Protein AF-0000000083177402 (afdb_homodimer)

Foldseek 3Di:
DPPPPPPPPDPPPPPPPPPPPPQQWLQNVCCVQCNPCLLPPPDAPCQVQCPNNQLQQAGRGDNQCVDPVRVQQAPPPRRLANDGRVRLCVVFPVVSPDGPDDPPRQADADPVGHGDKDKDKDAAFFKWKDQAAQFFFKIFGPSHRPLQQQDTNSSQPDDPPAFHSNMWMKGFHHIDMWMKHWGPHHSNGHHRGIMTGDPRTVVVCCVVVRMHTDDGHHHPPDDPPPPPD/DPPDPPPPPDPPPPPPPPPPPPQQWLQNVCCVQCNPCLLPPPDAPCQVQCPNNQLQQAGRGDNQCVDPVRVQLAPPPRRLANDGRVRLCVVFPVVSPDGPDDPPRQADADPVGHGDKDKDKDAAFFKWKDQAAQFFFKIFGPSHRPLQQQDTNSSQPDDPPAFHSNMWMKGFHHIDMWMKHWGPHHSNGHHRGIMTGDPRTVVVCCVVVRMHTDDGHHHPPDDPPPPPD

Secondary structure (DSSP, 8-state):
------------------------BHHHHTHHHH-S-TTTTPPP-S-TTBGGG-GGG-BSB--GGG-TTTTTTTTT--TTTT--HHHHHHHH-TTSSS--PPGGGGBPB-TTS-B--EEEEEPTT-EEEEES-TT--EEEETT--GGGG---GGGGS--TTPPGGGEEEEEESS-EEEEEEEBPPBTTB----EEEE-TT-HHHHHHTTSEEEEEE---TT--------/------------------------BHHHHTHHHH-S-TTTTPPP-S-TTBGGG-GGG-BSB--GGG-TTTTTTTTT--TTTT--HHHHHHHH-TTSSS--PPGGGGBPB-TTS-B--EEEEEPTT-EEEEES-TT--EEEETT--GGGG---GGGGS--TTPPGGGEEEEEESS-EEEEEEEBPPBTTB----EEEE-TT-HHHHHHTTSEEEEEE---TT--------

Solvent-accessible surface area (backbone atoms only — not comparable to full-atom values): 25489 Å² total; per-residue (Å²): 136,84,80,77,79,75,80,79,78,73,78,78,72,79,77,74,69,75,76,69,80,68,74,66,38,47,67,66,72,38,30,87,81,44,39,95,57,49,49,66,91,44,71,65,64,82,27,81,66,16,32,61,20,15,57,79,58,7,40,26,64,64,61,44,74,79,29,87,91,34,23,63,40,43,46,87,49,47,83,55,32,89,44,40,60,56,58,41,35,57,72,36,22,64,82,73,79,51,72,62,75,64,71,76,83,36,34,27,50,34,61,86,67,47,63,44,63,45,49,29,60,48,51,57,68,43,48,30,24,38,64,33,68,79,60,47,33,63,33,23,55,56,76,61,34,54,28,21,58,28,58,60,53,36,37,44,42,86,52,93,90,48,34,40,58,20,35,41,31,33,30,28,63,40,60,45,75,35,39,31,31,40,23,24,62,33,73,57,25,71,18,55,30,44,37,34,43,40,91,81,22,43,50,54,38,39,75,72,52,33,29,42,82,75,48,60,50,70,34,85,76,63,67,79,74,74,76,85,120,136,85,78,75,78,76,78,77,78,71,77,78,71,78,77,73,69,75,78,70,81,67,76,66,37,47,67,67,72,39,30,88,81,44,39,95,58,50,47,67,90,42,71,64,63,82,26,81,68,15,32,62,21,15,56,80,58,7,40,24,64,64,63,44,75,80,31,86,90,34,23,62,39,42,46,89,48,49,83,55,32,90,43,42,62,56,58,41,34,57,71,35,23,66,82,73,79,52,72,64,74,62,69,75,81,36,35,25,52,34,62,85,66,46,63,44,64,46,48,30,58,50,50,56,68,42,48,31,24,38,66,33,69,79,61,48,34,63,32,23,56,56,76,62,33,53,28,21,59,29,58,61,51,36,37,43,42,84,52,93,89,45,34,40,56,20,35,40,29,32,29,28,63,42,60,45,76,36,38,31,31,40,25,25,62,33,73,56,24,72,18,54,30,45,37,34,43,40,92,81,22,42,50,54,38,38,75,72,53,33,29,41,82,74,47,60,50,71,35,85,76,63,69,78,73,73,75,84,121

Nearest PDB structures (foldseek):
  8pmr-assembly1_B  TM=9.227E-01  e=7.078E-23  Aspergillus fumigatus Af293
  6ygg-assembly1_B  TM=9.329E-01  e=1.456E-22  Aspergillus fumigatus Af293
  8pms-assembly2_C  TM=8.536E-01  e=9.060E-21  Aspergillus fumigatus Af293
  8r15-assembly1_A-2  TM=8.193E-01  e=5.638E-19  Fusarium oxysporum f. sp. cubense race 1
  8r17-assembly1_A-2  TM=7.739E-01  e=1.732E-19  Neurospora crassa

InterPro domains:
  IPR025331 Tuberculosis necrotizing toxin [PF14021] (121-212)
  IPR053024 Fungal Surface Nicotinamide Adenine Dinucleotide Glycohydrolase [PTHR42059] (22-222)

Structure (mmCIF, N/CA/C/O backbone):
data_AF-0000000083177402-model_v1
#
loop_
_entity.id
_entity.type
_entity.pdbx_description
1 polymer 'TNT domain-containing protein'
#
loop_
_atom_site.group_PDB
_atom_site.id
_atom_site.type_symbol
_atom_site.label_atom_id
_atom_site.label_alt_id
_atom_site.label_comp_id
_atom_site.label_asym_id
_atom_site.label_entity_id
_atom_site.label_seq_id
_atom_site.pdbx_PDB_ins_code
_atom_site.Cartn_x
_atom_site.Cartn_y
_atom_site.Cartn_z
_atom_site.occupancy
_atom_site.B_iso_or_equiv
_atom_site.auth_seq_id
_atom_site.auth_comp_id
_atom_site.auth_asym_id
_atom_site.auth_atom_id
_atom_site.pdbx_PDB_model_num
ATOM 1 N N . MET A 1 1 ? 15.883 53.562 -66.375 1 33.38 1 MET A N 1
ATOM 2 C CA . MET A 1 1 ? 16.234 53.469 -64.938 1 33.38 1 MET A CA 1
ATOM 3 C C . MET A 1 1 ? 15.211 52.625 -64.188 1 33.38 1 MET A C 1
ATOM 5 O O . MET A 1 1 ? 14.141 53.125 -63.844 1 33.38 1 MET A O 1
ATOM 9 N N . HIS A 1 2 ? 15.133 51.281 -64.562 1 40.66 2 HIS A N 1
ATOM 10 C CA . HIS A 1 2 ? 14.18 50.312 -64.062 1 40.66 2 HIS A CA 1
ATOM 11 C C . HIS A 1 2 ? 14.453 50 -62.562 1 40.66 2 HIS A C 1
ATOM 13 O O . HIS A 1 2 ? 15.562 49.625 -62.219 1 40.66 2 HIS A O 1
ATOM 19 N N . ALA A 1 3 ? 13.766 50.719 -61.656 1 40.25 3 ALA A N 1
ATOM 20 C CA . ALA A 1 3 ? 13.805 50.594 -60.188 1 40.25 3 ALA A CA 1
ATOM 21 C C . ALA A 1 3 ? 13.336 49.219 -59.75 1 40.25 3 ALA A C 1
ATOM 23 O O . ALA A 1 3 ? 12.234 48.781 -60.094 1 40.25 3 ALA A O 1
ATOM 24 N N . SER A 1 4 ? 14.258 48.281 -59.562 1 42.22 4 SER A N 1
ATOM 25 C CA . SER A 1 4 ? 14.023 46.969 -59 1 42.22 4 SER A CA 1
ATOM 26 C C . SER A 1 4 ? 13.398 47.031 -57.625 1 42.22 4 SER A C 1
ATOM 28 O O . SER A 1 4 ? 13.945 47.656 -56.719 1 42.22 4 SER A O 1
ATOM 30 N N . LEU A 1 5 ? 12.109 46.969 -57.531 1 40.06 5 LEU A N 1
ATOM 31 C CA . LEU A 1 5 ? 11.406 46.906 -56.25 1 40.06 5 LEU A CA 1
ATOM 32 C C . LEU A 1 5 ? 11.789 45.656 -55.5 1 40.06 5 LEU A C 1
ATOM 34 O O . LEU A 1 5 ? 11.562 44.531 -55.969 1 40.06 5 LEU A O 1
ATOM 38 N N . ALA A 1 6 ? 12.812 45.75 -54.625 1 43.53 6 ALA A N 1
ATOM 39 C CA . ALA A 1 6 ? 13.203 44.688 -53.688 1 43.53 6 ALA A CA 1
ATOM 40 C C . ALA A 1 6 ? 12.094 44.406 -52.688 1 43.53 6 ALA A C 1
ATOM 42 O O . ALA A 1 6 ? 11.641 45.312 -51.969 1 43.53 6 ALA A O 1
ATOM 43 N N . LEU A 1 7 ? 11.258 43.406 -53.062 1 41.78 7 LEU A N 1
ATOM 44 C CA . LEU A 1 7 ? 10.266 42.938 -52.094 1 41.78 7 LEU A CA 1
ATOM 45 C C . LEU A 1 7 ? 10.93 42.5 -50.781 1 41.78 7 LEU A C 1
ATOM 47 O O . LEU A 1 7 ? 11.789 41.625 -50.781 1 41.78 7 LEU A O 1
ATOM 51 N N . LEU A 1 8 ? 10.93 43.375 -49.812 1 42.25 8 LEU A N 1
ATOM 52 C CA . LEU A 1 8 ? 11.383 43.062 -48.469 1 42.25 8 LEU A CA 1
ATOM 53 C C . LEU A 1 8 ? 10.477 42 -47.812 1 42.25 8 LEU A C 1
ATOM 55 O O . LEU A 1 8 ? 9.289 42.25 -47.625 1 42.25 8 LEU A O 1
ATOM 59 N N . LEU A 1 9 ? 10.758 40.719 -48.062 1 46.38 9 LEU A N 1
ATOM 60 C CA . LEU A 1 9 ? 10.078 39.688 -47.312 1 46.38 9 LEU A CA 1
ATOM 61 C C . LEU A 1 9 ? 10.406 39.812 -45.812 1 46.38 9 LEU A C 1
ATOM 63 O O . LEU A 1 9 ? 11.578 39.719 -45.438 1 46.38 9 LEU A O 1
ATOM 67 N N . LEU A 1 10 ? 9.562 40.5 -45.062 1 45.62 10 LEU A N 1
ATOM 68 C CA . LEU A 1 10 ? 9.703 40.531 -43.625 1 45.62 10 LEU A CA 1
ATOM 69 C C . LEU A 1 10 ? 9.5 39.125 -43.062 1 45.62 10 LEU A C 1
ATOM 71 O O . LEU A 1 10 ? 8.555 38.438 -43.406 1 45.62 10 LEU A O 1
ATOM 75 N N . PRO A 1 11 ? 10.586 38.594 -42.531 1 48.34 11 PRO A N 1
ATOM 76 C CA . PRO A 1 11 ? 10.367 37.312 -41.875 1 48.34 11 PRO A CA 1
ATOM 77 C C . PRO A 1 11 ? 9.344 37.375 -40.75 1 48.34 11 PRO A C 1
ATOM 79 O O . PRO A 1 11 ? 9.359 38.312 -39.938 1 48.34 11 PRO A O 1
ATOM 82 N N . LEU A 1 12 ? 8.125 36.875 -40.906 1 47.72 12 LEU A N 1
ATOM 83 C CA . LEU A 1 12 ? 7.195 36.688 -39.812 1 47.72 12 LEU A CA 1
ATOM 84 C C . LEU A 1 12 ? 7.828 35.875 -38.688 1 47.72 12 LEU A C 1
ATOM 86 O O . LEU A 1 12 ? 8.195 34.719 -38.906 1 47.72 12 LEU A O 1
ATOM 90 N N . GLY A 1 13 ? 8.43 36.562 -37.781 1 39.94 13 GLY A N 1
ATOM 91 C CA . GLY A 1 13 ? 8.891 35.875 -36.594 1 39.94 13 GLY A CA 1
ATOM 92 C C . GLY A 1 13 ? 7.797 35.062 -35.938 1 39.94 13 GLY A C 1
ATOM 93 O O . GLY A 1 13 ? 6.688 35.562 -35.719 1 39.94 13 GLY A O 1
ATOM 94 N N . ALA A 1 14 ? 7.871 33.719 -35.969 1 46.19 14 ALA A N 1
ATOM 95 C CA . ALA A 1 14 ? 7.051 32.812 -35.156 1 46.19 14 ALA A CA 1
ATOM 96 C C . ALA A 1 14 ? 7.055 33.25 -33.688 1 46.19 14 ALA A C 1
ATOM 98 O O . ALA A 1 14 ? 8.102 33.281 -33.031 1 46.19 14 ALA A O 1
ATOM 99 N N . LEU A 1 15 ? 6.086 34.062 -33.281 1 42.59 15 LEU A N 1
ATOM 100 C CA . LEU A 1 15 ? 5.867 34.25 -31.844 1 42.59 15 LEU A CA 1
ATOM 101 C C . LEU A 1 15 ? 5.711 32.906 -31.141 1 42.59 15 LEU A C 1
ATOM 103 O O . LEU A 1 15 ? 4.715 32.188 -31.344 1 42.59 15 LEU A O 1
ATOM 107 N N . SER A 1 16 ? 6.766 32.281 -30.766 1 43.41 16 SER A N 1
ATOM 108 C CA . SER A 1 16 ? 6.625 31.203 -29.797 1 43.41 16 SER A CA 1
ATOM 109 C C . SER A 1 16 ? 5.91 31.672 -28.531 1 43.41 16 SER A C 1
ATOM 111 O O . SER A 1 16 ? 6.441 32.5 -27.781 1 43.41 16 SER A O 1
ATOM 113 N N . LEU A 1 17 ? 4.648 31.641 -28.5 1 41.81 17 LEU A N 1
ATOM 114 C CA . LEU A 1 17 ? 4.016 31.719 -27.188 1 41.81 17 LEU A CA 1
ATOM 115 C C . LEU A 1 17 ? 4.66 30.719 -26.219 1 41.81 17 LEU A C 1
ATOM 117 O O . LEU A 1 17 ? 4.828 29.547 -26.547 1 41.81 17 LEU A O 1
ATOM 121 N N . PRO A 1 18 ? 5.395 31.25 -25.297 1 43.75 18 PRO A N 1
ATOM 122 C CA . PRO A 1 18 ? 5.832 30.281 -24.281 1 43.75 18 PRO A CA 1
ATOM 123 C C . PRO A 1 18 ? 4.68 29.453 -23.719 1 43.75 18 PRO A C 1
ATOM 125 O O . PRO A 1 18 ? 3.666 30 -23.297 1 43.75 18 PRO A O 1
ATOM 128 N N . PHE A 1 19 ? 4.441 28.281 -24.234 1 40.81 19 PHE A N 1
ATOM 129 C CA . PHE A 1 19 ? 3.684 27.375 -23.391 1 40.81 19 PHE A CA 1
ATOM 130 C C . PHE A 1 19 ? 4.227 27.391 -21.953 1 40.81 19 PHE A C 1
ATOM 132 O O . PHE A 1 19 ? 5.262 26.781 -21.688 1 40.81 19 PHE A O 1
ATOM 139 N N . GLU A 1 20 ? 3.984 28.484 -21.25 1 39.28 20 GLU A N 1
ATOM 140 C CA . GLU A 1 20 ? 4.168 28.281 -19.828 1 39.28 20 GLU A CA 1
ATOM 141 C C . GLU A 1 20 ? 3.492 27 -19.359 1 39.28 20 GLU A C 1
ATOM 143 O O . GLU A 1 20 ? 2.287 26.812 -19.562 1 39.28 20 GLU A O 1
ATOM 148 N N . ASP A 1 21 ? 4.062 25.922 -19.359 1 43.75 21 ASP A N 1
ATOM 149 C CA . ASP A 1 21 ? 3.672 24.75 -18.594 1 43.75 21 ASP A CA 1
ATOM 150 C C . ASP A 1 21 ? 3.186 25.156 -17.203 1 43.75 21 ASP A C 1
ATOM 152 O O . ASP A 1 21 ? 3.98 25.25 -16.266 1 43.75 21 ASP A O 1
ATOM 156 N N . SER A 1 22 ? 2.262 26.109 -17.031 1 45.5 22 SER A N 1
ATOM 157 C CA . SER A 1 22 ? 1.731 26.531 -15.734 1 45.5 22 SER A CA 1
ATOM 158 C C . SER A 1 22 ? 1.345 25.328 -14.875 1 45.5 22 SER A C 1
ATOM 160 O O . SER A 1 22 ? 0.507 24.516 -15.273 1 45.5 22 SER A O 1
ATOM 162 N N . ALA A 1 23 ? 2.174 24.938 -14.047 1 55.78 23 ALA A N 1
ATOM 163 C CA . ALA A 1 23 ? 1.867 23.953 -13.016 1 55.78 23 ALA A CA 1
ATOM 164 C C . ALA A 1 23 ? 0.444 24.125 -12.492 1 55.78 23 ALA A C 1
ATOM 166 O O . ALA A 1 23 ? 0.079 25.203 -12.016 1 55.78 23 ALA A O 1
ATOM 167 N N . GLN A 1 24 ? -0.516 23.25 -12.82 1 73.06 24 GLN A N 1
ATOM 168 C CA . GLN A 1 24 ? -1.908 23.281 -12.383 1 73.06 24 GLN A CA 1
ATOM 169 C C . GLN A 1 24 ? -2.008 23.375 -10.867 1 73.06 24 GLN A C 1
ATOM 171 O O . GLN A 1 24 ? -1.396 22.578 -10.156 1 73.06 24 GLN A O 1
ATOM 176 N N . THR A 1 25 ? -2.471 24.531 -10.289 1 87.69 25 THR A N 1
ATOM 177 C CA . THR A 1 25 ? -2.717 24.734 -8.859 1 87.69 25 THR A CA 1
ATOM 178 C C . THR A 1 25 ? -3.734 23.719 -8.344 1 87.69 25 THR A C 1
ATOM 180 O O . THR A 1 25 ? -4.551 23.203 -9.109 1 87.69 25 THR A O 1
ATOM 183 N N . VAL A 1 26 ? -3.602 23.391 -7.066 1 92.19 26 VAL A N 1
ATOM 184 C CA . VAL A 1 26 ? -4.57 22.5 -6.426 1 92.19 26 VAL A CA 1
ATOM 185 C C . VAL A 1 26 ? -5.969 23.109 -6.543 1 92.19 26 VAL A C 1
ATOM 187 O O . VAL A 1 26 ? -6.938 22.391 -6.82 1 92.19 26 VAL A O 1
ATOM 190 N N . GLU A 1 27 ? -6.082 24.406 -6.406 1 92.31 27 GLU A N 1
ATOM 191 C CA . GLU A 1 27 ? -7.379 25.078 -6.492 1 92.31 27 GLU A CA 1
ATOM 192 C C . GLU A 1 27 ? -8.047 24.812 -7.84 1 92.31 27 GLU A C 1
ATOM 194 O O . GLU A 1 27 ? -9.25 24.562 -7.906 1 92.31 27 GLU A O 1
ATOM 199 N N . ALA A 1 28 ? -7.293 24.844 -8.875 1 88.44 28 ALA A N 1
ATOM 200 C CA . ALA A 1 28 ? -7.816 24.609 -10.219 1 88.44 28 ALA A CA 1
ATOM 201 C C . ALA A 1 28 ? -8.383 23.203 -10.344 1 88.44 28 ALA A C 1
ATOM 203 O O . ALA A 1 28 ? -9.367 22.984 -11.055 1 88.44 28 ALA A O 1
ATOM 204 N N . SER A 1 29 ? -7.762 22.297 -9.656 1 87.31 29 SER A N 1
ATOM 205 C CA . SER A 1 29 ? -8.195 20.906 -9.734 1 87.31 29 SER A CA 1
ATOM 206 C C . SER A 1 29 ? -9.516 20.688 -8.992 1 87.31 29 SER A C 1
ATOM 208 O O . SER A 1 29 ? -10.195 19.688 -9.195 1 87.31 29 SER A O 1
ATOM 210 N N . LEU A 1 30 ? -9.914 21.625 -8.156 1 92.31 30 LEU A N 1
ATOM 211 C CA . LEU A 1 30 ? -11.109 21.484 -7.324 1 92.31 30 LEU A CA 1
ATOM 212 C C . LEU A 1 30 ? -12.328 22.078 -8.023 1 92.31 30 LEU A C 1
ATOM 214 O O . LEU A 1 30 ? -13.453 21.938 -7.551 1 92.31 30 LEU A O 1
ATOM 218 N N . GLY A 1 31 ? -12.172 22.719 -9.141 1 88.56 31 GLY A N 1
ATOM 219 C CA . GLY A 1 31 ? -13.211 23.484 -9.812 1 88.56 31 GLY A CA 1
ATOM 220 C C . GLY A 1 31 ? -14.43 22.656 -10.164 1 88.56 31 GLY A C 1
ATOM 221 O O . GLY A 1 31 ? -15.562 23.109 -9.984 1 88.56 31 GLY A O 1
ATOM 222 N N . ARG A 1 32 ? -14.211 21.469 -10.648 1 88.56 32 ARG A N 1
ATOM 223 C CA . ARG A 1 32 ? -15.32 20.625 -11.078 1 88.56 32 ARG A CA 1
ATOM 224 C C . ARG A 1 32 ? -16.219 20.266 -9.898 1 88.56 32 ARG A C 1
ATOM 226 O O . ARG A 1 32 ? -17.438 20.312 -10 1 88.56 32 ARG A O 1
ATOM 233 N N . ARG A 1 33 ? -15.641 20.078 -8.781 1 90.94 33 ARG A N 1
ATOM 234 C CA . ARG A 1 33 ? -16.391 19.594 -7.633 1 90.94 33 ARG A CA 1
ATOM 235 C C . ARG A 1 33 ? -16.828 20.75 -6.73 1 90.94 33 ARG A C 1
ATOM 237 O O . ARG A 1 33 ? -17.875 20.688 -6.078 1 90.94 33 ARG A O 1
ATOM 244 N N . CYS A 1 34 ? -16.062 21.781 -6.609 1 95.12 34 CYS A N 1
ATOM 245 C CA . CYS A 1 34 ? -16.281 22.797 -5.594 1 95.12 34 CYS A CA 1
ATOM 246 C C . CYS A 1 34 ? -16.672 24.125 -6.227 1 95.12 34 CYS A C 1
ATOM 248 O O . CYS A 1 34 ? -16.766 25.141 -5.539 1 95.12 34 CYS A O 1
ATOM 250 N N . GLY A 1 35 ? -16.891 24.125 -7.617 1 91.94 35 GLY A N 1
ATOM 251 C CA . GLY A 1 35 ? -17.328 25.344 -8.289 1 91.94 35 GLY A CA 1
ATOM 252 C C . GLY A 1 35 ? -16.172 26.25 -8.695 1 91.94 35 GLY A C 1
ATOM 253 O O . GLY A 1 35 ? -15.008 25.875 -8.555 1 91.94 35 GLY A O 1
ATOM 254 N N . ARG A 1 36 ? -16.453 27.484 -9.164 1 90.38 36 ARG A N 1
ATOM 255 C CA . ARG A 1 36 ? -15.492 28.391 -9.773 1 90.38 36 ARG A CA 1
ATOM 256 C C . ARG A 1 36 ? -14.594 29.031 -8.727 1 90.38 36 ARG A C 1
ATOM 258 O O . ARG A 1 36 ? -13.453 29.406 -9.008 1 90.38 36 ARG A O 1
ATOM 265 N N . SER A 1 37 ? -15.102 29.156 -7.48 1 94.75 37 SER A N 1
ATOM 266 C CA . SER A 1 37 ? -14.352 29.797 -6.406 1 94.75 37 SER A CA 1
ATOM 267 C C . SER A 1 37 ? -14.266 28.906 -5.176 1 94.75 37 SER A C 1
ATOM 269 O O . SER A 1 37 ? -14.828 29.219 -4.129 1 94.75 37 SER A O 1
ATOM 271 N N . PRO A 1 38 ? -13.469 27.922 -5.262 1 96.62 38 PRO A N 1
ATOM 272 C CA . PRO A 1 38 ? -13.422 26.922 -4.184 1 96.62 38 PRO A CA 1
ATOM 273 C C . PRO A 1 38 ? -12.969 27.516 -2.854 1 96.62 38 PRO A C 1
ATOM 275 O O . PRO A 1 38 ? -13.352 27.031 -1.79 1 96.62 38 PRO A O 1
ATOM 278 N N . CYS A 1 39 ? -12.305 28.531 -2.887 1 97.69 39 CYS A N 1
ATOM 279 C CA . CYS A 1 39 ? -11.719 29.078 -1.666 1 97.69 39 CYS A CA 1
ATOM 280 C C . CYS A 1 39 ? -12.57 30.203 -1.097 1 97.69 39 CYS A C 1
ATOM 282 O O . CYS A 1 39 ? -12.242 30.766 -0.053 1 97.69 39 CYS A O 1
ATOM 284 N N . LYS A 1 40 ? -13.625 30.5 -1.79 1 96.06 40 LYS A N 1
ATOM 285 C CA . LYS A 1 40 ? -14.492 31.578 -1.309 1 96.06 40 LYS A CA 1
ATOM 286 C C . LYS A 1 40 ? -14.992 31.297 0.104 1 96.06 40 LYS A C 1
ATOM 288 O O . LYS A 1 40 ? -15.516 30.219 0.373 1 96.06 40 LYS A O 1
ATOM 293 N N . GLY A 1 41 ? -14.781 32.25 0.98 1 95.81 41 GLY A N 1
ATOM 294 C CA . GLY A 1 41 ? -15.297 32.156 2.334 1 95.81 41 GLY A CA 1
ATOM 295 C C . GLY A 1 41 ? -14.422 31.297 3.236 1 95.81 41 GLY A C 1
ATOM 296 O O . GLY A 1 41 ? -14.742 31.094 4.41 1 95.81 41 GLY A O 1
ATOM 297 N N . VAL A 1 42 ? -13.336 30.766 2.754 1 98.12 42 VAL A N 1
ATOM 298 C CA . VAL A 1 42 ? -12.422 29.969 3.564 1 98.12 42 VAL A CA 1
ATOM 299 C C . VAL A 1 42 ? -11.562 30.875 4.43 1 98.12 42 VAL A C 1
ATOM 301 O O . VAL A 1 42 ? -10.945 31.812 3.922 1 98.12 42 VAL A O 1
ATOM 304 N N . PRO A 1 43 ? -11.555 30.641 5.734 1 97.94 43 PRO A N 1
ATOM 305 C CA . PRO A 1 43 ? -10.719 31.484 6.594 1 97.94 43 PRO A CA 1
ATOM 306 C C . PRO A 1 43 ? -9.227 31.344 6.281 1 97.94 43 PRO A C 1
ATOM 308 O O . PRO A 1 43 ? -8.758 30.25 5.977 1 97.94 43 PRO A O 1
ATOM 311 N N . SER A 1 44 ? -8.539 32.438 6.359 1 97.75 44 SER A N 1
ATOM 312 C CA . SER A 1 44 ? -7.094 32.438 6.133 1 97.75 44 SER A CA 1
ATOM 313 C C . SER A 1 44 ? -6.332 32.219 7.434 1 97.75 44 SER A C 1
ATOM 315 O O . SER A 1 44 ? -6.754 32.656 8.5 1 97.75 44 SER A O 1
ATOM 317 N N . THR A 1 45 ? -5.285 31.469 7.363 1 97.94 45 THR A N 1
ATOM 318 C CA . THR A 1 45 ? -4.324 31.391 8.453 1 97.94 45 THR A CA 1
ATOM 319 C C . THR A 1 45 ? -3.031 32.125 8.094 1 97.94 45 THR A C 1
ATOM 321 O O . THR A 1 45 ? -1.974 31.828 8.656 1 97.94 45 THR A O 1
ATOM 324 N N . ASN A 1 46 ? -3.117 32.969 7.07 1 97 46 ASN A N 1
ATOM 325 C CA . ASN A 1 46 ? -1.988 33.75 6.59 1 97 46 ASN A CA 1
ATOM 326 C C . ASN A 1 46 ? -0.827 32.844 6.16 1 97 46 ASN A C 1
ATOM 328 O O . ASN A 1 46 ? 0.32 33.094 6.543 1 97 46 ASN A O 1
ATOM 332 N N . THR A 1 47 ? -1.088 31.797 5.449 1 96.94 47 THR A N 1
ATOM 333 C CA . THR A 1 47 ? -0.115 30.891 4.863 1 96.94 47 THR A CA 1
ATOM 334 C C . THR A 1 47 ? -0.205 30.906 3.342 1 96.94 47 THR A C 1
ATOM 336 O O . THR A 1 47 ? -0.891 30.078 2.746 1 96.94 47 THR A O 1
ATOM 339 N N . PRO A 1 48 ? 0.512 31.781 2.705 1 95.5 48 PRO A N 1
ATOM 340 C CA . PRO A 1 48 ? 0.291 32.062 1.283 1 95.5 48 PRO A CA 1
ATOM 341 C C . PRO A 1 48 ? 0.649 30.875 0.39 1 95.5 48 PRO A C 1
ATOM 343 O O . PRO A 1 48 ? 0.144 30.766 -0.729 1 95.5 48 PRO A O 1
ATOM 346 N N . ASP A 1 49 ? 1.5 30.016 0.871 1 95 49 ASP A N 1
ATOM 347 C CA . ASP A 1 49 ? 1.92 28.891 0.05 1 95 49 ASP A CA 1
ATOM 348 C C . ASP A 1 49 ? 0.947 27.719 0.188 1 95 49 ASP A C 1
ATOM 350 O O . ASP A 1 49 ? 1.083 26.703 -0.502 1 95 49 ASP A O 1
ATOM 354 N N . ALA A 1 50 ? -0.1 27.906 0.997 1 97.62 50 ALA A N 1
ATOM 355 C CA . ALA A 1 50 ? -1.104 26.859 1.209 1 97.62 50 ALA A CA 1
ATOM 356 C C . ALA A 1 50 ? -2.371 27.156 0.411 1 97.62 50 ALA A C 1
ATOM 358 O O . ALA A 1 50 ? -2.678 28.312 0.118 1 97.62 50 ALA A O 1
ATOM 359 N N . LEU A 1 51 ? -3.047 26.094 0.082 1 98 51 LEU A N 1
ATOM 360 C CA . LEU A 1 51 ? -4.348 26.219 -0.568 1 98 51 LEU A CA 1
ATOM 361 C C . LEU A 1 51 ? -5.266 27.141 0.227 1 98 51 LEU A C 1
ATOM 363 O O . LEU A 1 51 ? -5.383 27 1.447 1 98 51 LEU A O 1
ATOM 367 N N . CYS A 1 52 ? -5.871 28.203 -0.426 1 98.25 52 CYS A N 1
ATOM 368 C CA . CYS A 1 52 ? -6.793 29.172 0.162 1 98.25 52 CYS A CA 1
ATOM 369 C C . CYS A 1 52 ? -6.121 29.953 1.276 1 98.25 52 CYS A C 1
ATOM 371 O O . CYS A 1 52 ? -6.789 30.438 2.189 1 98.25 52 CYS A O 1
ATOM 373 N N . ASN A 1 53 ? -4.75 29.938 1.315 1 97.88 53 ASN A N 1
ATOM 374 C CA . ASN A 1 53 ? -3.973 30.625 2.342 1 97.88 53 ASN A CA 1
ATOM 375 C C . ASN A 1 53 ? -4.238 30.047 3.729 1 97.88 53 ASN A C 1
ATOM 377 O O . ASN A 1 53 ? -4.238 30.781 4.719 1 97.88 53 ASN A O 1
ATOM 381 N N . ASN A 1 54 ? -4.59 28.828 3.809 1 98.75 54 ASN A N 1
ATOM 382 C CA . ASN A 1 54 ? -4.895 28.125 5.055 1 98.75 54 ASN A CA 1
ATOM 383 C C . ASN A 1 54 ? -3.99 26.906 5.25 1 98.75 54 ASN A C 1
ATOM 385 O O . ASN A 1 54 ? -4.031 25.969 4.465 1 98.75 54 ASN A O 1
ATOM 389 N N . LYS A 1 55 ? -3.25 26.922 6.359 1 98.31 55 LYS A N 1
ATOM 390 C CA . LYS A 1 55 ? -2.195 25.938 6.566 1 98.31 55 LYS A CA 1
ATOM 391 C C . LYS A 1 55 ? -2.775 24.531 6.688 1 98.31 55 LYS A C 1
ATOM 393 O O . LYS A 1 55 ? -2.07 23.531 6.469 1 98.31 55 LYS A O 1
ATOM 398 N N . PHE A 1 56 ? -4.047 24.375 6.977 1 98.75 56 PHE A N 1
ATOM 399 C CA . PHE A 1 56 ? -4.648 23.078 7.215 1 98.75 56 PHE A CA 1
ATOM 400 C C . PHE A 1 56 ? -5.082 22.422 5.906 1 98.75 56 PHE A C 1
ATOM 402 O O . PHE A 1 56 ? -5.539 21.281 5.895 1 98.75 56 PHE A O 1
ATOM 409 N N . LEU A 1 57 ? -4.871 23.109 4.77 1 98.69 57 LEU A N 1
ATOM 410 C CA . LEU A 1 57 ? -5.406 22.609 3.508 1 98.69 57 LEU A CA 1
ATOM 411 C C . LEU A 1 57 ? -4.285 22.109 2.6 1 98.69 57 LEU A C 1
ATOM 413 O O . LEU A 1 57 ? -4.539 21.688 1.472 1 98.69 57 LEU A O 1
ATOM 417 N N . GLY A 1 58 ? -3.092 22.109 3.08 1 97.94 58 GLY A N 1
ATOM 418 C CA . GLY A 1 58 ? -1.972 21.625 2.285 1 97.94 58 GLY A CA 1
ATOM 419 C C . GLY A 1 58 ? -1.457 22.672 1.3 1 97.94 58 GLY A C 1
ATOM 420 O O . GLY A 1 58 ? -1.919 23.812 1.292 1 97.94 58 GLY A O 1
ATOM 421 N N . PRO A 1 59 ? -0.509 22.312 0.485 1 96.81 59 PRO A N 1
ATOM 422 C CA . PRO A 1 59 ? 0.145 23.25 -0.415 1 96.81 59 PRO A CA 1
ATOM 423 C C . PRO A 1 59 ? -0.769 23.719 -1.546 1 96.81 59 PRO A C 1
ATOM 425 O O . PRO A 1 59 ? -1.59 22.953 -2.041 1 96.81 59 PRO A O 1
ATOM 428 N N . LYS A 1 60 ? -0.561 24.906 -1.938 1 95.75 60 LYS A N 1
ATOM 4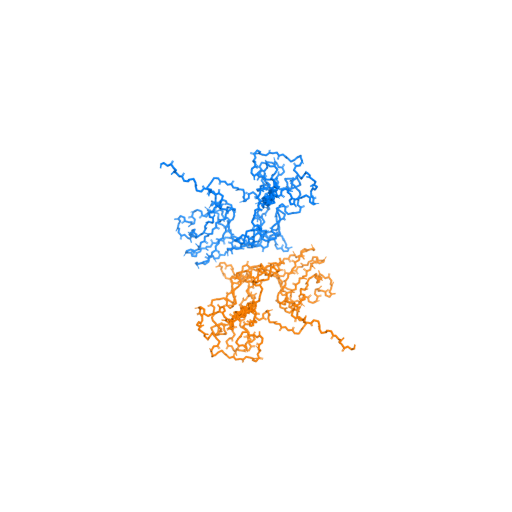29 C CA . LYS A 1 60 ? -1.315 25.516 -3.037 1 95.75 60 LYS A CA 1
ATOM 430 C C . LYS A 1 60 ? -0.938 24.875 -4.371 1 95.75 60 LYS A C 1
ATOM 432 O O . LYS A 1 60 ? -1.773 24.766 -5.273 1 95.75 60 LYS A O 1
ATOM 437 N N . VAL A 1 61 ? 0.268 24.531 -4.48 1 93.06 61 VAL A N 1
ATOM 438 C CA . VAL A 1 61 ? 0.792 23.922 -5.699 1 93.06 61 VAL A CA 1
ATOM 439 C C . VAL A 1 61 ? 1.364 22.547 -5.395 1 93.06 61 VAL A C 1
ATOM 441 O O . VAL A 1 61 ? 2.139 22.391 -4.445 1 93.06 61 VAL A O 1
ATOM 444 N N . LEU A 1 62 ? 0.896 21.547 -6.098 1 91.62 62 LEU A N 1
ATOM 445 C CA . LEU A 1 62 ? 1.406 20.188 -6.027 1 91.62 62 LEU A CA 1
ATOM 446 C C . LEU A 1 62 ? 1.691 19.641 -7.418 1 91.62 62 LEU A C 1
ATOM 448 O O . LEU A 1 62 ? 0.764 19.359 -8.18 1 91.62 62 LEU A O 1
ATOM 452 N N . THR A 1 63 ? 2.949 19.391 -7.738 1 88 63 THR A N 1
ATOM 453 C CA . THR A 1 63 ? 3.338 19 -9.086 1 88 63 THR A CA 1
ATOM 454 C C . THR A 1 63 ? 3.762 17.531 -9.125 1 88 63 THR A C 1
ATOM 456 O O . THR A 1 63 ? 4.297 17.062 -10.125 1 88 63 THR A O 1
ATOM 459 N N . ALA A 1 64 ? 3.537 16.875 -8.078 1 87.5 64 ALA A N 1
ATOM 460 C CA . ALA A 1 64 ? 4.043 15.508 -7.922 1 87.5 64 ALA A CA 1
ATOM 461 C C . ALA A 1 64 ? 3.516 14.602 -9.031 1 87.5 64 ALA A C 1
ATOM 463 O O . ALA A 1 64 ? 4.242 13.742 -9.539 1 87.5 64 ALA A O 1
ATOM 464 N N . ALA A 1 65 ? 2.301 14.766 -9.398 1 80 65 ALA A N 1
ATOM 465 C CA . ALA A 1 65 ? 1.673 13.891 -10.383 1 80 65 ALA A CA 1
ATOM 466 C C . ALA A 1 65 ? 2.377 14 -11.734 1 80 65 ALA A C 1
ATOM 468 O O . ALA A 1 65 ? 2.363 13.047 -12.523 1 80 65 ALA A O 1
ATOM 469 N N . ASP A 1 66 ? 2.973 15.07 -11.984 1 81.5 66 ASP A N 1
ATOM 470 C CA . ASP A 1 66 ? 3.615 15.32 -13.273 1 81.5 66 ASP A CA 1
ATOM 471 C C . ASP A 1 66 ? 5.113 15.031 -13.203 1 81.5 66 ASP A C 1
ATOM 473 O O . ASP A 1 66 ? 5.84 15.258 -14.172 1 81.5 66 ASP A O 1
ATOM 477 N N . ASP A 1 67 ? 5.574 14.648 -12.125 1 83.12 67 ASP A N 1
ATOM 478 C CA . ASP A 1 67 ? 6.977 14.32 -11.891 1 83.12 67 ASP A CA 1
ATOM 479 C C . ASP A 1 67 ? 7.184 12.812 -11.812 1 83.12 67 ASP A C 1
ATOM 481 O O . ASP A 1 67 ? 6.711 12.164 -10.883 1 83.12 67 ASP A O 1
ATOM 485 N N . PRO A 1 68 ? 7.93 12.188 -12.758 1 78.19 68 PRO A N 1
ATOM 486 C CA . PRO A 1 68 ? 8.109 10.734 -12.789 1 78.19 68 PRO A CA 1
ATOM 487 C C . PRO A 1 68 ? 8.734 10.188 -11.508 1 78.19 68 PRO A C 1
ATOM 489 O O . PRO A 1 68 ? 8.547 9.016 -11.172 1 78.19 68 PRO A O 1
ATOM 492 N N . GLU A 1 69 ? 9.461 11.039 -10.82 1 79.5 69 GLU A N 1
ATOM 493 C CA . GLU A 1 69 ? 10.078 10.609 -9.578 1 79.5 69 GLU A CA 1
ATOM 494 C C . GLU A 1 69 ? 9.039 10.43 -8.477 1 79.5 69 GLU A C 1
ATOM 496 O O . GLU A 1 69 ? 9.234 9.641 -7.547 1 79.5 69 GLU A O 1
ATOM 501 N N . TRP A 1 70 ? 7.895 11.156 -8.648 1 88.38 70 TRP A N 1
ATOM 502 C CA . TRP A 1 70 ? 6.973 11.234 -7.523 1 88.38 70 TRP A CA 1
ATOM 503 C C . TRP A 1 70 ? 5.598 10.695 -7.91 1 88.38 70 TRP A C 1
ATOM 505 O O . TRP A 1 70 ? 4.77 10.406 -7.039 1 88.38 70 TRP A O 1
ATOM 515 N N . SER A 1 71 ? 5.336 10.562 -9.125 1 83.94 71 SER A N 1
ATOM 516 C CA . SER A 1 71 ? 3.99 10.273 -9.609 1 83.94 71 SER A CA 1
ATOM 517 C C . SER A 1 71 ? 3.453 8.984 -8.992 1 83.94 71 SER A C 1
ATOM 519 O O . SER A 1 71 ? 2.277 8.906 -8.625 1 83.94 71 SER A O 1
ATOM 521 N N . GLU A 1 72 ? 4.359 8.094 -8.75 1 80.06 72 GLU A N 1
ATOM 522 C CA . GLU A 1 72 ? 3.924 6.82 -8.18 1 80.06 72 GLU A CA 1
ATOM 523 C C . GLU A 1 72 ? 3.537 6.977 -6.711 1 80.06 72 GLU A C 1
ATOM 525 O O . GLU A 1 72 ? 2.51 6.453 -6.273 1 80.06 72 GLU A O 1
ATOM 530 N N . MET A 1 73 ? 4.301 7.699 -6.027 1 88.06 73 MET A N 1
ATOM 531 C CA . MET A 1 73 ? 4.074 7.934 -4.602 1 88.06 73 MET A CA 1
ATOM 532 C C . MET A 1 73 ? 2.758 8.664 -4.371 1 88.06 73 MET A C 1
ATOM 534 O O . MET A 1 73 ? 2.084 8.438 -3.365 1 88.06 73 MET A O 1
ATOM 538 N N . PHE A 1 74 ? 2.346 9.383 -5.344 1 91.31 74 PHE A N 1
ATOM 539 C CA . PHE A 1 74 ? 1.164 10.219 -5.141 1 91.31 74 PHE A CA 1
ATOM 540 C C . PHE A 1 74 ? -0.006 9.711 -5.973 1 91.31 74 PHE A C 1
ATOM 542 O O . PHE A 1 74 ? -1.021 10.391 -6.113 1 91.31 74 PHE A O 1
ATOM 549 N N . LYS A 1 75 ? 0.155 8.609 -6.461 1 83.44 75 LYS A N 1
ATOM 550 C CA . LYS A 1 75 ? -0.957 8.047 -7.223 1 83.44 75 LYS A CA 1
ATOM 551 C C . LYS A 1 75 ? -2.191 7.867 -6.344 1 83.44 75 LYS A C 1
ATOM 553 O O . LYS A 1 75 ? -2.092 7.375 -5.219 1 83.44 75 LYS A O 1
ATOM 558 N N . GLY A 1 76 ? -3.314 8.219 -6.938 1 84.88 76 GLY A N 1
ATOM 559 C CA . GLY A 1 76 ? -4.574 8.062 -6.234 1 84.88 76 GLY A CA 1
ATOM 560 C C . GLY A 1 76 ? -4.828 9.148 -5.207 1 84.88 76 GLY A C 1
ATOM 561 O O . GLY A 1 76 ? -5.926 9.242 -4.648 1 84.88 76 GLY A O 1
ATOM 562 N N . TYR A 1 77 ? -3.75 9.953 -4.957 1 92.75 77 TYR A N 1
ATOM 563 C CA . TYR A 1 77 ? -3.938 11.023 -3.988 1 92.75 77 TYR A CA 1
ATOM 564 C C . TYR A 1 77 ? -4.742 12.172 -4.59 1 92.75 77 TYR A C 1
ATOM 566 O O . TYR A 1 77 ? -4.398 12.68 -5.66 1 92.75 77 TYR A O 1
ATOM 574 N N . SER A 1 78 ? -5.816 12.461 -4.004 1 90.25 78 SER A N 1
ATOM 575 C CA . SER A 1 78 ? -6.602 13.664 -4.258 1 90.25 78 SER A CA 1
ATOM 576 C C . SER A 1 78 ? -6.547 14.617 -3.068 1 90.25 78 SER A C 1
ATOM 578 O O . SER A 1 78 ? -6.984 14.273 -1.969 1 90.25 78 SER A O 1
ATOM 580 N N . PRO A 1 79 ? -6 15.812 -3.414 1 93.62 79 PRO A N 1
ATOM 581 C CA . PRO A 1 79 ? -5.988 16.75 -2.285 1 93.62 79 PRO A CA 1
ATOM 582 C C . PRO A 1 79 ? -7.371 16.922 -1.656 1 93.62 79 PRO A C 1
ATOM 584 O O . PRO A 1 79 ? -8.352 17.141 -2.367 1 93.62 79 PRO A O 1
ATOM 587 N N . LEU A 1 80 ? -7.512 16.703 -0.404 1 97.12 80 LEU A N 1
ATOM 588 C CA . LEU A 1 80 ? -8.703 16.859 0.418 1 97.12 80 LEU A CA 1
ATOM 589 C C . LEU A 1 80 ? -9.719 15.758 0.123 1 97.12 80 LEU A C 1
ATOM 591 O O . LEU A 1 80 ? -10.875 15.844 0.531 1 97.12 80 LEU A O 1
ATOM 595 N N . GLY A 1 81 ? -9.359 14.75 -0.667 1 94.62 81 GLY A N 1
ATOM 596 C CA . GLY A 1 81 ? -10.32 13.727 -1.037 1 94.62 81 GLY A CA 1
ATOM 597 C C . GLY A 1 81 ? -11.508 14.281 -1.804 1 94.62 81 GLY A C 1
ATOM 598 O O . GLY A 1 81 ? -11.336 14.984 -2.799 1 94.62 81 GLY A O 1
ATOM 599 N N . SER A 1 82 ? -12.719 14 -1.33 1 94.62 82 SER A N 1
ATOM 600 C CA . SER A 1 82 ? -13.93 14.453 -2.004 1 94.62 82 SER A CA 1
ATOM 601 C C . SER A 1 82 ? -14.43 15.773 -1.418 1 94.62 82 SER A C 1
ATOM 603 O O . SER A 1 82 ? -15.461 16.297 -1.838 1 94.62 82 SER A O 1
ATOM 605 N N . TYR A 1 83 ? -13.656 16.344 -0.486 1 97.44 83 TYR A N 1
ATOM 606 C CA . TYR A 1 83 ? -14.117 17.547 0.206 1 97.44 83 TYR A CA 1
ATOM 607 C C . TYR A 1 83 ? -13.742 18.797 -0.568 1 97.44 83 TYR A C 1
ATOM 609 O O . TYR A 1 83 ? -12.727 18.828 -1.267 1 97.44 83 TYR A O 1
ATOM 617 N N . CYS A 1 84 ? -14.547 19.781 -0.444 1 98 84 CYS A N 1
ATOM 618 C CA . CYS A 1 84 ? -14.133 21.141 -0.747 1 98 84 CYS A CA 1
ATOM 619 C C . CYS A 1 84 ? -13.445 21.781 0.452 1 98 84 CYS A C 1
ATOM 621 O O . CYS A 1 84 ? -13.594 21.312 1.582 1 98 84 CYS A O 1
ATOM 623 N N . PRO A 1 85 ? -12.727 22.844 0.247 1 98.38 85 PRO A N 1
ATOM 624 C CA . PRO A 1 85 ? -11.891 23.406 1.315 1 98.38 85 PRO A CA 1
ATOM 625 C C . PRO A 1 85 ? -12.688 23.703 2.58 1 98.38 85 PRO A C 1
ATOM 627 O O . PRO A 1 85 ? -12.297 23.297 3.678 1 98.38 85 PRO A O 1
ATOM 630 N N . LYS A 1 86 ? -13.766 24.344 2.451 1 97.81 86 LYS A N 1
ATOM 631 C CA . LYS A 1 86 ? -14.555 24.719 3.623 1 97.81 86 LYS A CA 1
ATOM 632 C C . LYS A 1 86 ? -15.055 23.469 4.363 1 97.81 86 LYS A C 1
ATOM 634 O O . LYS A 1 86 ? -14.961 23.406 5.59 1 97.81 86 LYS A O 1
ATOM 639 N N . ASP A 1 87 ? -15.547 22.484 3.619 1 98 87 ASP A N 1
ATOM 640 C CA . ASP A 1 87 ? -16.078 21.266 4.215 1 98 87 ASP A CA 1
ATOM 641 C C . ASP A 1 87 ? -14.961 20.453 4.879 1 98 87 ASP A C 1
ATOM 643 O O . ASP A 1 87 ? -15.172 19.844 5.926 1 98 87 ASP A O 1
ATOM 647 N N . PHE A 1 88 ? -13.828 20.453 4.277 1 98.69 88 PHE A N 1
ATOM 648 C CA . PHE A 1 88 ? -12.68 19.766 4.855 1 98.69 88 PHE A CA 1
ATOM 649 C C . PHE A 1 88 ? -12.328 20.344 6.219 1 98.69 88 PHE A C 1
ATOM 651 O O . PHE A 1 88 ? -12.133 19.609 7.184 1 98.69 88 PHE A O 1
ATOM 658 N N . LEU A 1 89 ? -12.25 21.641 6.273 1 98.81 89 LEU A N 1
ATOM 659 C CA . LEU A 1 89 ? -11.906 22.297 7.527 1 98.81 89 LEU A CA 1
ATOM 660 C C . LEU A 1 89 ? -12.961 22.031 8.594 1 98.81 89 LEU A C 1
ATOM 662 O O . LEU A 1 89 ? -12.625 21.797 9.758 1 98.81 89 LEU A O 1
ATOM 666 N N . LEU A 1 90 ? -14.195 22.047 8.195 1 98.31 90 LEU A N 1
ATOM 667 C CA . LEU A 1 90 ? -15.281 21.797 9.148 1 98.31 90 LEU A CA 1
ATOM 668 C C . LEU A 1 90 ? -15.188 20.391 9.711 1 98.31 90 LEU A C 1
ATOM 670 O O . LEU A 1 90 ? -15.484 20.172 10.891 1 98.31 90 LEU A O 1
ATOM 674 N N . GLU A 1 91 ? -14.758 19.531 8.852 1 98.44 91 GLU A N 1
ATOM 675 C CA . GLU A 1 91 ? -14.703 18.141 9.258 1 98.44 91 GLU A CA 1
ATOM 676 C C . GLU A 1 91 ? -13.461 17.859 10.102 1 98.44 91 GLU A C 1
ATOM 678 O O . GLU A 1 91 ? -13.539 17.188 11.141 1 98.44 91 GLU A O 1
ATOM 683 N N . PHE A 1 92 ? -12.32 18.391 9.703 1 98.69 92 PHE A N 1
ATOM 684 C CA . PHE A 1 92 ? -11.078 17.859 10.25 1 98.69 92 PHE A CA 1
ATOM 685 C C . PHE A 1 92 ? -10.352 18.922 11.07 1 98.69 92 PHE A C 1
ATOM 687 O O . PHE A 1 92 ? -9.438 18.594 11.828 1 98.69 92 PHE A O 1
ATOM 694 N N . ALA A 1 93 ? -10.703 20.156 10.953 1 98.56 93 ALA A N 1
ATOM 695 C CA . ALA A 1 93 ? -10.117 21.234 11.734 1 98.56 93 ALA A CA 1
ATOM 696 C C . ALA A 1 93 ? -11.164 22.297 12.078 1 98.56 93 ALA A C 1
ATOM 698 O O . ALA A 1 93 ? -10.945 23.484 11.852 1 98.56 93 ALA A O 1
ATOM 699 N N . PRO A 1 94 ? -12.203 21.922 12.734 1 98 94 PRO A N 1
ATOM 700 C CA . PRO A 1 94 ? -13.32 22.828 12.953 1 98 94 PRO A CA 1
ATOM 701 C C . PRO A 1 94 ? -12.953 24.016 13.836 1 98 94 PRO A C 1
ATOM 703 O O . PRO A 1 94 ? -13.523 25.109 13.695 1 98 94 PRO A O 1
ATOM 706 N N . SER A 1 95 ? -11.969 23.906 14.727 1 97.5 95 SER A N 1
ATOM 707 C CA . SER A 1 95 ? -11.578 25 15.609 1 97.5 95 SER A CA 1
ATOM 708 C C . SER A 1 95 ? -10.703 26.016 14.891 1 97.5 95 SER A C 1
ATOM 710 O O . SER A 1 95 ? -10.516 27.141 15.375 1 97.5 95 SER A O 1
ATOM 712 N N . GLY A 1 96 ? -10.102 25.531 13.789 1 97.06 96 GLY A N 1
ATOM 713 C CA . GLY A 1 96 ? -9.156 26.375 13.07 1 97.06 96 GLY A CA 1
ATOM 714 C C . GLY A 1 96 ? -7.797 26.453 13.742 1 97.06 96 GLY A C 1
ATOM 715 O O . GLY A 1 96 ? -6.906 27.172 13.273 1 97.06 96 GLY A O 1
ATOM 716 N N . LYS A 1 97 ? -7.613 25.703 14.773 1 97 97 LYS A N 1
ATOM 717 C CA . LYS A 1 97 ? -6.367 25.781 15.531 1 97 97 LYS A CA 1
ATOM 718 C C . LYS A 1 97 ? -5.539 24.516 15.359 1 97 97 LYS A C 1
ATOM 720 O O . LYS A 1 97 ? -4.312 24.547 15.438 1 97 97 LYS A O 1
ATOM 725 N N . GLN A 1 98 ? -6.223 23.422 15.242 1 97.62 98 GLN A N 1
ATOM 726 C CA . GLN A 1 98 ? -5.59 22.125 15.086 1 97.62 98 GLN A CA 1
ATOM 727 C C . GLN A 1 98 ? -6.5 21.156 14.336 1 97.62 98 GLN A C 1
ATOM 729 O O . GLN A 1 98 ? -7.695 21.406 14.18 1 97.62 98 GLN A O 1
ATOM 734 N N . TYR A 1 99 ? -5.867 20.094 13.867 1 98.12 99 TYR A N 1
ATOM 735 C CA . TYR A 1 99 ? -6.676 19.016 13.305 1 98.12 99 TYR A CA 1
ATOM 736 C C . TYR A 1 99 ? -7.387 18.234 14.406 1 98.12 99 TYR A C 1
ATOM 738 O O . TYR A 1 99 ? -6.879 18.125 15.523 1 98.12 99 TYR A O 1
ATOM 746 N N . ASP A 1 100 ? -8.547 17.75 14.125 1 97.56 100 ASP A N 1
ATOM 747 C CA . ASP A 1 100 ? -9.125 16.641 14.875 1 97.56 100 ASP A CA 1
ATOM 748 C C . ASP A 1 100 ? -8.641 15.305 14.32 1 97.56 100 ASP A C 1
ATOM 750 O O . ASP A 1 100 ? -9.164 14.812 13.32 1 97.56 100 ASP A O 1
ATOM 754 N N . TYR A 1 101 ? -7.629 14.75 14.922 1 96.44 101 TYR A N 1
ATOM 755 C CA . TYR A 1 101 ? -7.047 13.492 14.477 1 96.44 101 TYR A CA 1
ATOM 756 C C . TYR A 1 101 ? -7.969 12.32 14.797 1 96.44 101 TYR A C 1
ATOM 758 O O . TYR A 1 101 ? -8.828 12.422 15.672 1 96.44 101 TYR A O 1
ATOM 766 N N . PRO A 1 102 ? -7.789 11.195 14.039 1 94.69 102 PRO A N 1
ATOM 767 C CA . PRO A 1 102 ? -8.664 10.047 14.281 1 94.69 102 PRO A CA 1
ATOM 768 C C . PRO A 1 102 ? -8.414 9.391 15.641 1 94.69 102 PRO A C 1
ATOM 770 O O . PRO A 1 102 ? -7.316 9.508 16.188 1 94.69 102 PRO A O 1
ATOM 773 N N . GLU A 1 103 ? -9.438 8.719 16.078 1 91.62 103 GLU A N 1
ATOM 774 C CA . GLU A 1 103 ? -9.297 7.926 17.297 1 91.62 103 GLU A CA 1
ATOM 775 C C . GLU A 1 103 ? -8.375 6.73 17.062 1 91.62 103 GLU A C 1
ATOM 777 O O . GLU A 1 103 ? -8.102 6.359 15.93 1 91.62 103 GLU A O 1
ATOM 782 N N . GLN A 1 104 ? -7.801 6.18 18.141 1 94.31 104 GLN A N 1
ATOM 783 C CA . GLN A 1 104 ? -6.977 4.977 18.109 1 94.31 104 GLN A CA 1
ATOM 784 C C . GLN A 1 104 ? -5.754 5.172 17.219 1 94.31 104 GLN A C 1
ATOM 786 O O . GLN A 1 104 ? -5.371 4.266 16.469 1 94.31 104 GLN A O 1
ATOM 791 N N . ASP A 1 105 ? -5.348 6.371 17.141 1 92.62 105 ASP A N 1
ATOM 792 C CA . ASP A 1 105 ? -4.109 6.746 16.469 1 92.62 105 ASP A CA 1
ATOM 793 C C . ASP A 1 105 ? -4.148 6.363 14.984 1 92.62 105 ASP A C 1
ATOM 795 O O . ASP A 1 105 ? -3.123 6.012 14.398 1 92.62 105 ASP A O 1
ATOM 799 N N . GLY A 1 106 ? -5.336 6.293 14.422 1 96.75 106 GLY A N 1
ATOM 800 C CA . GLY A 1 106 ? -5.5 6.094 12.992 1 96.75 106 GLY A CA 1
ATOM 801 C C . GLY A 1 106 ? -5.402 4.641 12.57 1 96.75 106 GLY A C 1
ATOM 802 O O . GLY A 1 106 ? -5.301 4.336 11.383 1 96.75 106 GLY A O 1
ATOM 803 N N . ALA A 1 107 ? -5.441 3.715 13.562 1 97.56 107 ALA A N 1
ATOM 804 C CA . ALA A 1 107 ? -5.383 2.289 13.25 1 97.56 107 ALA A CA 1
ATOM 805 C C . ALA A 1 107 ? -6.703 1.809 12.648 1 97.56 107 ALA A C 1
ATOM 807 O O . ALA A 1 107 ? -7.777 2.221 13.086 1 97.56 107 ALA A O 1
ATOM 808 N N . LEU A 1 108 ? -6.598 0.969 11.656 1 97.38 108 LEU A N 1
ATOM 809 C CA . LEU A 1 108 ? -7.789 0.286 11.164 1 97.38 108 LEU A CA 1
ATOM 810 C C . LEU A 1 108 ? -8.398 -0.591 12.25 1 97.38 108 LEU A C 1
ATOM 812 O O . LEU A 1 108 ? -7.676 -1.252 13 1 97.38 108 LEU A O 1
ATOM 816 N N . LEU A 1 109 ? -9.695 -0.596 12.305 1 97.38 109 LEU A N 1
ATOM 817 C CA . LEU A 1 109 ? -10.398 -1.373 13.32 1 97.38 109 LEU A CA 1
ATOM 818 C C . LEU A 1 109 ? -10.867 -2.707 12.75 1 97.38 109 LEU A C 1
ATOM 820 O O . LEU A 1 109 ? -11.172 -2.809 11.562 1 97.38 109 LEU A O 1
ATOM 824 N N . ASP A 1 110 ? -10.898 -3.715 13.602 1 97.38 110 ASP A N 1
ATOM 825 C CA . ASP A 1 110 ? -11.477 -4.988 13.188 1 97.38 110 ASP A CA 1
ATOM 826 C C . ASP A 1 110 ? -13 -4.941 13.234 1 97.38 110 ASP A C 1
ATOM 828 O O . ASP A 1 110 ? -13.586 -3.881 13.469 1 97.38 110 ASP A O 1
ATOM 832 N N . SER A 1 111 ? -13.664 -6.066 13 1 97 111 SER A N 1
ATOM 833 C CA . SER A 1 111 ? -15.117 -6.109 12.82 1 97 111 SER A CA 1
ATOM 834 C C . SER A 1 111 ? -15.844 -5.754 14.109 1 97 111 SER A C 1
ATOM 836 O O . SER A 1 111 ? -17.031 -5.41 14.078 1 97 111 SER A O 1
ATOM 838 N N . VAL A 1 112 ? -15.141 -5.836 15.258 1 97 112 VAL A N 1
ATOM 839 C CA . VAL A 1 112 ? -15.812 -5.543 16.531 1 97 112 VAL A CA 1
ATOM 840 C C . VAL A 1 112 ? -15.312 -4.207 17.078 1 97 112 VAL A C 1
ATOM 842 O O . VAL A 1 112 ? -15.523 -3.893 18.25 1 97 112 VAL A O 1
ATOM 845 N N . GLY A 1 113 ? -14.586 -3.48 16.312 1 95.75 113 GLY A N 1
ATOM 846 C CA . GLY A 1 113 ? -14.266 -2.102 16.656 1 95.75 113 GLY A CA 1
ATOM 847 C C . GLY A 1 113 ? -12.977 -1.968 17.438 1 95.75 113 GLY A C 1
ATOM 848 O O . GLY A 1 113 ? -12.727 -0.933 18.062 1 95.75 113 GLY A O 1
ATOM 849 N N . VAL A 1 114 ? -12.148 -2.932 17.484 1 96.81 114 VAL A N 1
ATOM 850 C CA . VAL A 1 114 ? -10.867 -2.902 18.188 1 96.81 114 VAL A CA 1
ATOM 851 C C . VAL A 1 114 ? -9.75 -2.545 17.203 1 96.81 114 VAL A C 1
ATOM 853 O O . VAL A 1 114 ? -9.68 -3.098 16.094 1 96.81 114 VAL A O 1
ATOM 856 N N . PRO A 1 115 ? -8.93 -1.569 17.594 1 97.19 115 PRO A N 1
ATOM 857 C CA . PRO A 1 115 ? -7.812 -1.247 16.703 1 97.19 115 PRO A CA 1
ATOM 858 C C . PRO A 1 115 ? -6.891 -2.439 16.469 1 97.19 115 PRO A C 1
ATOM 860 O O . PRO A 1 115 ? -6.543 -3.158 17.406 1 97.19 115 PRO A O 1
ATOM 863 N N . VAL A 1 116 ? -6.516 -2.631 15.258 1 96.69 116 VAL A N 1
ATOM 864 C CA . VAL A 1 116 ? -5.617 -3.725 14.906 1 96.69 116 VAL A CA 1
ATOM 865 C C . VAL A 1 116 ? -4.168 -3.242 14.953 1 96.69 116 VAL A C 1
ATOM 867 O O . VAL A 1 116 ? -3.602 -2.852 13.93 1 96.69 116 VAL A O 1
ATOM 870 N N . THR A 1 117 ? -3.582 -3.262 16.047 1 97.38 117 THR A N 1
ATOM 871 C CA . THR A 1 117 ? -2.191 -2.891 16.281 1 97.38 117 THR A CA 1
ATOM 872 C C . THR A 1 117 ? -1.475 -3.967 17.094 1 97.38 117 THR A C 1
ATOM 874 O O . THR A 1 117 ? -2.094 -4.652 17.906 1 97.38 117 THR A O 1
ATOM 877 N N . THR A 1 118 ? -0.291 -4.113 16.766 1 97.56 118 THR A N 1
ATOM 878 C CA . THR A 1 118 ? 0.573 -5.047 17.484 1 97.56 118 THR A CA 1
ATOM 879 C C . THR A 1 118 ? 2.029 -4.594 17.422 1 97.56 118 THR A C 1
ATOM 881 O O . THR A 1 118 ? 2.332 -3.541 16.859 1 97.56 118 THR A O 1
ATOM 884 N N . GLU A 1 119 ? 2.865 -5.383 18.125 1 98.06 119 GLU A N 1
ATOM 885 C CA . GLU A 1 119 ? 4.293 -5.098 18.047 1 98.06 119 GLU A CA 1
ATOM 886 C C . GLU A 1 119 ? 4.957 -5.918 16.938 1 98.06 119 GLU A C 1
ATOM 888 O O . GLU A 1 119 ? 4.77 -7.133 16.859 1 98.06 119 GLU A O 1
ATOM 893 N N . TYR A 1 120 ? 5.684 -5.238 16.094 1 97.75 120 TYR A N 1
ATOM 894 C CA . TYR A 1 120 ? 6.469 -5.875 15.039 1 97.75 120 TYR A CA 1
ATOM 895 C C . TYR A 1 120 ? 7.961 -5.742 15.32 1 97.75 120 TYR A C 1
ATOM 897 O O . TYR A 1 120 ? 8.391 -4.82 16.016 1 97.75 120 TYR A O 1
ATOM 905 N N . THR A 1 121 ? 8.672 -6.656 14.766 1 97.62 121 THR A N 1
ATOM 906 C CA . THR A 1 121 ? 10.117 -6.484 14.656 1 97.62 121 THR A CA 1
ATOM 907 C C . THR A 1 121 ? 10.508 -6.008 13.266 1 97.62 121 THR A C 1
ATOM 909 O O . THR A 1 121 ? 10.219 -6.676 12.266 1 97.62 121 THR A O 1
ATOM 912 N N . LEU A 1 122 ? 11.023 -4.816 13.18 1 97.75 122 LEU A N 1
ATOM 913 C CA . LEU A 1 122 ? 11.594 -4.348 11.922 1 97.75 122 LEU A CA 1
ATOM 914 C C . LEU A 1 122 ? 13.031 -4.82 11.766 1 97.75 122 LEU A C 1
ATOM 916 O O . LEU A 1 122 ? 13.883 -4.527 12.609 1 97.75 122 LEU A O 1
ATOM 920 N N . GLU A 1 123 ? 13.242 -5.531 10.695 1 96.44 123 GLU A N 1
ATOM 921 C CA . GLU A 1 123 ? 14.516 -6.223 10.508 1 96.44 123 GLU A CA 1
ATOM 922 C C . GLU A 1 123 ? 15.562 -5.297 9.898 1 96.44 123 GLU A C 1
ATOM 924 O O . GLU A 1 123 ? 15.227 -4.363 9.164 1 96.44 123 GLU A O 1
ATOM 929 N N . GLU A 1 124 ? 16.797 -5.672 10.188 1 97.94 124 GLU A N 1
ATOM 930 C CA . GLU A 1 124 ? 17.938 -4.973 9.578 1 97.94 124 GLU A CA 1
ATOM 931 C C . GLU A 1 124 ? 17.812 -4.941 8.055 1 97.94 124 GLU A C 1
ATOM 933 O O . GLU A 1 124 ? 17.453 -5.945 7.438 1 97.94 124 GLU A O 1
ATOM 938 N N . GLY A 1 125 ? 18.062 -3.777 7.504 1 96.5 125 GLY A N 1
ATOM 939 C CA . GLY A 1 125 ? 18.078 -3.627 6.059 1 96.5 125 GLY A CA 1
ATOM 940 C C . GLY A 1 125 ? 16.766 -3.092 5.512 1 96.5 125 GLY A C 1
ATOM 941 O O . GLY A 1 125 ? 16.719 -2.592 4.383 1 96.5 125 GLY A O 1
ATOM 942 N N . MET A 1 126 ? 15.695 -3.189 6.273 1 96.06 126 MET A N 1
ATOM 943 C CA . MET A 1 126 ? 14.406 -2.674 5.824 1 96.06 126 MET A CA 1
ATOM 944 C C . MET A 1 126 ? 14.453 -1.159 5.656 1 96.06 126 MET A C 1
ATOM 946 O O . MET A 1 126 ? 15.039 -0.456 6.484 1 96.06 1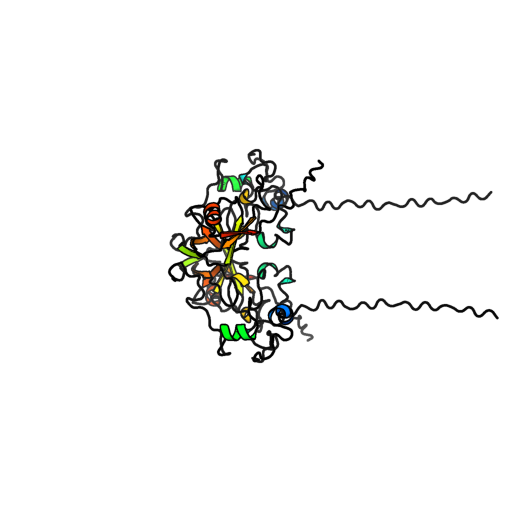26 MET A O 1
ATOM 950 N N . GLU A 1 127 ? 13.828 -0.729 4.609 1 96.5 127 GLU A N 1
ATOM 951 C CA . GLU A 1 127 ? 13.719 0.713 4.414 1 96.5 127 GLU A CA 1
ATOM 952 C C . GLU A 1 127 ? 12.312 1.205 4.738 1 96.5 127 GLU A C 1
ATOM 954 O O . GLU A 1 127 ? 11.32 0.542 4.414 1 96.5 127 GLU A O 1
ATOM 959 N N . LEU A 1 128 ? 12.266 2.318 5.406 1 97.31 128 LEU A N 1
ATOM 960 C CA . LEU A 1 128 ? 11.055 2.984 5.875 1 97.31 128 LEU A CA 1
ATOM 961 C C . LEU A 1 128 ? 11.039 4.449 5.445 1 97.31 128 LEU A C 1
ATOM 963 O O . LEU A 1 128 ? 12.094 5.043 5.207 1 97.31 128 LEU A O 1
ATOM 967 N N . ASP A 1 129 ? 9.812 4.957 5.328 1 96.38 129 ASP A N 1
ATOM 968 C CA . ASP A 1 129 ? 9.766 6.359 4.922 1 96.38 129 ASP A CA 1
ATOM 969 C C . ASP A 1 129 ? 8.68 7.117 5.684 1 96.38 129 ASP A C 1
ATOM 971 O O . ASP A 1 129 ? 7.945 6.527 6.48 1 96.38 129 ASP A O 1
ATOM 975 N N . ARG A 1 130 ? 8.734 8.461 5.531 1 96.19 130 ARG A N 1
ATOM 976 C CA . ARG A 1 130 ? 7.801 9.352 6.215 1 96.19 130 ARG A CA 1
ATOM 977 C C . ARG A 1 130 ? 7.621 10.656 5.445 1 96.19 130 ARG A C 1
ATOM 979 O O . ARG A 1 130 ? 8.578 11.18 4.867 1 96.19 130 ARG A O 1
ATOM 986 N N . PHE A 1 131 ? 6.41 11.164 5.426 1 96.25 131 PHE A N 1
ATOM 987 C CA . PHE A 1 131 ? 6.098 12.531 5.031 1 96.25 131 PHE A CA 1
ATOM 988 C C . PHE A 1 131 ? 5.836 13.406 6.254 1 96.25 131 PHE A C 1
ATOM 990 O O . PHE A 1 131 ? 4.984 13.078 7.082 1 96.25 131 PHE A O 1
ATOM 997 N N . GLY A 1 132 ? 6.445 14.43 6.438 1 94.44 132 GLY A N 1
ATOM 998 C CA . GLY A 1 132 ? 6.316 15.297 7.602 1 94.44 132 GLY A CA 1
ATOM 999 C C . GLY A 1 132 ? 7.648 15.789 8.133 1 94.44 132 GLY A C 1
ATOM 1000 O O . GLY A 1 132 ? 8.625 15.875 7.387 1 94.44 132 GLY A O 1
ATOM 1001 N N . THR A 1 133 ? 7.637 16.156 9.352 1 91.19 133 THR A N 1
ATOM 1002 C CA . THR A 1 133 ? 8.891 16.609 9.945 1 91.19 133 THR A CA 1
ATOM 1003 C C . THR A 1 133 ? 9.789 15.422 10.273 1 91.19 133 THR A C 1
ATOM 1005 O O . THR A 1 133 ? 9.312 14.297 10.414 1 91.19 133 THR A O 1
ATOM 1008 N N . GLN A 1 134 ? 11.047 15.617 10.406 1 87.38 134 GLN A N 1
ATOM 1009 C CA . GLN A 1 134 ? 12.016 14.555 10.68 1 87.38 134 GLN A CA 1
ATOM 1010 C C . GLN A 1 134 ? 11.883 14.055 12.117 1 87.38 134 GLN A C 1
ATOM 1012 O O . GLN A 1 134 ? 12.461 13.031 12.477 1 87.38 134 GLN A O 1
ATOM 1017 N N . TYR A 1 135 ? 11.078 14.711 12.922 1 88.19 135 TYR A N 1
ATOM 1018 C CA . TYR A 1 135 ? 11.047 14.438 14.352 1 88.19 135 TYR A CA 1
ATOM 1019 C C . TYR A 1 135 ? 9.859 13.555 14.711 1 88.19 135 TYR A C 1
ATOM 1021 O O . TYR A 1 135 ? 9.727 13.125 15.859 1 88.19 135 TYR A O 1
ATOM 1029 N N . GLY A 1 136 ? 8.992 13.32 13.789 1 92.38 136 GLY A N 1
ATOM 1030 C CA . GLY A 1 136 ? 7.828 12.508 14.102 1 92.38 136 GLY A CA 1
ATOM 1031 C C . GLY A 1 136 ? 8.172 11.062 14.406 1 92.38 136 GLY A C 1
ATOM 1032 O O . GLY A 1 136 ? 9.344 10.68 14.391 1 92.38 136 GLY A O 1
ATOM 1033 N N . GLY A 1 137 ? 7.152 10.312 14.734 1 95.25 137 GLY A N 1
ATOM 1034 C CA . GLY A 1 137 ? 7.371 8.938 15.164 1 95.25 137 GLY A CA 1
ATOM 1035 C C . GLY A 1 137 ? 6.746 7.918 14.227 1 95.25 137 GLY A C 1
ATOM 1036 O O . GLY A 1 137 ? 6.91 6.711 14.422 1 95.25 137 GLY A O 1
ATOM 1037 N N . TYR A 1 138 ? 5.992 8.391 13.273 1 97.25 138 TYR A N 1
ATOM 1038 C CA . TYR A 1 138 ? 5.293 7.477 12.383 1 97.25 138 TYR A CA 1
ATOM 1039 C C . TYR A 1 138 ? 6.133 7.164 11.148 1 97.25 138 TYR A C 1
ATOM 1041 O O . TYR A 1 138 ? 6.793 8.055 10.602 1 97.25 138 TYR A O 1
ATOM 1049 N N . LEU A 1 139 ? 6.141 5.895 10.742 1 97.25 139 LEU A N 1
ATOM 1050 C CA . LEU A 1 139 ? 6.809 5.375 9.555 1 97.25 139 LEU A CA 1
ATOM 1051 C C . LEU A 1 139 ? 5.891 4.434 8.781 1 97.25 139 LEU A C 1
ATOM 1053 O O . LEU A 1 139 ? 4.91 3.928 9.328 1 97.25 139 LEU A O 1
ATOM 1057 N N . ALA A 1 140 ? 6.258 4.266 7.57 1 97.75 140 ALA A N 1
ATOM 1058 C CA . ALA A 1 140 ? 5.648 3.252 6.715 1 97.75 140 ALA A CA 1
ATOM 1059 C C . ALA A 1 140 ? 6.703 2.527 5.883 1 97.75 140 ALA A C 1
ATOM 1061 O O . ALA A 1 140 ? 7.832 3.01 5.742 1 97.75 140 ALA A O 1
ATOM 1062 N N . PRO A 1 141 ? 6.375 1.306 5.426 1 96.62 141 PRO A N 1
ATOM 1063 C CA . PRO A 1 141 ? 7.289 0.726 4.438 1 96.62 141 PRO A CA 1
ATOM 1064 C C . PRO A 1 141 ? 7.594 1.681 3.287 1 96.62 141 PRO A C 1
ATOM 1066 O O . PRO A 1 141 ? 6.703 2.395 2.818 1 96.62 141 PRO A O 1
ATOM 1069 N N . ARG A 1 142 ? 8.828 1.722 2.891 1 94.5 142 ARG A N 1
ATOM 1070 C CA . ARG A 1 142 ? 9.227 2.637 1.824 1 94.5 142 ARG A CA 1
ATOM 1071 C C . ARG A 1 142 ? 8.336 2.457 0.594 1 94.5 142 ARG A C 1
ATOM 1073 O O . ARG A 1 142 ? 8.094 1.331 0.158 1 94.5 142 ARG A O 1
ATOM 1080 N N . GLY A 1 143 ? 7.848 3.582 0.104 1 90.88 143 GLY A N 1
ATOM 1081 C CA . GLY A 1 143 ? 7.086 3.545 -1.135 1 90.88 143 GLY A CA 1
ATOM 1082 C C . GLY A 1 143 ? 5.586 3.506 -0.913 1 90.88 143 GLY A C 1
ATOM 1083 O O . GLY A 1 143 ? 4.812 3.58 -1.867 1 90.88 143 GLY A O 1
ATOM 1084 N N . THR A 1 144 ? 5.152 3.359 0.326 1 94.38 144 THR A N 1
ATOM 1085 C CA . THR A 1 144 ? 3.723 3.414 0.601 1 94.38 144 THR A CA 1
ATOM 1086 C C . THR A 1 144 ? 3.102 4.668 -0.005 1 94.38 144 THR A C 1
ATOM 1088 O O . THR A 1 144 ? 3.562 5.781 0.254 1 94.38 144 THR A O 1
ATOM 1091 N N . PRO A 1 145 ? 2.096 4.488 -0.813 1 93 145 PRO A N 1
ATOM 1092 C CA . PRO A 1 145 ? 1.485 5.664 -1.436 1 93 145 PRO A CA 1
ATOM 1093 C C . PRO A 1 145 ? 0.968 6.672 -0.412 1 93 145 PRO A C 1
ATOM 1095 O O . PRO A 1 145 ? 0.472 6.281 0.648 1 93 145 PRO A O 1
ATOM 1098 N N . PHE A 1 146 ? 1.064 7.961 -0.734 1 96.19 146 PHE A N 1
ATOM 1099 C CA . PHE A 1 146 ? 0.66 9.016 0.192 1 96.19 146 PHE A CA 1
ATOM 1100 C C . PHE A 1 146 ? -0.809 8.867 0.571 1 96.19 146 PHE A C 1
ATOM 1102 O O . PHE A 1 146 ? -1.168 8.984 1.743 1 96.19 146 PHE A O 1
ATOM 1109 N N . ALA A 1 147 ? -1.706 8.539 -0.397 1 96.12 147 ALA A N 1
ATOM 1110 C CA . ALA A 1 147 ? -3.143 8.422 -0.161 1 96.12 147 ALA A CA 1
ATOM 1111 C C . ALA A 1 147 ? -3.445 7.324 0.852 1 96.12 147 ALA A C 1
ATOM 1113 O O . ALA A 1 147 ? -4.445 7.391 1.571 1 96.12 147 ALA A O 1
ATOM 1114 N N . TRP A 1 148 ? -2.537 6.375 0.939 1 96.69 148 TRP A N 1
ATOM 1115 C CA . TRP A 1 148 ? -2.797 5.215 1.783 1 96.69 148 TRP A CA 1
ATOM 1116 C C . TRP A 1 148 ? -2.375 5.48 3.225 1 96.69 148 TRP A C 1
ATOM 1118 O O . TRP A 1 148 ? -2.676 4.691 4.121 1 96.69 148 TRP A O 1
ATOM 1128 N N . ARG A 1 149 ? -1.847 6.578 3.436 1 97.69 149 ARG A N 1
ATOM 1129 C CA . ARG A 1 149 ? -1.317 6.914 4.754 1 97.69 149 ARG A CA 1
ATOM 1130 C C . ARG A 1 149 ? -2.359 7.652 5.59 1 97.69 149 ARG A C 1
ATOM 1132 O O . ARG A 1 149 ? -2.219 7.762 6.809 1 97.69 149 ARG A O 1
ATOM 1139 N N . SER A 1 150 ? -3.334 8.219 4.969 1 97.81 150 SER A N 1
ATOM 1140 C CA . SER A 1 150 ? -4.414 8.945 5.637 1 97.81 150 SER A CA 1
ATOM 1141 C C . SER A 1 150 ? -3.865 9.992 6.598 1 97.81 150 SER A C 1
ATOM 1143 O O . SER A 1 150 ? -4.32 10.102 7.738 1 97.81 150 SER A O 1
ATOM 1145 N N . ILE A 1 151 ? -2.852 10.742 6.137 1 98 151 ILE A N 1
ATOM 1146 C CA . ILE A 1 151 ? -2.316 11.836 6.938 1 98 151 ILE A CA 1
ATOM 1147 C C . ILE A 1 151 ? -2.787 13.172 6.363 1 98 151 ILE A C 1
ATOM 1149 O O . ILE A 1 151 ? -3.236 13.242 5.219 1 98 151 ILE A O 1
ATOM 1153 N N . PRO A 1 152 ? -2.727 14.234 7.148 1 97.75 152 PRO A N 1
ATOM 1154 C CA . PRO A 1 152 ? -3.238 15.523 6.688 1 97.75 152 PRO A CA 1
ATOM 1155 C C . PRO A 1 152 ? -2.461 16.078 5.496 1 97.75 152 PRO A C 1
ATOM 1157 O O . PRO A 1 152 ? -1.256 15.836 5.375 1 97.75 152 PRO A O 1
ATOM 1160 N N . PRO A 1 153 ? -3.215 16.891 4.66 1 98 153 PRO A N 1
ATOM 1161 C CA . PRO A 1 153 ? -2.518 17.484 3.521 1 98 153 PRO A CA 1
ATOM 1162 C C . PRO A 1 153 ? -1.39 18.422 3.949 1 98 153 PRO A C 1
ATOM 1164 O O . PRO A 1 153 ? -0.434 18.625 3.197 1 98 153 PRO A O 1
ATOM 1167 N N . SER A 1 154 ? -1.436 18.922 5.207 1 97.56 154 SER A N 1
ATOM 1168 C CA . SER A 1 154 ? -0.429 19.859 5.676 1 97.56 154 SER A CA 1
ATOM 1169 C C . SER A 1 154 ? 0.92 19.172 5.879 1 97.56 154 SER A C 1
ATOM 1171 O O . SER A 1 154 ? 1.943 19.844 6.031 1 97.56 154 SER A O 1
ATOM 1173 N N . ASN A 1 155 ? 0.903 17.844 5.891 1 96.81 155 ASN A N 1
ATOM 1174 C CA . ASN A 1 155 ? 2.17 17.125 5.961 1 96.81 155 ASN A CA 1
ATOM 1175 C C . ASN A 1 155 ? 3.061 17.438 4.766 1 96.81 155 ASN A C 1
ATOM 1177 O O . ASN A 1 155 ? 4.266 17.172 4.797 1 96.81 155 ASN A O 1
ATOM 1181 N N . LEU A 1 156 ? 2.492 18.031 3.75 1 96.25 156 LEU A N 1
ATOM 1182 C CA . LEU A 1 156 ? 3.225 18.344 2.531 1 96.25 156 LEU A CA 1
ATOM 1183 C C . LEU A 1 156 ? 3.625 19.812 2.506 1 96.25 156 LEU A C 1
ATOM 1185 O O . LEU A 1 156 ? 4.312 20.266 1.583 1 96.25 156 LEU A O 1
ATOM 1189 N N . ASN A 1 157 ? 3.146 20.594 3.518 1 95.94 157 ASN A N 1
ATOM 1190 C CA . ASN A 1 157 ? 3.529 22 3.572 1 95.94 157 ASN A CA 1
ATOM 1191 C C . ASN A 1 157 ? 5.027 22.156 3.803 1 95.94 157 ASN A C 1
ATOM 1193 O O . ASN A 1 157 ? 5.598 21.531 4.695 1 95.94 157 ASN A O 1
ATOM 1197 N N . LYS A 1 158 ? 5.527 22.984 3.025 1 90.94 158 LYS A N 1
ATOM 1198 C CA . LYS A 1 158 ? 6.953 23.234 3.197 1 90.94 158 LYS A CA 1
ATOM 1199 C C . LYS A 1 158 ? 7.227 23.953 4.52 1 90.94 158 LYS A C 1
ATOM 1201 O O . LYS A 1 158 ? 6.406 24.75 4.988 1 90.94 158 LYS A O 1
ATOM 1206 N N . TYR A 1 159 ? 8.352 23.641 5.09 1 88.88 159 TYR A N 1
ATOM 1207 C CA . TYR A 1 159 ? 8.898 24.328 6.25 1 88.88 159 TYR A CA 1
ATOM 1208 C C . TYR A 1 159 ? 10.398 24.547 6.102 1 88.88 159 TYR A C 1
ATOM 1210 O O . TYR A 1 159 ? 11.023 24 5.184 1 88.88 159 TYR A O 1
ATOM 1218 N N . PRO A 1 160 ? 10.953 25.453 6.863 1 85.44 160 PRO A N 1
ATOM 1219 C CA . PRO A 1 160 ? 12.375 25.75 6.684 1 85.44 160 PRO A CA 1
ATOM 1220 C C . PRO A 1 160 ? 13.242 24.484 6.668 1 85.44 160 PRO A C 1
ATOM 1222 O O . PRO A 1 160 ? 13.164 23.672 7.582 1 85.44 160 PRO A O 1
ATOM 1225 N N . ASN A 1 161 ? 14 24.297 5.668 1 82.81 161 ASN A N 1
ATOM 1226 C CA . ASN A 1 161 ? 14.977 23.219 5.477 1 82.81 161 ASN A CA 1
ATOM 1227 C C . ASN A 1 161 ? 14.297 21.875 5.273 1 82.81 161 ASN A C 1
ATOM 1229 O O . ASN A 1 161 ? 14.891 20.828 5.527 1 82.81 161 ASN A O 1
ATOM 1233 N N . SER A 1 162 ? 13.094 21.922 4.887 1 87.94 162 SER A N 1
ATOM 1234 C CA . SER A 1 162 ? 12.406 20.656 4.625 1 87.94 162 SER A CA 1
ATOM 1235 C C . SER A 1 162 ? 12.805 20.078 3.273 1 87.94 162 SER A C 1
ATOM 1237 O O . SER A 1 162 ? 13.078 20.828 2.33 1 87.94 162 SER A O 1
ATOM 1239 N N . PRO A 1 163 ? 12.922 18.766 3.127 1 91.94 163 PRO A N 1
ATOM 1240 C CA . PRO A 1 163 ? 13.078 18.156 1.804 1 91.94 163 PRO A CA 1
ATOM 1241 C C . PRO A 1 163 ? 11.812 18.25 0.957 1 91.94 163 PRO A C 1
ATOM 1243 O O . PRO A 1 163 ? 10.773 18.719 1.442 1 91.94 163 PRO A O 1
ATOM 1246 N N . GLU A 1 164 ? 11.938 17.875 -0.345 1 91.25 164 GLU A N 1
ATOM 1247 C CA . GLU A 1 164 ? 10.781 17.875 -1.23 1 91.25 164 GLU A CA 1
ATOM 1248 C C . GLU A 1 164 ? 9.664 17 -0.665 1 91.25 164 GLU A C 1
ATOM 1250 O O . GLU A 1 164 ? 9.898 15.859 -0.261 1 91.25 164 GLU A O 1
ATOM 1255 N N . TYR A 1 165 ? 8.484 17.656 -0.482 1 93.25 165 TYR A N 1
ATOM 1256 C CA . TYR A 1 165 ? 7.266 17.031 0.012 1 93.25 165 TYR A CA 1
ATOM 1257 C C . TYR A 1 165 ? 7.457 16.516 1.431 1 93.25 165 TYR A C 1
ATOM 1259 O O . TYR A 1 165 ? 6.695 15.656 1.891 1 93.25 165 TYR A O 1
ATOM 1267 N N . ASN A 1 166 ? 8.562 16.969 2.025 1 94.62 166 ASN A N 1
ATOM 1268 C CA . ASN A 1 166 ? 8.844 16.531 3.387 1 94.62 166 ASN A CA 1
ATOM 1269 C C . ASN A 1 166 ? 9.008 15.016 3.467 1 94.62 166 ASN A C 1
ATOM 1271 O O . ASN A 1 166 ? 8.5 14.375 4.391 1 94.62 166 ASN A O 1
ATOM 1275 N N . TYR A 1 167 ? 9.656 14.438 2.463 1 95.25 167 TYR A N 1
ATOM 1276 C CA . TYR A 1 167 ? 9.82 13 2.318 1 95.25 167 TYR A CA 1
ATOM 1277 C C . TYR A 1 167 ? 11.188 12.555 2.805 1 95.25 167 TYR A C 1
ATOM 1279 O O . TYR A 1 167 ? 12.211 13.086 2.365 1 95.25 167 TYR A O 1
ATOM 1287 N N . TRP A 1 168 ? 11.164 11.633 3.77 1 94.94 168 TRP A N 1
ATOM 1288 C CA . TRP A 1 168 ? 12.367 11.07 4.375 1 94.94 168 TRP A CA 1
ATOM 1289 C C . TRP A 1 168 ? 12.391 9.555 4.223 1 94.94 168 TRP A C 1
ATOM 1291 O O . TRP A 1 168 ? 11.359 8.891 4.332 1 94.94 168 TRP A O 1
ATOM 1301 N N . VAL A 1 169 ? 13.609 9.016 4.008 1 96.19 169 VAL A N 1
ATOM 1302 C CA . VAL A 1 169 ? 13.781 7.562 3.971 1 96.19 169 VAL A CA 1
ATOM 1303 C C . VAL A 1 169 ? 14.875 7.145 4.941 1 96.19 169 VAL A C 1
ATOM 1305 O O . VAL A 1 169 ? 15.977 7.707 4.926 1 96.19 169 VAL A O 1
ATOM 1308 N N . TRP A 1 170 ? 14.555 6.215 5.77 1 96.94 170 TRP A N 1
ATOM 1309 C CA . TRP A 1 170 ? 15.523 5.605 6.676 1 96.94 170 TRP A CA 1
ATOM 1310 C C . TRP A 1 170 ? 15.727 4.129 6.352 1 96.94 170 TRP A C 1
ATOM 1312 O O . TRP A 1 170 ? 14.844 3.494 5.766 1 96.94 170 TRP A O 1
ATOM 1322 N N . ARG A 1 171 ? 16.859 3.609 6.738 1 98.25 171 ARG A N 1
ATOM 1323 C CA . ARG A 1 171 ? 17.141 2.176 6.73 1 98.25 171 ARG A CA 1
ATOM 1324 C C . ARG A 1 171 ? 17.359 1.656 8.148 1 98.25 171 ARG A C 1
ATOM 1326 O O . ARG A 1 171 ? 18.016 2.309 8.961 1 98.25 171 ARG A O 1
ATOM 1333 N N . VAL A 1 172 ? 16.797 0.547 8.453 1 98.5 172 VAL A N 1
ATOM 1334 C CA . VAL A 1 172 ? 17.031 -0.102 9.734 1 98.5 172 VAL A CA 1
ATOM 1335 C C . VAL A 1 172 ? 18.453 -0.659 9.789 1 98.5 172 VAL A C 1
ATOM 1337 O O . VAL A 1 172 ? 18.844 -1.438 8.914 1 98.5 172 VAL A O 1
ATOM 1340 N N . VAL A 1 173 ? 19.219 -0.325 10.734 1 98.69 173 VAL A N 1
ATOM 1341 C CA . VAL A 1 173 ? 20.594 -0.765 10.914 1 98.69 173 VAL A CA 1
ATOM 1342 C C . VAL A 1 173 ? 20.641 -1.92 11.906 1 98.69 173 VAL A C 1
ATOM 1344 O O . VAL A 1 173 ? 21.391 -2.885 11.719 1 98.69 173 VAL A O 1
ATOM 1347 N N . GLU A 1 174 ? 19.891 -1.776 12.938 1 98.44 174 GLU A N 1
ATOM 1348 C CA . GLU A 1 174 ? 19.688 -2.811 13.953 1 98.44 174 GLU A CA 1
ATOM 1349 C C . GLU A 1 174 ? 18.203 -3.102 14.164 1 98.44 174 GLU A C 1
ATOM 1351 O O . GLU A 1 174 ? 17.406 -2.18 14.352 1 98.44 174 GLU A O 1
ATOM 1356 N N . SER A 1 175 ? 17.922 -4.391 14.156 1 98.06 175 SER A N 1
ATOM 1357 C CA . SER A 1 175 ? 16.516 -4.758 14.336 1 98.06 175 SER A CA 1
ATOM 1358 C C . SER A 1 175 ? 15.961 -4.188 15.633 1 98.06 175 SER A C 1
ATOM 1360 O O . SER A 1 175 ? 16.656 -4.148 16.656 1 98.06 175 SER A O 1
ATOM 1362 N N . PHE A 1 176 ? 14.719 -3.783 15.633 1 97.75 176 PHE A N 1
ATOM 1363 C CA . PHE A 1 176 ? 14.062 -3.254 16.828 1 97.75 176 PHE A CA 1
ATOM 1364 C C . PHE A 1 176 ? 12.555 -3.453 16.75 1 97.75 176 PHE A C 1
ATOM 1366 O O . PHE A 1 176 ? 12.008 -3.732 15.68 1 97.75 176 PHE A O 1
ATOM 1373 N N . ASN A 1 177 ? 11.977 -3.389 17.875 1 97.31 177 ASN A N 1
ATOM 1374 C CA . ASN A 1 177 ? 10.523 -3.562 17.953 1 97.31 177 ASN A CA 1
ATOM 1375 C C . ASN A 1 177 ? 9.797 -2.225 17.875 1 97.31 177 ASN A C 1
ATOM 1377 O O . ASN A 1 177 ? 10.281 -1.22 18.391 1 97.31 177 ASN A O 1
ATOM 1381 N N . VAL A 1 178 ? 8.656 -2.273 17.266 1 97.81 178 VAL A N 1
ATOM 1382 C CA . VAL A 1 178 ? 7.82 -1.088 17.109 1 97.81 178 VAL A CA 1
ATOM 1383 C C . VAL A 1 178 ? 6.348 -1.494 17.062 1 97.81 178 VAL A C 1
ATOM 1385 O O . VAL A 1 178 ? 6.016 -2.607 16.641 1 97.81 178 VAL A O 1
ATOM 1388 N N . THR A 1 179 ? 5.527 -0.562 17.469 1 97.88 179 THR A N 1
ATOM 1389 C CA . THR A 1 179 ? 4.098 -0.79 17.297 1 97.88 179 THR A CA 1
ATOM 1390 C C . THR A 1 179 ? 3.658 -0.455 15.875 1 97.88 179 THR A C 1
ATOM 1392 O O . THR A 1 179 ? 4.145 0.507 15.281 1 97.88 179 THR A O 1
ATOM 1395 N N . GLY A 1 180 ? 2.746 -1.283 15.352 1 97.81 180 GLY A N 1
ATOM 1396 C CA . GLY A 1 180 ? 2.273 -1 14 1 97.81 180 GLY A CA 1
ATOM 1397 C C . GLY A 1 180 ? 0.955 -1.674 13.68 1 97.81 180 GLY A C 1
ATOM 1398 O O . GLY A 1 180 ? 0.483 -2.523 14.438 1 97.81 180 GLY A O 1
ATOM 1399 N N . GLY A 1 181 ? 0.391 -1.284 12.523 1 97.75 181 GLY A N 1
ATOM 1400 C CA . GLY A 1 181 ? -0.858 -1.832 12.016 1 97.75 181 GLY A CA 1
ATOM 1401 C C . GLY A 1 181 ? -1.362 -1.122 10.773 1 97.75 181 GLY A C 1
ATOM 1402 O O . GLY A 1 181 ? -0.801 -0.104 10.367 1 97.75 181 GLY A O 1
ATOM 1403 N N . PRO A 1 182 ? -2.416 -1.729 10.195 1 97.94 182 PRO A N 1
ATOM 1404 C CA . PRO A 1 182 ? -3.002 -1.075 9.023 1 97.94 182 PRO A CA 1
ATOM 1405 C C . PRO A 1 182 ? -3.65 0.266 9.359 1 97.94 182 PRO A C 1
ATOM 1407 O O . PRO A 1 182 ? -4.07 0.484 10.5 1 97.94 182 PRO A O 1
ATOM 1410 N N . ILE A 1 183 ? -3.721 1.091 8.398 1 98.25 183 ILE A N 1
ATOM 1411 C CA . ILE A 1 183 ? -4.141 2.477 8.578 1 98.25 183 ILE A CA 1
ATOM 1412 C C . ILE A 1 183 ? -5.621 2.615 8.234 1 98.25 183 ILE A C 1
ATOM 1414 O O . ILE A 1 183 ? -6.082 2.096 7.219 1 98.25 183 ILE A O 1
ATOM 1418 N N . ALA A 1 184 ? -6.336 3.363 9.062 1 97.56 184 ALA A N 1
ATOM 1419 C CA . ALA A 1 184 ? -7.75 3.643 8.828 1 97.56 184 ALA A CA 1
ATOM 1420 C C . ALA A 1 184 ? -7.926 4.758 7.801 1 97.56 184 ALA A C 1
ATOM 1422 O O . ALA A 1 184 ? -7.055 5.617 7.648 1 97.56 184 ALA A O 1
ATOM 1423 N N . PRO A 1 185 ? -9.086 4.738 7.086 1 96.12 185 PRO A N 1
ATOM 1424 C CA . PRO A 1 185 ? -9.422 5.91 6.273 1 96.12 185 PRO A CA 1
ATOM 1425 C C . PRO A 1 185 ? -9.609 7.176 7.109 1 96.12 185 PRO A C 1
ATOM 1427 O O . PRO A 1 185 ? -10.266 7.137 8.156 1 96.12 185 PRO A O 1
ATOM 1430 N N . PHE A 1 186 ? -9 8.195 6.781 1 97.88 186 PHE A N 1
ATOM 1431 C CA . PHE A 1 186 ? -9.141 9.492 7.441 1 97.88 186 PHE A CA 1
ATOM 1432 C C . PHE A 1 186 ? -8.633 10.609 6.547 1 97.88 186 PHE A C 1
ATOM 1434 O O . PHE A 1 186 ? -7.949 10.359 5.551 1 97.88 186 PHE A O 1
ATOM 1441 N N . PHE A 1 187 ? -9.102 11.852 6.738 1 98.31 187 PHE A N 1
ATOM 1442 C CA . PHE A 1 187 ? -8.711 13.047 6.008 1 98.31 187 PHE A CA 1
ATOM 1443 C C . PHE A 1 187 ? -9.078 12.93 4.531 1 98.31 187 PHE A C 1
ATOM 1445 O O . PHE A 1 187 ? -8.344 13.414 3.664 1 98.31 187 PHE A O 1
ATOM 1452 N N . GLY A 1 188 ? -10.062 12.18 4.258 1 96.56 188 GLY A N 1
ATOM 1453 C CA . GLY A 1 188 ? -10.586 12.016 2.91 1 96.56 188 GLY A CA 1
ATOM 1454 C C . GLY A 1 188 ? -9.805 11.016 2.084 1 96.56 188 GLY A C 1
ATOM 1455 O O . GLY A 1 188 ? -9.969 10.945 0.865 1 96.56 188 GLY A O 1
ATOM 1456 N N . GLN A 1 189 ? -8.891 10.344 2.678 1 96.81 189 GLN A N 1
ATOM 1457 C CA . GLN A 1 189 ? -8.07 9.359 1.982 1 96.81 189 GLN A CA 1
ATOM 1458 C C . GLN A 1 189 ? -8.445 7.938 2.385 1 96.81 189 GLN A C 1
ATOM 1460 O O . GLN A 1 189 ? -8.953 7.715 3.484 1 96.81 189 GLN A O 1
ATOM 1465 N N . PRO A 1 190 ? -8.188 6.957 1.574 1 94.38 190 PRO A N 1
ATOM 1466 C CA . PRO A 1 190 ? -8.703 5.602 1.775 1 94.38 190 PRO A CA 1
ATOM 1467 C C . PRO A 1 190 ? -7.988 4.855 2.896 1 94.38 190 PRO A C 1
ATOM 1469 O O . PRO A 1 190 ? -8.586 4.012 3.566 1 94.38 190 PRO A O 1
ATOM 1472 N N . GLY A 1 191 ? -6.684 5.16 3.059 1 96.5 191 GLY A N 1
ATOM 1473 C CA . GLY A 1 191 ? -5.918 4.367 4.012 1 96.5 191 GLY A CA 1
ATOM 1474 C C . GLY A 1 191 ? -5.492 3.021 3.461 1 96.5 191 GLY A C 1
ATOM 1475 O O . GLY A 1 191 ? -5.047 2.924 2.314 1 96.5 191 GLY A O 1
ATOM 1476 N N . TYR A 1 192 ? -5.398 2.023 4.434 1 95.88 192 TYR A N 1
ATOM 1477 C CA . TYR A 1 192 ? -5.152 0.617 4.141 1 95.88 192 TYR A CA 1
ATOM 1478 C C . TYR A 1 192 ? -3.672 0.365 3.885 1 95.88 192 TYR A C 1
ATOM 1480 O O . TYR A 1 192 ? -3.277 -0.747 3.525 1 95.88 192 TYR A O 1
ATOM 1488 N N . GLY A 1 193 ? -2.822 1.349 4.051 1 96.62 193 GLY A N 1
ATOM 1489 C CA . GLY A 1 193 ? -1.396 1.098 4.18 1 96.62 193 GLY A CA 1
ATOM 1490 C C . GLY A 1 193 ? -1.013 0.519 5.531 1 96.62 193 GLY A C 1
ATOM 1491 O O . GLY A 1 193 ? -1.872 0.318 6.391 1 96.62 193 GLY A O 1
ATOM 1492 N N . LEU A 1 194 ? 0.225 0.255 5.656 1 97.75 194 LEU A N 1
ATOM 1493 C CA . LEU A 1 194 ? 0.797 -0.166 6.93 1 97.75 194 LEU A CA 1
ATOM 1494 C C . LEU A 1 194 ? 1.608 0.96 7.559 1 97.75 194 LEU A C 1
ATOM 1496 O O . LEU A 1 194 ? 2.357 1.654 6.867 1 97.75 194 LEU A O 1
ATOM 1500 N N . GLN A 1 195 ? 1.408 1.156 8.859 1 98.12 195 GLN A N 1
ATOM 1501 C CA . GLN A 1 195 ? 2.18 2.168 9.57 1 98.12 195 GLN A CA 1
ATOM 1502 C C . GLN A 1 195 ? 2.865 1.574 10.797 1 98.12 195 GLN A C 1
ATOM 1504 O O . GLN A 1 195 ? 2.383 0.596 11.375 1 98.12 195 GLN A O 1
ATOM 1509 N N . PHE A 1 196 ? 3.949 2.199 11.148 1 98.25 196 PHE A N 1
ATOM 1510 C CA . PHE A 1 196 ? 4.691 1.918 12.375 1 98.25 196 PHE A CA 1
ATOM 1511 C C . PHE A 1 196 ? 4.859 3.184 13.211 1 98.25 196 PHE A C 1
ATOM 1513 O O . PHE A 1 196 ? 4.93 4.285 12.664 1 98.25 196 PHE A O 1
ATOM 1520 N N . TYR A 1 197 ? 4.887 3.012 14.523 1 97.81 197 TYR A N 1
ATOM 1521 C CA . TYR A 1 197 ? 5.004 4.152 15.43 1 97.81 197 TYR A CA 1
ATOM 1522 C C . TYR A 1 197 ? 6.016 3.873 16.531 1 97.81 197 TYR A C 1
ATOM 1524 O O . TYR A 1 197 ? 5.91 2.869 17.25 1 97.81 197 TYR A O 1
ATOM 1532 N N . TYR A 1 198 ? 6.938 4.711 16.594 1 96.62 198 TYR A N 1
ATOM 1533 C CA . TYR A 1 198 ? 7.891 4.695 17.703 1 96.62 198 TYR A CA 1
ATOM 1534 C C . TYR A 1 198 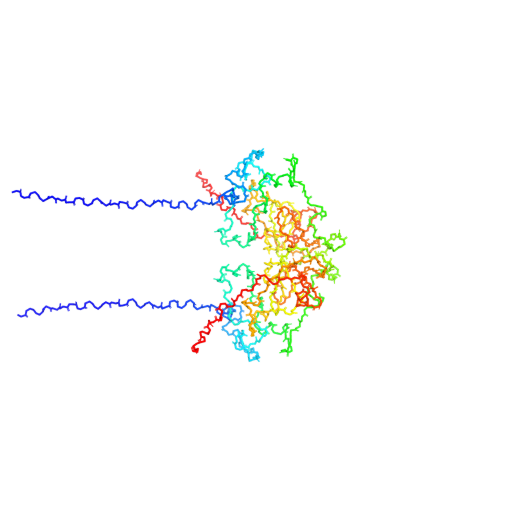? 7.699 5.906 18.609 1 96.62 198 TYR A C 1
ATOM 1536 O O . TYR A 1 198 ? 7.961 7.039 18.188 1 96.62 198 TYR A O 1
ATOM 1544 N N . GLU A 1 199 ? 7.344 5.715 19.812 1 92.31 199 GLU A N 1
ATOM 1545 C CA . GLU A 1 199 ? 6.934 6.762 20.75 1 92.31 199 GLU A CA 1
ATOM 1546 C C . GLU A 1 199 ? 8.078 7.727 21.031 1 92.31 199 GLU A C 1
ATOM 1548 O O . GLU A 1 199 ? 7.859 8.93 21.188 1 92.31 199 GLU A O 1
ATOM 1553 N N . GLY A 1 200 ? 9.312 7.355 21.078 1 91.31 200 GLY A N 1
ATOM 1554 C CA . GLY A 1 200 ? 10.445 8.203 21.406 1 91.31 200 GLY A CA 1
ATOM 1555 C C . GLY A 1 200 ? 10.867 9.109 20.266 1 91.31 200 GLY A C 1
ATOM 1556 O O . GLY A 1 200 ? 11.703 9.992 20.453 1 91.31 200 GLY A O 1
ATOM 1557 N N . GLY A 1 201 ? 10.242 8.906 19.078 1 93.94 201 GLY A N 1
ATOM 1558 C CA . GLY A 1 201 ? 10.617 9.711 17.922 1 93.94 201 GLY A CA 1
ATOM 1559 C C . GLY A 1 201 ? 11.742 9.102 17.109 1 93.94 201 GLY A C 1
ATOM 1560 O O . GLY A 1 201 ? 12.594 8.398 17.656 1 93.94 201 GLY A O 1
ATOM 1561 N N . LEU A 1 202 ? 11.789 9.516 15.844 1 94.56 202 LEU A N 1
ATOM 1562 C CA . LEU A 1 202 ? 12.742 8.914 14.922 1 94.56 202 LEU A CA 1
ATOM 1563 C C . LEU A 1 202 ? 14.141 9.453 15.156 1 94.56 202 LEU A C 1
ATOM 1565 O O . LEU A 1 202 ? 15.133 8.758 14.914 1 94.56 202 LEU A O 1
ATOM 1569 N N . LYS A 1 203 ? 14.227 10.703 15.586 1 93.44 203 LYS A N 1
ATOM 1570 C CA . LYS A 1 203 ? 15.531 11.289 15.867 1 93.44 203 LYS A CA 1
ATOM 1571 C C . LYS A 1 203 ? 16.281 10.492 16.938 1 93.44 203 LYS A C 1
ATOM 1573 O O . LYS A 1 203 ? 17.5 10.305 16.844 1 93.44 203 LYS A O 1
ATOM 1578 N N . LEU A 1 204 ? 15.586 10.078 17.953 1 94.94 204 LEU A N 1
ATOM 1579 C CA . LEU A 1 204 ? 16.188 9.258 19 1 94.94 204 LEU A CA 1
ATOM 1580 C C . LEU A 1 204 ? 16.766 7.973 18.406 1 94.94 204 LEU A C 1
ATOM 1582 O O . LEU A 1 204 ? 17.891 7.598 18.719 1 94.94 204 LEU A O 1
ATOM 1586 N N . LEU A 1 205 ? 15.992 7.277 17.547 1 96.56 205 LEU A N 1
ATOM 1587 C CA . LEU A 1 205 ? 16.438 6.051 16.906 1 96.56 205 LEU A CA 1
ATOM 1588 C C . LEU A 1 205 ? 17.672 6.312 16.047 1 96.56 205 LEU A C 1
ATOM 1590 O O . LEU A 1 205 ? 18.609 5.512 16.031 1 96.56 205 LEU A O 1
ATOM 1594 N N . GLU A 1 206 ? 17.641 7.395 15.367 1 96.06 206 GLU A N 1
ATOM 1595 C CA . GLU A 1 206 ? 18.75 7.773 14.516 1 96.06 206 GLU A CA 1
ATOM 1596 C C . GLU A 1 206 ? 20.016 8.031 15.336 1 96.06 206 GLU A C 1
ATOM 1598 O O . GLU A 1 206 ? 21.094 7.555 15 1 96.06 206 GLU A O 1
ATOM 1603 N N . ASP A 1 207 ? 19.828 8.82 16.391 1 96.44 207 ASP A N 1
ATOM 1604 C CA . ASP A 1 207 ? 20.953 9.164 17.25 1 96.44 207 ASP A CA 1
ATOM 1605 C C . ASP A 1 207 ? 21.578 7.914 17.859 1 96.44 207 ASP A C 1
ATOM 1607 O O . ASP A 1 207 ? 22.797 7.855 18.078 1 96.44 207 ASP A O 1
ATOM 1611 N N . GLN A 1 208 ? 20.828 6.922 18.125 1 97.31 208 GLN A N 1
ATOM 1612 C CA . GLN A 1 208 ? 21.281 5.672 18.734 1 97.31 208 GLN A CA 1
ATOM 1613 C C . GLN A 1 208 ? 21.844 4.727 17.688 1 97.31 208 GLN A C 1
ATOM 1615 O O . GLN A 1 208 ? 22.359 3.654 18.016 1 97.31 208 GLN A O 1
ATOM 1620 N N . GLY A 1 209 ? 21.641 5.02 16.438 1 97.75 209 GLY A N 1
ATOM 1621 C CA . GLY A 1 209 ? 22.203 4.211 15.359 1 97.75 209 GLY A CA 1
ATOM 1622 C C . GLY A 1 209 ? 21.312 3.043 14.977 1 97.75 209 GLY A C 1
ATOM 1623 O O . GLY A 1 209 ? 21.766 2.115 14.297 1 97.75 209 GLY A O 1
ATOM 1624 N N . VAL A 1 210 ? 20.109 3.061 15.43 1 98.12 210 VAL A N 1
ATOM 1625 C CA . VAL A 1 210 ? 19.172 1.982 15.148 1 98.12 210 VAL A CA 1
ATOM 1626 C C . VAL A 1 210 ? 18.641 2.111 13.719 1 98.12 210 VAL A C 1
ATOM 1628 O O . VAL A 1 210 ? 18.422 1.106 13.039 1 98.12 210 VAL A O 1
ATOM 1631 N N . ILE A 1 211 ? 18.375 3.336 13.289 1 98 211 ILE A N 1
ATOM 1632 C CA . ILE A 1 211 ? 18.047 3.635 11.898 1 98 211 ILE A CA 1
ATOM 1633 C C . ILE A 1 211 ? 19.031 4.664 11.352 1 98 211 ILE A C 1
ATOM 1635 O O . ILE A 1 211 ? 19.703 5.359 12.117 1 98 211 ILE A O 1
ATOM 1639 N N . GLU A 1 212 ? 19.141 4.719 10.07 1 97.94 212 GLU A N 1
ATOM 1640 C CA . GLU A 1 212 ? 20.016 5.695 9.414 1 97.94 212 GLU A CA 1
ATOM 1641 C C . GLU A 1 212 ? 19.312 6.336 8.219 1 97.94 212 GLU A C 1
ATOM 1643 O O . GLU A 1 212 ? 18.625 5.648 7.457 1 97.94 212 GLU A O 1
ATOM 1648 N N . LEU A 1 213 ? 19.375 7.648 8.141 1 95.06 213 LEU A N 1
ATOM 1649 C CA . LEU A 1 213 ? 18.828 8.375 7 1 95.06 213 LEU A CA 1
ATOM 1650 C C . LEU A 1 213 ? 19.562 8.008 5.711 1 95.06 213 LEU A C 1
ATOM 1652 O O . LEU A 1 213 ? 20.781 8.109 5.641 1 95.06 213 LEU A O 1
ATOM 1656 N N . VAL A 1 214 ? 18.844 7.574 4.676 1 92.94 214 VAL A N 1
ATOM 1657 C CA . VAL A 1 214 ? 19.531 7.117 3.473 1 92.94 214 VAL A CA 1
ATOM 1658 C C . VAL A 1 214 ? 19.078 7.938 2.27 1 92.94 214 VAL A C 1
ATOM 1660 O O . VAL A 1 214 ? 19.719 7.922 1.218 1 92.94 214 VAL A O 1
ATOM 1663 N N . ASP A 1 215 ? 18.016 8.562 2.297 1 81.31 215 ASP A N 1
ATOM 1664 C CA . ASP A 1 215 ? 17.547 9.375 1.184 1 81.31 215 ASP A CA 1
ATOM 1665 C C . ASP A 1 215 ? 16.656 10.508 1.674 1 81.31 215 ASP A C 1
ATOM 1667 O O . ASP A 1 215 ? 15.953 10.367 2.678 1 81.31 215 ASP A O 1
ATOM 1671 N N . LYS A 1 216 ? 16.953 11.68 1.215 1 78.19 216 LYS A N 1
ATOM 1672 C CA . LYS A 1 216 ? 16.062 12.836 1.367 1 78.19 216 LYS A CA 1
ATOM 1673 C C . LYS A 1 216 ? 16.062 13.695 0.103 1 78.19 216 LYS A C 1
ATOM 1675 O O . LYS A 1 216 ? 17.094 13.859 -0.544 1 78.19 216 LYS A O 1
ATOM 1680 N N . LYS A 1 217 ? 14.992 13.508 -0.602 1 67.25 217 LYS A N 1
ATOM 1681 C CA . LYS A 1 217 ? 15.07 14.227 -1.87 1 67.25 217 LYS A CA 1
ATOM 1682 C C . LYS A 1 217 ? 15.07 15.734 -1.645 1 67.25 217 LYS A C 1
ATOM 1684 O O . LYS A 1 217 ? 14.258 16.25 -0.88 1 67.25 217 LYS A O 1
ATOM 1689 N N . GLN A 1 218 ? 16.266 16.266 -2.082 1 66.12 218 GLN A N 1
ATOM 1690 C CA . GLN A 1 218 ? 16.391 17.719 -1.962 1 66.12 218 GLN A CA 1
ATOM 1691 C C . GLN A 1 218 ? 15.344 18.438 -2.805 1 66.12 218 GLN A C 1
ATOM 1693 O O . GLN A 1 218 ? 15.008 17.984 -3.898 1 66.12 218 GLN A O 1
ATOM 1698 N N . CYS A 1 219 ? 14.641 19.312 -2.168 1 61.09 219 CYS A N 1
ATOM 1699 C CA . CYS A 1 219 ? 13.617 20.109 -2.824 1 61.09 219 CYS A CA 1
ATOM 1700 C C . CYS A 1 219 ? 14.172 20.812 -4.062 1 61.09 219 CYS A C 1
ATOM 1702 O O . CYS A 1 219 ? 15.25 21.406 -4.012 1 61.09 219 CYS A O 1
ATOM 1704 N N . SER A 1 220 ? 13.711 20.312 -5.285 1 51.47 220 SER A N 1
ATOM 1705 C CA . SER A 1 220 ? 14.117 21.078 -6.469 1 51.47 220 SER A CA 1
ATOM 1706 C C . SER A 1 220 ? 13.844 22.562 -6.293 1 51.47 220 SER A C 1
ATOM 1708 O O . SER A 1 220 ? 14.25 23.375 -7.129 1 51.47 220 SER A O 1
ATOM 1710 N N . CYS A 1 221 ? 13.188 22.891 -5.211 1 49.41 221 CYS A N 1
ATOM 1711 C CA . CYS A 1 221 ? 12.781 24.281 -5.066 1 49.41 221 CYS A CA 1
ATOM 1712 C C . CYS A 1 221 ? 13.961 25.156 -4.664 1 49.41 221 CYS A C 1
ATOM 1714 O O . CYS A 1 221 ? 13.852 26.391 -4.652 1 49.41 221 CYS A O 1
ATOM 1716 N N . GLU A 1 222 ? 14.945 24.594 -4.086 1 47.97 222 GLU A N 1
ATOM 1717 C CA . GLU A 1 222 ? 16.016 25.453 -3.627 1 47.97 222 GLU A CA 1
ATOM 1718 C C . GLU A 1 222 ? 16.953 25.844 -4.777 1 47.97 222 GLU A C 1
ATOM 1720 O O . GLU A 1 222 ? 17.469 24.969 -5.477 1 47.97 222 GLU A O 1
ATOM 1725 N N . VAL A 1 223 ? 16.688 26.969 -5.461 1 40.53 223 VAL A N 1
ATOM 1726 C CA . VAL A 1 223 ? 17.688 27.594 -6.309 1 40.53 223 VAL A CA 1
ATOM 1727 C C . VAL A 1 223 ? 19.016 27.688 -5.562 1 40.53 223 VAL A C 1
ATOM 1729 O O . VAL A 1 223 ? 19.062 28.109 -4.406 1 40.53 223 VAL A O 1
ATOM 1732 N N . PRO A 1 224 ? 20.031 26.953 -6.059 1 40.34 224 PRO A N 1
ATOM 1733 C CA . PRO A 1 224 ? 21.328 27.203 -5.438 1 40.34 224 PRO A CA 1
ATOM 1734 C C . PRO A 1 224 ? 21.641 28.703 -5.293 1 40.34 224 PRO A C 1
ATOM 1736 O O . PRO A 1 224 ? 21.484 29.453 -6.25 1 40.34 224 PRO A O 1
ATOM 1739 N N . HIS A 1 225 ? 21.344 29.312 -4.223 1 35.03 225 HIS A N 1
ATOM 1740 C CA . HIS A 1 225 ? 21.953 30.641 -4.082 1 35.03 225 HIS A CA 1
ATOM 1741 C C . HIS A 1 225 ? 23.469 30.578 -4.258 1 35.03 225 HIS A C 1
ATOM 1743 O O . HIS A 1 225 ? 24.141 29.859 -3.527 1 35.03 225 HIS A O 1
ATOM 1749 N N . ASN A 1 226 ? 23.969 30.594 -5.488 1 36.25 226 ASN A N 1
ATOM 1750 C CA . ASN A 1 226 ? 25.375 30.953 -5.676 1 36.25 226 ASN A CA 1
ATOM 1751 C C . ASN A 1 226 ? 25.781 32.094 -4.73 1 36.25 226 ASN A C 1
ATOM 1753 O O . ASN A 1 226 ? 25.156 33.125 -4.703 1 36.25 226 ASN A O 1
ATOM 1757 N N . ASP A 1 227 ? 26.344 31.766 -3.592 1 32.25 227 ASP A N 1
ATOM 1758 C CA . ASP A 1 227 ? 27.125 32.688 -2.797 1 32.25 227 ASP A CA 1
ATOM 1759 C C . ASP A 1 227 ? 28.078 33.5 -3.68 1 32.25 227 ASP A C 1
ATOM 1761 O O . ASP A 1 227 ? 29.062 32.969 -4.199 1 32.25 227 ASP A O 1
ATOM 1765 N N . LEU A 1 228 ? 27.625 34.281 -4.633 1 28.25 228 LEU A N 1
ATOM 1766 C CA . LEU A 1 228 ? 28.516 35.344 -5.117 1 28.25 228 LEU A CA 1
ATOM 1767 C C . LEU A 1 228 ? 29.016 36.219 -3.959 1 28.25 228 LEU A C 1
ATOM 1769 O O . LEU A 1 228 ? 28.25 36.938 -3.33 1 28.25 228 LEU A O 1
ATOM 1773 N N . LYS A 1 229 ? 29.922 35.438 -3.061 1 23.47 229 LYS A N 1
ATOM 1774 C CA . LYS A 1 229 ? 31 36.312 -2.602 1 23.47 229 LYS A CA 1
ATOM 1775 C C . LYS A 1 229 ? 32.094 36.438 -3.68 1 23.47 229 LYS A C 1
ATOM 1777 O O . LYS A 1 229 ? 32.438 35.469 -4.344 1 23.47 229 LYS A O 1
ATOM 1782 N N . MET B 1 1 ? 31.906 17.641 -79 1 33.72 1 MET B N 1
ATOM 1783 C CA . MET B 1 1 ? 30.844 16.781 -78.5 1 33.72 1 MET B CA 1
ATOM 1784 C C . MET B 1 1 ? 30.969 16.625 -76.938 1 33.72 1 MET B C 1
ATOM 1786 O O . MET B 1 1 ? 31.812 15.875 -76.5 1 33.72 1 MET B O 1
ATOM 1790 N N . HIS B 1 2 ? 30.688 17.75 -76.188 1 41.56 2 HIS B N 1
ATOM 1791 C CA . HIS B 1 2 ? 30.781 17.891 -74.75 1 41.56 2 HIS B CA 1
ATOM 1792 C C . HIS B 1 2 ? 29.719 17.047 -74.062 1 41.56 2 HIS B C 1
ATOM 1794 O O . HIS B 1 2 ? 28.516 17.219 -74.312 1 41.56 2 HIS B O 1
ATOM 1800 N N . ALA B 1 3 ? 29.984 15.766 -73.75 1 38.78 3 ALA B N 1
ATOM 1801 C CA . ALA B 1 3 ? 29.141 14.805 -73.062 1 38.78 3 ALA B CA 1
ATOM 1802 C C . ALA B 1 3 ? 28.812 15.305 -71.625 1 38.78 3 ALA B C 1
ATOM 1804 O O . ALA B 1 3 ? 29.719 15.695 -70.875 1 38.78 3 ALA B O 1
ATOM 1805 N N . SER B 1 4 ? 27.656 15.906 -71.5 1 42 4 SER B N 1
ATOM 1806 C CA . SER B 1 4 ? 27.078 16.328 -70.25 1 42 4 SER B CA 1
ATOM 1807 C C . SER B 1 4 ? 26.906 15.148 -69.25 1 42 4 SER B C 1
ATOM 1809 O O . SER B 1 4 ? 26.25 14.164 -69.625 1 42 4 SER B O 1
ATOM 1811 N N . LEU B 1 5 ? 27.859 14.875 -68.438 1 42.06 5 LEU B N 1
ATOM 1812 C CA . LEU B 1 5 ? 27.766 13.859 -67.375 1 42.06 5 LEU B CA 1
ATOM 1813 C C . LEU B 1 5 ? 26.656 14.203 -66.375 1 42.06 5 LEU B C 1
ATOM 1815 O O . LEU B 1 5 ? 26.719 15.227 -65.75 1 42.06 5 LEU B O 1
ATOM 1819 N N . ALA B 1 6 ? 25.422 13.82 -66.75 1 43.06 6 ALA B N 1
ATOM 1820 C CA . ALA B 1 6 ? 24.328 13.961 -65.75 1 43.06 6 ALA B CA 1
ATOM 1821 C C . ALA B 1 6 ? 24.578 13.141 -64.5 1 43.06 6 ALA B C 1
ATOM 1823 O O . ALA B 1 6 ? 24.812 11.93 -64.562 1 43.06 6 ALA B O 1
ATOM 1824 N N . LEU B 1 7 ? 25.078 13.82 -63.469 1 42.56 7 LEU B N 1
ATOM 1825 C CA . LEU B 1 7 ? 25.234 13.203 -62.156 1 42.56 7 LEU B CA 1
ATOM 1826 C C . LEU B 1 7 ? 23.891 12.711 -61.625 1 42.56 7 LEU B C 1
ATOM 1828 O O . LEU B 1 7 ? 22.953 13.5 -61.469 1 42.56 7 LEU B O 1
ATOM 1832 N N . LEU B 1 8 ? 23.594 11.445 -61.844 1 43.44 8 LEU B N 1
ATOM 1833 C CA . LEU B 1 8 ? 22.438 10.805 -61.25 1 43.44 8 LEU B CA 1
ATOM 1834 C C . LEU B 1 8 ? 22.531 10.805 -59.719 1 43.44 8 LEU B C 1
ATOM 1836 O O . LEU B 1 8 ? 23.469 10.234 -59.156 1 43.44 8 LEU B O 1
ATOM 1840 N N . LEU B 1 9 ? 21.984 11.867 -59.125 1 46.09 9 LEU B N 1
ATOM 1841 C CA . LEU B 1 9 ? 21.828 11.859 -57.656 1 46.09 9 LEU B CA 1
ATOM 1842 C C . LEU B 1 9 ? 20.875 10.758 -57.219 1 46.09 9 LEU B C 1
ATOM 1844 O O . LEU B 1 9 ? 19.719 10.742 -57.625 1 46.09 9 LEU B O 1
ATOM 1848 N N . LEU B 1 10 ? 21.391 9.555 -56.938 1 45.69 10 LEU B N 1
ATOM 1849 C CA . LEU B 1 10 ? 20.562 8.508 -56.344 1 45.69 10 LEU B CA 1
ATOM 1850 C C . LEU B 1 10 ? 20.047 8.945 -55 1 45.69 10 LEU B C 1
ATOM 1852 O O . LEU B 1 10 ? 20.797 9.477 -54.156 1 45.69 10 LEU B O 1
ATOM 1856 N N . PRO B 1 11 ? 18.734 9.125 -54.938 1 48.38 11 PRO B N 1
ATOM 1857 C CA . PRO B 1 11 ? 18.219 9.43 -53.625 1 48.38 11 PRO B CA 1
ATOM 1858 C C . PRO B 1 11 ? 18.562 8.359 -52.594 1 48.38 11 PRO B C 1
ATOM 1860 O O . PRO B 1 11 ? 18.469 7.164 -52.875 1 48.38 11 PRO B O 1
ATOM 1863 N N . LEU B 1 12 ? 19.5 8.594 -51.688 1 47.09 12 LEU B N 1
ATOM 1864 C CA . LEU B 1 12 ? 19.719 7.727 -50.531 1 47.09 12 LEU B CA 1
ATOM 1865 C C . LEU B 1 12 ? 18.422 7.52 -49.75 1 47.09 12 LEU B C 1
ATOM 1867 O O . LEU B 1 12 ? 17.844 8.477 -49.219 1 47.09 12 LEU B O 1
ATOM 1871 N N . GLY B 1 13 ? 17.703 6.523 -50.156 1 41 13 GLY B N 1
ATOM 1872 C CA . GLY B 1 13 ? 16.562 6.156 -49.312 1 41 13 GLY B CA 1
ATOM 1873 C C . GLY B 1 13 ? 16.938 5.965 -47.875 1 41 13 GLY B C 1
ATOM 1874 O O . GLY B 1 13 ? 17.938 5.312 -47.562 1 41 13 GLY B O 1
ATOM 1875 N N . ALA B 1 14 ? 16.453 6.848 -46.969 1 44.72 14 ALA B N 1
ATOM 1876 C CA . ALA B 1 14 ? 16.516 6.652 -45.5 1 44.72 14 ALA B CA 1
ATOM 1877 C C . ALA B 1 14 ? 15.992 5.273 -45.125 1 44.72 14 ALA B C 1
ATOM 1879 O O . ALA B 1 14 ? 14.812 4.965 -45.344 1 44.72 14 ALA B O 1
ATOM 1880 N N . LEU B 1 15 ? 16.859 4.293 -45.031 1 43.25 15 LEU B N 1
ATOM 1881 C CA . LEU B 1 15 ? 16.469 3.055 -44.375 1 43.25 15 LEU B CA 1
ATOM 1882 C C . LEU B 1 15 ? 15.891 3.338 -42.969 1 43.25 15 LEU B C 1
ATOM 1884 O O . LEU B 1 15 ? 16.609 3.77 -42.062 1 43.25 15 LEU B O 1
ATOM 1888 N N . SER B 1 16 ? 14.656 3.607 -42.875 1 43.16 16 SER B N 1
ATOM 1889 C CA . SER B 1 16 ? 14.031 3.529 -41.562 1 43.16 16 SER B CA 1
ATOM 1890 C C . SER B 1 16 ? 14.219 2.146 -40.938 1 43.16 16 SER B C 1
ATOM 1892 O O . SER B 1 16 ? 13.656 1.163 -41.438 1 43.16 16 SER B O 1
ATOM 1894 N N . LEU B 1 17 ? 15.266 1.931 -40.281 1 41.09 17 LEU B N 1
ATOM 1895 C CA . LEU B 1 17 ? 15.25 0.764 -39.406 1 41.09 17 LEU B CA 1
ATOM 1896 C C . LEU B 1 17 ? 14.023 0.775 -38.5 1 41.09 17 LEU B C 1
ATOM 1898 O O . LEU B 1 17 ? 13.727 1.789 -37.875 1 41.09 17 LEU B O 1
ATOM 1902 N N . PRO B 1 18 ? 13.125 -0.065 -38.781 1 43.03 18 PRO B N 1
ATOM 1903 C CA . PRO B 1 18 ? 12.055 -0.12 -37.75 1 43.03 18 PRO B CA 1
ATOM 1904 C C . PRO B 1 18 ? 12.594 -0.232 -36.344 1 43.03 18 PRO B C 1
ATOM 1906 O O . PRO B 1 18 ? 13.453 -1.079 -36.062 1 43.03 18 PRO B O 1
ATOM 1909 N N . PHE B 1 19 ? 12.688 0.865 -35.594 1 39.59 19 PHE B N 1
ATOM 1910 C CA . PHE B 1 19 ? 12.742 0.646 -34.156 1 39.59 19 PHE B CA 1
ATOM 1911 C C . PHE B 1 19 ? 11.672 -0.349 -33.719 1 39.59 19 PHE B C 1
ATOM 1913 O O . PHE B 1 19 ? 10.5 0.005 -33.594 1 39.59 19 PHE B O 1
ATOM 1920 N N . GLU B 1 20 ? 11.844 -1.608 -34.125 1 38.97 20 GLU B N 1
ATOM 1921 C CA . GLU B 1 20 ? 11.023 -2.537 -33.344 1 38.97 20 GLU B CA 1
ATOM 1922 C C . GLU B 1 20 ? 11.109 -2.236 -31.844 1 38.97 20 GLU B C 1
ATOM 1924 O O . GLU B 1 20 ? 12.203 -2.217 -31.266 1 38.97 20 GLU B O 1
ATOM 1929 N N . ASP B 1 21 ? 10.336 -1.452 -31.281 1 43.66 21 ASP B N 1
ATOM 1930 C CA . ASP B 1 21 ? 10.062 -1.4 -29.859 1 43.66 21 ASP B CA 1
ATOM 1931 C C . ASP B 1 21 ? 10.016 -2.803 -29.25 1 43.66 21 ASP B C 1
ATOM 1933 O O . ASP B 1 21 ? 8.953 -3.428 -29.219 1 43.66 21 ASP B O 1
ATOM 1937 N N . SER B 1 22 ? 10.953 -3.705 -29.484 1 44.94 22 SER B N 1
ATOM 1938 C CA . SER B 1 22 ? 10.992 -5.047 -28.906 1 44.94 22 SER B CA 1
ATOM 1939 C C . SER B 1 22 ? 10.703 -5.023 -27.406 1 44.94 22 SER B C 1
ATOM 1941 O O . SER B 1 22 ? 11.438 -4.398 -26.641 1 44.94 22 SER B O 1
ATOM 1943 N N . ALA B 1 23 ? 9.531 -5.211 -27.078 1 55.22 23 ALA B N 1
ATOM 1944 C CA . ALA B 1 23 ? 9.156 -5.441 -25.688 1 55.22 23 ALA B CA 1
ATOM 1945 C C . ALA B 1 23 ? 10.227 -6.242 -24.953 1 55.22 23 ALA B C 1
ATOM 1947 O O . ALA B 1 23 ? 10.586 -7.348 -25.375 1 55.22 23 ALA B O 1
ATOM 1948 N N . GLN B 1 24 ? 11.039 -5.625 -24.078 1 72.19 24 GLN B N 1
ATOM 1949 C CA . GLN B 1 24 ? 12.102 -6.254 -23.297 1 72.19 24 GLN B CA 1
ATOM 1950 C C . GLN B 1 24 ? 11.586 -7.48 -22.547 1 72.19 24 GLN B C 1
ATOM 1952 O O . GLN B 1 24 ? 10.586 -7.402 -21.844 1 72.19 24 GLN B O 1
ATOM 1957 N N . THR B 1 25 ? 11.984 -8.727 -22.984 1 87.12 25 THR B N 1
ATOM 1958 C CA . THR B 1 25 ? 11.664 -9.984 -22.297 1 87.12 25 THR B CA 1
ATOM 1959 C C . THR B 1 25 ? 12.156 -9.961 -20.859 1 87.12 25 THR B C 1
ATOM 1961 O O . THR B 1 25 ? 13.102 -9.234 -20.531 1 87.12 25 THR B O 1
ATOM 1964 N N . VAL B 1 26 ? 11.43 -10.688 -20 1 91.69 26 VAL B N 1
ATOM 1965 C CA . VAL B 1 26 ? 11.844 -10.812 -18.609 1 91.69 26 VAL B CA 1
ATOM 1966 C C . VAL B 1 26 ? 13.258 -11.391 -18.547 1 91.69 26 VAL B C 1
ATOM 1968 O O . VAL B 1 26 ? 14.078 -10.938 -17.75 1 91.69 26 VAL B O 1
ATOM 1971 N N . GLU B 1 27 ? 13.57 -12.328 -19.422 1 91.81 27 GLU B N 1
ATOM 1972 C CA . GLU B 1 27 ? 14.891 -12.945 -19.438 1 91.81 27 GLU B CA 1
ATOM 1973 C C . GLU B 1 27 ? 15.984 -11.906 -19.641 1 91.81 27 GLU B C 1
ATOM 1975 O O . GLU B 1 27 ? 17.031 -11.961 -19 1 91.81 27 GLU B O 1
ATOM 1980 N N . ALA B 1 28 ? 15.75 -11 -20.516 1 88 28 ALA B N 1
ATOM 1981 C CA . ALA B 1 28 ? 16.719 -9.953 -20.797 1 88 28 ALA B CA 1
ATOM 1982 C C . ALA B 1 28 ? 16.984 -9.086 -19.578 1 88 28 ALA B C 1
ATOM 1984 O O . ALA B 1 28 ? 18.109 -8.625 -19.359 1 88 28 ALA B O 1
ATOM 1985 N N . SER B 1 29 ? 15.969 -8.914 -18.781 1 86.81 29 SER B N 1
ATOM 1986 C CA . SER B 1 29 ? 16.109 -8.078 -17.594 1 86.81 29 SER B CA 1
ATOM 1987 C C . SER B 1 29 ? 16.922 -8.781 -16.516 1 86.81 29 SER B C 1
ATOM 1989 O O . SER B 1 29 ? 17.406 -8.141 -15.578 1 86.81 29 SER B O 1
ATOM 1991 N N . LEU B 1 30 ? 17.109 -10.07 -16.625 1 92 30 LEU B N 1
ATOM 1992 C CA . LEU B 1 30 ? 17.797 -10.867 -15.609 1 92 30 LEU B CA 1
ATOM 1993 C C . LEU B 1 30 ? 19.297 -10.969 -15.914 1 92 30 LEU B C 1
ATOM 1995 O O . LEU B 1 30 ? 20.062 -11.469 -15.102 1 92 30 LEU B O 1
ATOM 1999 N N . GLY B 1 31 ? 19.75 -10.492 -17.031 1 88.06 31 GLY B N 1
ATOM 2000 C CA . GLY B 1 31 ? 21.094 -10.688 -17.531 1 88.06 31 GLY B CA 1
ATOM 2001 C C . GLY B 1 31 ? 22.156 -10.156 -16.594 1 88.06 31 GLY B C 1
ATOM 2002 O O . GLY B 1 31 ? 23.188 -10.812 -16.375 1 88.06 31 GLY B O 1
ATOM 2003 N N . ARG B 1 32 ? 21.922 -9.008 -16.031 1 88 32 ARG B N 1
ATOM 2004 C CA . ARG B 1 32 ? 22.922 -8.398 -15.164 1 88 32 ARG B CA 1
ATOM 2005 C C . ARG B 1 32 ? 23.156 -9.234 -13.914 1 88 32 ARG B C 1
ATOM 2007 O O . ARG B 1 32 ? 24.297 -9.453 -13.508 1 88 32 ARG B O 1
ATOM 2014 N N . ARG B 1 33 ? 22.141 -9.836 -13.445 1 90.75 33 ARG B N 1
ATOM 2015 C CA . ARG B 1 33 ? 22.25 -10.555 -12.172 1 90.75 33 ARG B CA 1
ATOM 2016 C C . ARG B 1 33 ? 22.484 -12.039 -12.406 1 90.75 33 ARG B C 1
ATOM 2018 O O . ARG B 1 33 ? 23.125 -12.703 -11.586 1 90.75 33 ARG B O 1
ATOM 2025 N N . CYS B 1 34 ? 21.969 -12.617 -13.414 1 94.81 34 CYS B N 1
ATOM 2026 C CA . CYS B 1 34 ? 21.938 -14.062 -13.57 1 94.81 34 CYS B CA 1
ATOM 2027 C C . CYS B 1 34 ? 22.828 -14.5 -14.734 1 94.81 34 CYS B C 1
ATOM 2029 O O . CYS B 1 34 ? 22.828 -15.672 -15.117 1 94.81 34 CYS B O 1
ATOM 2031 N N . GLY B 1 35 ? 23.594 -13.508 -15.367 1 91.62 35 GLY B N 1
ATOM 2032 C CA . GLY B 1 35 ? 24.5 -13.859 -16.453 1 91.62 35 GLY B CA 1
ATOM 2033 C C . GLY B 1 35 ? 23.828 -13.867 -17.812 1 91.62 35 GLY B C 1
ATOM 2034 O O . GLY B 1 35 ? 22.656 -13.5 -17.938 1 91.62 35 GLY B O 1
ATOM 2035 N N . ARG B 1 36 ? 24.531 -14.344 -18.859 1 90.19 36 ARG B N 1
ATOM 2036 C CA . ARG B 1 36 ? 24.109 -14.242 -20.266 1 90.19 36 ARG B CA 1
ATOM 2037 C C . ARG B 1 36 ? 23.016 -15.25 -20.578 1 90.19 36 ARG B C 1
ATOM 2039 O O . ARG B 1 36 ? 22.203 -15.023 -21.469 1 90.19 36 ARG B O 1
ATOM 2046 N N . SER B 1 37 ? 22.984 -16.359 -19.828 1 94.5 37 SER B N 1
ATOM 2047 C CA . SER B 1 37 ? 22 -17.422 -20.078 1 94.5 37 SER B CA 1
ATOM 2048 C C . SER B 1 37 ? 21.234 -17.766 -18.797 1 94.5 37 SER B C 1
ATOM 2050 O O . SER B 1 37 ? 21.375 -18.875 -18.281 1 94.5 37 SER B O 1
ATOM 2052 N N . PRO B 1 38 ? 20.359 -16.922 -18.438 1 96.5 38 PRO B N 1
ATOM 2053 C CA . PRO B 1 38 ? 19.672 -17.109 -17.156 1 96.5 38 PRO B CA 1
ATOM 2054 C C . PRO B 1 38 ? 18.844 -18.391 -17.109 1 96.5 38 PRO B C 1
ATOM 2056 O O . PRO B 1 38 ? 18.641 -18.969 -16.031 1 96.5 38 PRO B O 1
ATOM 2059 N N . CYS B 1 39 ? 18.469 -18.859 -18.172 1 97.56 39 CYS B N 1
ATOM 2060 C CA . CYS B 1 39 ? 17.547 -19.984 -18.203 1 97.56 39 CYS B CA 1
ATOM 2061 C C . CYS B 1 39 ? 18.297 -21.297 -18.406 1 97.56 39 CYS B C 1
ATOM 2063 O O . CYS B 1 39 ? 17.703 -22.359 -18.438 1 97.56 39 CYS B O 1
ATOM 2065 N N . LYS B 1 40 ? 19.578 -21.172 -18.562 1 95.94 40 LYS B N 1
ATOM 2066 C CA . LYS B 1 40 ? 20.375 -22.391 -18.766 1 95.94 40 LYS B CA 1
ATOM 2067 C C . LYS B 1 40 ? 20.172 -23.375 -17.625 1 95.94 40 LYS B C 1
ATOM 2069 O O . LYS B 1 40 ? 20.312 -23.016 -16.453 1 95.94 40 LYS B O 1
ATOM 2074 N N . GLY B 1 41 ? 19.828 -24.594 -18 1 95.69 41 GLY B N 1
ATOM 2075 C CA . GLY B 1 41 ? 19.703 -25.656 -17 1 95.69 41 GLY B CA 1
ATOM 2076 C C . GLY B 1 41 ? 18.375 -25.625 -16.266 1 95.69 41 GLY B C 1
ATOM 2077 O O . GLY B 1 41 ? 18.141 -26.453 -15.383 1 95.69 41 GLY B O 1
ATOM 2078 N N . VAL B 1 42 ? 17.5 -24.703 -16.547 1 98.12 42 VAL B N 1
ATOM 2079 C CA . VAL B 1 42 ? 16.203 -24.625 -15.906 1 98.12 42 VAL B CA 1
ATOM 2080 C C . VAL B 1 42 ? 15.266 -25.672 -16.516 1 98.12 42 VAL B C 1
ATOM 2082 O O . VAL B 1 42 ? 15.117 -25.734 -17.734 1 98.12 42 VAL B O 1
ATOM 2085 N N . PRO B 1 43 ? 14.68 -26.516 -15.672 1 97.88 43 PRO B N 1
ATOM 2086 C CA . PRO B 1 43 ? 13.75 -27.5 -16.219 1 97.88 43 PRO B CA 1
ATOM 2087 C C . PRO B 1 43 ? 12.531 -26.875 -16.891 1 97.88 43 PRO B C 1
ATOM 2089 O O . PRO B 1 43 ? 12.016 -25.859 -16.406 1 97.88 43 PRO B O 1
ATOM 2092 N N . SER B 1 44 ? 12.102 -27.453 -17.953 1 97.75 44 SER B N 1
ATOM 2093 C CA . SER B 1 44 ? 10.914 -26.984 -18.672 1 97.75 44 SER B CA 1
ATOM 2094 C C . SER B 1 44 ? 9.656 -27.672 -18.141 1 97.75 44 SER B C 1
ATOM 2096 O O . SER B 1 44 ? 9.688 -28.844 -17.781 1 97.75 44 SER B O 1
ATOM 2098 N N . THR B 1 45 ? 8.602 -26.938 -18.031 1 97.94 45 THR B N 1
ATOM 2099 C CA . THR B 1 45 ? 7.281 -27.516 -17.812 1 97.94 45 THR B CA 1
ATOM 2100 C C . THR B 1 45 ? 6.434 -27.422 -19.078 1 97.94 45 THR B C 1
ATOM 2102 O O . THR B 1 45 ? 5.203 -27.453 -19.016 1 97.94 45 THR B O 1
ATOM 2105 N N . ASN B 1 46 ? 7.105 -27.203 -20.188 1 97 46 ASN B N 1
ATOM 2106 C CA . ASN B 1 46 ? 6.461 -27.094 -21.5 1 97 46 ASN B CA 1
ATOM 2107 C C . ASN B 1 46 ? 5.43 -25.984 -21.531 1 97 46 ASN B C 1
ATOM 2109 O O . ASN B 1 46 ? 4.301 -26.172 -21.984 1 97 46 ASN B O 1
ATOM 2113 N N . THR B 1 47 ? 5.734 -24.844 -20.984 1 96.88 47 THR B N 1
ATOM 2114 C CA . THR B 1 47 ? 4.93 -23.625 -21 1 96.88 47 THR B CA 1
ATOM 2115 C C . THR B 1 47 ? 5.645 -22.516 -21.75 1 96.88 47 THR B C 1
ATOM 2117 O O . THR B 1 47 ? 6.332 -21.688 -21.141 1 96.88 47 THR B O 1
ATOM 2120 N N . PRO B 1 48 ? 5.453 -22.438 -23.031 1 95.44 48 PRO B N 1
ATOM 2121 C CA . PRO B 1 48 ? 6.293 -21.578 -23.875 1 95.44 48 PRO B CA 1
ATOM 2122 C C . PRO B 1 48 ? 6.098 -20.094 -23.578 1 95.44 48 PRO B C 1
ATOM 2124 O O . PRO B 1 48 ? 6.988 -19.297 -23.859 1 95.44 48 PRO B O 1
ATOM 2127 N N . ASP B 1 49 ? 4.973 -19.75 -23.047 1 94.94 49 ASP B N 1
ATOM 2128 C CA . ASP B 1 49 ? 4.707 -18.328 -22.797 1 94.94 49 ASP B CA 1
ATOM 2129 C C . ASP B 1 49 ? 5.27 -17.906 -21.438 1 94.94 49 ASP B C 1
ATOM 2131 O O . ASP B 1 49 ? 5.223 -16.734 -21.078 1 94.94 49 ASP B O 1
ATOM 2135 N N . ALA B 1 50 ? 5.898 -18.859 -20.734 1 97.62 50 ALA B N 1
ATOM 2136 C CA . ALA B 1 50 ? 6.484 -18.578 -19.422 1 97.62 50 ALA B CA 1
ATOM 2137 C C . ALA B 1 50 ? 8 -18.406 -19.531 1 97.62 50 ALA B C 1
ATOM 2139 O O . ALA B 1 50 ? 8.633 -18.984 -20.422 1 97.62 50 ALA B O 1
ATOM 2140 N N . LEU B 1 51 ? 8.516 -17.641 -18.609 1 97.94 51 LEU B N 1
ATOM 2141 C CA . LEU B 1 51 ? 9.969 -17.5 -18.516 1 97.94 51 LEU B CA 1
ATOM 2142 C C . LEU B 1 51 ? 10.641 -18.859 -18.422 1 97.94 51 LEU B C 1
ATOM 2144 O O . LEU B 1 51 ? 10.219 -19.719 -17.641 1 97.94 51 LEU B O 1
ATOM 2148 N N . CYS B 1 52 ? 11.664 -19.156 -19.297 1 98.25 52 CYS B N 1
ATOM 2149 C CA . CYS B 1 52 ? 12.445 -20.391 -19.344 1 98.25 52 CYS B CA 1
ATOM 2150 C C . CYS B 1 52 ? 11.547 -21.578 -19.656 1 98.25 52 CYS B C 1
ATOM 2152 O O . CYS B 1 52 ? 11.867 -22.719 -19.297 1 98.25 52 CYS B O 1
ATOM 2154 N N . ASN B 1 53 ? 10.32 -21.328 -20.188 1 97.88 53 ASN B N 1
ATOM 2155 C CA . ASN B 1 53 ? 9.352 -22.359 -20.5 1 97.88 53 ASN B CA 1
ATOM 2156 C C . ASN B 1 53 ? 8.891 -23.109 -19.25 1 97.88 53 ASN B C 1
ATOM 2158 O O . ASN B 1 53 ? 8.633 -24.312 -19.297 1 97.88 53 ASN B O 1
ATOM 2162 N N . ASN B 1 54 ? 8.914 -22.469 -18.141 1 98.75 54 ASN B N 1
ATOM 2163 C CA . ASN B 1 54 ? 8.531 -23.031 -16.844 1 98.75 54 ASN B CA 1
ATOM 2164 C C . ASN B 1 54 ? 7.398 -22.25 -16.203 1 98.75 54 ASN B C 1
ATOM 2166 O O . ASN B 1 54 ? 7.566 -21.078 -15.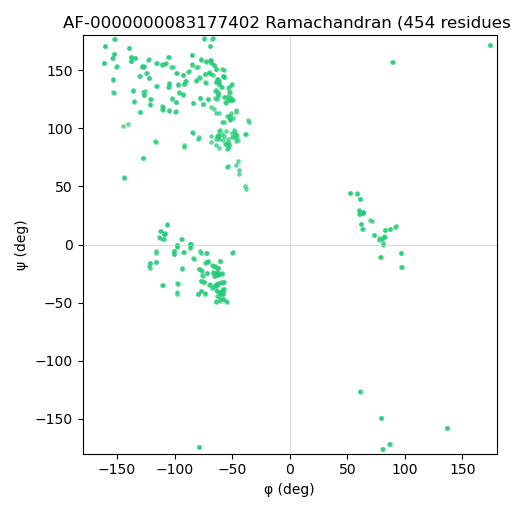875 1 98.75 54 ASN B O 1
ATOM 2170 N N . LYS B 1 55 ? 6.285 -22.938 -15.953 1 98.31 55 LYS B N 1
ATOM 2171 C CA . LYS B 1 55 ? 5.062 -22.25 -15.531 1 98.31 55 LYS B CA 1
ATOM 2172 C C . LYS B 1 55 ? 5.238 -21.594 -14.172 1 98.31 55 LYS B C 1
ATOM 2174 O O . LYS B 1 55 ? 4.496 -20.672 -13.828 1 98.31 55 LYS B O 1
ATOM 2179 N N . PHE B 1 56 ? 6.215 -21.984 -13.391 1 98.69 56 PHE B N 1
ATOM 2180 C CA . PHE B 1 56 ? 6.383 -21.469 -12.031 1 98.69 56 PHE B CA 1
ATOM 2181 C C . PHE B 1 56 ? 7.176 -20.172 -12.039 1 98.69 56 PHE B C 1
ATOM 2183 O O . PHE B 1 56 ? 7.355 -19.547 -10.992 1 98.69 56 PHE B O 1
ATOM 2190 N N . LEU B 1 57 ? 7.594 -19.688 -13.219 1 98.69 57 LEU B N 1
ATOM 2191 C CA . LEU B 1 57 ? 8.492 -18.531 -13.266 1 98.69 57 LEU B CA 1
ATOM 2192 C C . LEU B 1 57 ? 7.77 -17.312 -13.82 1 98.69 57 LEU B C 1
ATOM 2194 O O . LEU B 1 57 ? 8.375 -16.25 -13.969 1 98.69 57 LEU B O 1
ATOM 2198 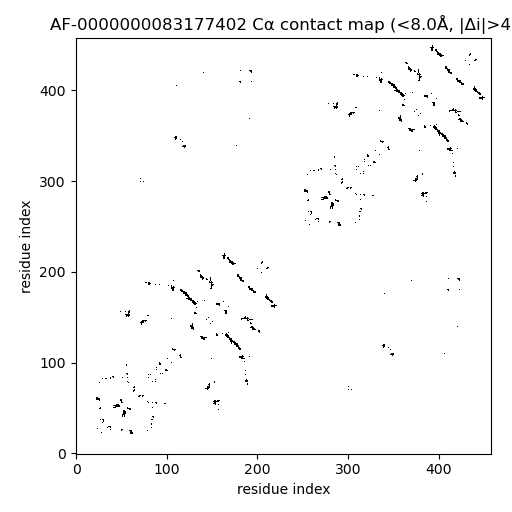N N . GLY B 1 58 ? 6.508 -17.422 -14.062 1 97.88 58 GLY B N 1
ATOM 2199 C CA . GLY B 1 58 ? 5.75 -16.297 -14.57 1 97.88 58 GLY B CA 1
ATOM 2200 C C . GLY B 1 58 ? 5.91 -16.094 -16.062 1 97.88 58 GLY B C 1
ATOM 2201 O O . GLY B 1 58 ? 6.559 -16.891 -16.734 1 97.88 58 GLY B O 1
ATOM 2202 N N . PRO B 1 59 ? 5.328 -15.062 -16.594 1 96.75 59 PRO B N 1
ATOM 2203 C CA . PRO B 1 59 ? 5.316 -14.844 -18.047 1 96.75 59 PRO B CA 1
ATOM 2204 C C . PRO B 1 59 ? 6.691 -14.469 -18.594 1 96.75 59 PRO B C 1
ATOM 2206 O O . PRO B 1 59 ? 7.465 -13.781 -17.922 1 96.75 59 PRO B O 1
ATOM 2209 N N . LYS B 1 60 ? 6.922 -14.867 -19.766 1 95.69 60 LYS B N 1
ATOM 2210 C CA . LYS B 1 60 ? 8.164 -14.562 -20.469 1 95.69 60 LYS B CA 1
ATOM 2211 C C . LYS B 1 60 ? 8.25 -13.086 -20.828 1 95.69 60 LYS B C 1
ATOM 2213 O O . LYS B 1 60 ? 9.344 -12.508 -20.859 1 95.69 60 LYS B O 1
ATOM 2218 N N . VAL B 1 61 ? 7.148 -12.531 -21.109 1 92.81 61 VAL B N 1
ATOM 2219 C CA . VAL B 1 61 ? 7.062 -11.133 -21.5 1 92.81 61 VAL B CA 1
ATOM 2220 C C . VAL B 1 61 ? 6.141 -10.383 -20.531 1 92.81 61 VAL B C 1
ATOM 2222 O O . VAL B 1 61 ? 5.031 -10.844 -20.25 1 92.81 61 VAL B O 1
ATOM 2225 N N . LEU B 1 62 ? 6.645 -9.336 -19.953 1 91.5 62 LEU B N 1
ATOM 2226 C CA . LEU B 1 62 ? 5.879 -8.43 -19.109 1 91.5 62 LEU B CA 1
ATOM 2227 C C . LEU B 1 62 ? 6.09 -6.98 -19.516 1 91.5 62 LEU B C 1
ATOM 2229 O O . LEU B 1 62 ? 7.172 -6.422 -19.312 1 91.5 62 LEU B O 1
ATOM 2233 N N . THR B 1 63 ? 5.059 -6.324 -20.016 1 87.94 63 THR B N 1
ATOM 2234 C CA . THR B 1 63 ? 5.188 -4.977 -20.562 1 87.94 63 THR B CA 1
ATOM 2235 C C . THR B 1 63 ? 4.523 -3.953 -19.656 1 87.94 63 THR B C 1
ATOM 2237 O O . THR B 1 63 ? 4.363 -2.789 -20.031 1 87.94 63 THR B O 1
ATOM 2240 N N . ALA B 1 64 ? 4.148 -4.379 -18.531 1 87.44 64 ALA B N 1
ATOM 2241 C CA . ALA B 1 64 ? 3.357 -3.541 -17.625 1 87.44 64 ALA B CA 1
ATOM 2242 C C . ALA B 1 64 ? 4.094 -2.248 -17.297 1 87.44 64 ALA B C 1
ATOM 2244 O O . ALA B 1 64 ? 3.48 -1.183 -17.203 1 87.44 64 ALA B O 1
ATOM 2245 N N . ALA B 1 65 ? 5.367 -2.32 -17.094 1 79.81 65 ALA B N 1
ATOM 2246 C CA . ALA B 1 65 ? 6.152 -1.159 -16.688 1 79.81 65 ALA B CA 1
ATOM 2247 C C . ALA B 1 65 ? 6.105 -0.061 -17.75 1 79.81 65 ALA B C 1
ATOM 2249 O O . ALA B 1 65 ? 6.25 1.121 -17.422 1 79.81 65 ALA B O 1
ATOM 2250 N N . ASP B 1 66 ? 5.895 -0.415 -18.938 1 81.44 66 ASP B N 1
ATOM 2251 C CA . ASP B 1 66 ? 5.906 0.532 -20.047 1 81.44 66 ASP B CA 1
ATOM 2252 C C . ASP B 1 66 ? 4.488 0.969 -20.406 1 81.44 66 ASP B C 1
ATOM 2254 O O . ASP B 1 66 ? 4.289 1.709 -21.375 1 81.44 66 ASP B O 1
ATOM 2258 N N . ASP B 1 67 ? 3.564 0.482 -19.75 1 83 67 ASP B N 1
ATOM 2259 C CA . ASP B 1 67 ? 2.156 0.802 -19.969 1 83 67 ASP B CA 1
ATOM 2260 C C . ASP B 1 67 ? 1.632 1.729 -18.875 1 83 67 ASP B C 1
ATOM 2262 O O . ASP B 1 67 ? 1.534 1.334 -17.703 1 83 67 ASP B O 1
ATOM 2266 N N . PRO B 1 68 ? 1.224 2.977 -19.188 1 78.19 68 PRO B N 1
ATOM 2267 C CA . PRO B 1 68 ? 0.782 3.947 -18.188 1 78.19 68 PRO B CA 1
ATOM 2268 C C . PRO B 1 68 ? -0.411 3.451 -17.375 1 78.19 68 PRO B C 1
ATOM 2270 O O . PRO B 1 68 ? -0.616 3.895 -16.234 1 78.19 68 PRO B O 1
ATOM 2273 N N . GLU B 1 69 ? -1.157 2.559 -17.969 1 79.5 69 GLU B N 1
ATOM 2274 C CA . GLU B 1 69 ? -2.311 2.018 -17.25 1 79.5 69 GLU B CA 1
ATOM 2275 C C . GLU B 1 69 ? -1.874 1.088 -16.125 1 79.5 69 GLU B C 1
ATOM 2277 O O . GLU B 1 69 ? -2.592 0.922 -15.133 1 79.5 69 GLU B O 1
ATOM 2282 N N . TRP B 1 70 ? -0.639 0.528 -16.297 1 88.38 70 TRP B N 1
ATOM 2283 C CA . TRP B 1 70 ? -0.262 -0.56 -15.391 1 88.38 70 TRP B CA 1
ATOM 2284 C C . TRP B 1 70 ? 1.008 -0.216 -14.625 1 88.38 70 TRP B C 1
ATOM 2286 O O . TRP B 1 70 ? 1.329 -0.861 -13.625 1 88.38 70 TRP B O 1
ATOM 2296 N N . SER B 1 71 ? 1.72 0.727 -15.047 1 83.81 71 SER B N 1
ATOM 2297 C CA . SER B 1 71 ? 3.053 0.995 -14.523 1 83.81 71 SER B CA 1
ATOM 2298 C C . SER B 1 71 ? 3.014 1.226 -13.016 1 83.81 71 SER B C 1
ATOM 2300 O O . SER B 1 71 ? 3.893 0.756 -12.289 1 83.81 71 SER B O 1
ATOM 2302 N N . GLU B 1 72 ? 1.93 1.781 -12.602 1 80 72 GLU B N 1
ATOM 2303 C CA . GLU B 1 72 ? 1.824 2.061 -11.172 1 80 72 GLU B CA 1
ATOM 2304 C C . GLU B 1 72 ? 1.591 0.779 -10.375 1 80 72 GLU B C 1
ATOM 2306 O O . GLU B 1 72 ? 2.219 0.565 -9.336 1 80 72 GLU B O 1
ATOM 2311 N N . MET B 1 73 ? 0.77 -0.027 -10.883 1 88.19 73 MET B N 1
ATOM 2312 C CA . MET B 1 73 ? 0.427 -1.29 -10.234 1 88.19 73 MET B CA 1
ATOM 2313 C C . MET B 1 73 ? 1.649 -2.195 -10.125 1 88.19 73 MET B C 1
ATOM 2315 O O . MET B 1 73 ? 1.784 -2.951 -9.164 1 88.19 73 MET B O 1
ATOM 2319 N N . PHE B 1 74 ? 2.566 -2.004 -10.992 1 91.38 74 PHE B N 1
ATOM 2320 C CA . PHE B 1 74 ? 3.699 -2.922 -11.031 1 91.38 74 PHE B CA 1
ATOM 2321 C C . PHE B 1 74 ? 4.98 -2.219 -10.602 1 91.38 74 PHE B C 1
ATOM 2323 O O . PHE B 1 74 ? 6.074 -2.758 -10.766 1 91.38 74 PHE B O 1
ATOM 2330 N N . LYS B 1 75 ? 4.816 -1.121 -10.094 1 83.5 75 LYS B N 1
ATOM 2331 C CA . LYS B 1 75 ? 6.008 -0.428 -9.609 1 83.5 75 LYS B CA 1
ATOM 2332 C C . LYS B 1 75 ? 6.695 -1.226 -8.508 1 83.5 75 LYS B C 1
ATOM 2334 O O . LYS B 1 75 ? 6.039 -1.736 -7.598 1 83.5 75 LYS B O 1
ATOM 2339 N N . GLY B 1 76 ? 8.016 -1.252 -8.602 1 84.81 76 GLY B N 1
ATOM 2340 C CA . GLY B 1 76 ? 8.805 -1.944 -7.598 1 84.81 76 GLY B CA 1
ATOM 2341 C C . GLY B 1 76 ? 8.828 -3.449 -7.789 1 84.81 76 GLY B C 1
ATOM 2342 O O . GLY B 1 76 ? 9.578 -4.156 -7.113 1 84.81 76 GLY B O 1
ATOM 2343 N N . TYR B 1 77 ? 7.934 -3.908 -8.711 1 92.69 77 TYR B N 1
ATOM 2344 C CA . TYR B 1 77 ? 7.918 -5.348 -8.945 1 92.69 77 TYR B CA 1
ATOM 2345 C C . TYR B 1 77 ? 9.117 -5.777 -9.789 1 92.69 77 TYR B C 1
ATOM 2347 O O . TYR B 1 7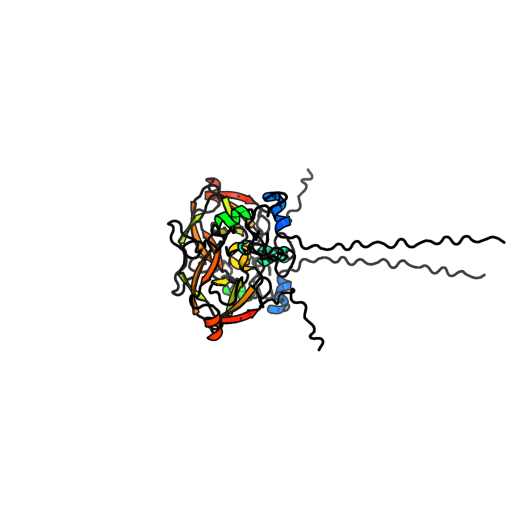7 ? 9.359 -5.223 -10.859 1 92.69 77 TYR B O 1
ATOM 2355 N N . SER B 1 78 ? 9.891 -6.633 -9.258 1 90.25 78 SER B N 1
ATOM 2356 C CA . SER B 1 78 ? 10.938 -7.359 -9.969 1 90.25 78 SER B CA 1
ATOM 2357 C C . SER B 1 78 ? 10.586 -8.836 -10.109 1 90.25 78 SER B C 1
ATOM 2359 O O . SER B 1 78 ? 10.453 -9.547 -9.109 1 90.25 78 SER B O 1
ATOM 2361 N N . PRO B 1 79 ? 10.484 -9.203 -11.422 1 93.44 79 PRO B N 1
ATOM 2362 C CA . PRO B 1 79 ? 10.195 -10.633 -11.555 1 93.44 79 PRO B CA 1
ATOM 2363 C C . PRO B 1 79 ? 11.195 -11.508 -10.797 1 93.44 79 PRO B C 1
ATOM 2365 O O . PRO B 1 79 ? 12.406 -11.312 -10.914 1 93.44 79 PRO B O 1
ATOM 2368 N N . LEU B 1 80 ? 10.766 -12.344 -9.938 1 97 80 LEU B N 1
ATOM 2369 C CA . LEU B 1 80 ? 11.516 -13.312 -9.148 1 97 80 LEU B CA 1
ATOM 2370 C C . LEU B 1 80 ? 12.312 -12.617 -8.047 1 97 80 LEU B C 1
ATOM 2372 O O . LEU B 1 80 ? 13.188 -13.227 -7.426 1 97 80 LEU B O 1
ATOM 2376 N N . GLY B 1 81 ? 12.117 -11.328 -7.84 1 94.5 81 GLY B N 1
ATOM 2377 C CA . GLY B 1 81 ? 12.914 -10.617 -6.859 1 94.5 81 GLY B CA 1
ATOM 2378 C C . GLY B 1 81 ? 14.398 -10.633 -7.168 1 94.5 81 GLY B C 1
ATOM 2379 O O . GLY B 1 81 ? 14.812 -10.297 -8.281 1 94.5 81 GLY B O 1
ATOM 2380 N N . SER B 1 82 ? 15.219 -11.062 -6.203 1 94.5 82 SER B N 1
ATOM 2381 C CA . SER B 1 82 ? 16.672 -11.094 -6.387 1 94.5 82 SER B CA 1
ATOM 2382 C C . SER B 1 82 ? 17.141 -12.453 -6.879 1 94.5 82 SER B C 1
ATOM 2384 O O . SER B 1 82 ? 18.328 -12.688 -7.051 1 94.5 82 SER B O 1
ATOM 2386 N N . TYR B 1 83 ? 16.188 -13.352 -7.164 1 97.38 83 TYR B N 1
ATOM 2387 C CA . TYR B 1 83 ? 16.547 -14.719 -7.527 1 97.38 83 TYR B CA 1
ATOM 2388 C C . TYR B 1 83 ? 16.781 -14.836 -9.031 1 97.38 83 TYR B C 1
ATOM 2390 O O . TYR B 1 83 ? 16.172 -14.117 -9.82 1 97.38 83 TYR B O 1
ATOM 2398 N N . CYS B 1 84 ? 17.656 -15.703 -9.367 1 97.88 84 CYS B N 1
ATOM 2399 C CA . CYS B 1 84 ? 17.688 -16.234 -10.719 1 97.88 84 CYS B CA 1
ATOM 2400 C C . CYS B 1 84 ? 16.719 -17.391 -10.875 1 97.88 84 CYS B C 1
ATOM 2402 O O . CYS B 1 84 ? 16.281 -17.984 -9.883 1 97.88 84 CYS B O 1
ATOM 2404 N N . PRO B 1 85 ? 16.375 -17.75 -12.086 1 98.38 85 PRO B N 1
ATOM 2405 C CA . PRO B 1 85 ? 15.32 -18.734 -12.305 1 98.38 85 PRO B CA 1
ATOM 2406 C C . PRO B 1 85 ? 15.562 -20.047 -11.562 1 98.38 85 PRO B C 1
ATOM 2408 O O . PRO B 1 85 ? 14.68 -20.531 -10.859 1 98.38 85 PRO B O 1
ATOM 2411 N N . LYS B 1 86 ? 16.703 -20.578 -11.68 1 97.75 86 LYS B N 1
ATOM 2412 C CA . LYS B 1 86 ? 17 -21.844 -11.031 1 97.75 86 LYS B CA 1
ATOM 2413 C C . LYS B 1 86 ? 16.875 -21.734 -9.516 1 97.75 86 LYS B C 1
ATOM 2415 O O . LYS B 1 86 ? 16.266 -22.594 -8.867 1 97.75 86 LYS B O 1
ATOM 2420 N N . ASP B 1 87 ? 17.422 -20.656 -8.945 1 98 87 ASP B N 1
ATOM 2421 C CA . ASP B 1 87 ? 17.391 -20.453 -7.5 1 98 87 ASP B CA 1
ATOM 2422 C C . ASP B 1 87 ? 15.961 -20.219 -7.008 1 98 87 ASP B C 1
ATOM 2424 O O . ASP B 1 87 ? 15.586 -20.672 -5.922 1 98 87 ASP B O 1
ATOM 2428 N N . PHE B 1 88 ? 15.203 -19.531 -7.793 1 98.69 88 PHE B N 1
ATOM 2429 C CA . PHE B 1 88 ? 13.805 -19.297 -7.449 1 98.69 88 PHE B CA 1
ATOM 2430 C C . PHE B 1 88 ? 13.047 -20.609 -7.336 1 98.69 88 PHE B C 1
ATOM 2432 O O . PHE B 1 88 ? 12.328 -20.844 -6.359 1 98.69 88 PHE B O 1
ATOM 2439 N N . LEU B 1 89 ? 13.227 -21.453 -8.297 1 98.75 89 LEU B N 1
ATOM 2440 C CA . LEU B 1 89 ? 12.539 -22.734 -8.297 1 98.75 89 LEU B CA 1
ATOM 2441 C C . LEU B 1 89 ? 12.977 -23.594 -7.121 1 98.75 89 LEU B C 1
ATOM 2443 O O . LEU B 1 89 ? 12.156 -24.25 -6.48 1 98.75 89 LEU B O 1
ATOM 2447 N N . LEU B 1 90 ? 14.234 -23.547 -6.836 1 98.31 90 LEU B N 1
ATOM 2448 C CA . LEU B 1 90 ? 14.758 -24.344 -5.719 1 98.31 90 LEU B CA 1
ATOM 2449 C C . LEU B 1 90 ? 14.156 -23.859 -4.398 1 98.31 90 LEU B C 1
ATOM 2451 O O . LEU B 1 90 ? 13.891 -24.672 -3.51 1 98.31 90 LEU B O 1
ATOM 2455 N N . GLU B 1 91 ? 13.961 -22.609 -4.363 1 98.38 91 GLU B N 1
ATOM 2456 C CA . GLU B 1 91 ? 13.453 -22.031 -3.121 1 98.38 91 GLU B CA 1
ATOM 2457 C C . GLU B 1 91 ? 11.945 -22.234 -2.992 1 98.38 91 GLU B C 1
ATOM 2459 O O . GLU B 1 91 ? 11.453 -22.625 -1.932 1 98.38 91 GLU B O 1
ATOM 2464 N N . PHE B 1 92 ? 11.203 -22.031 -4.074 1 98.69 92 PHE B N 1
ATOM 2465 C CA . PHE B 1 92 ? 9.766 -21.859 -3.904 1 98.69 92 PHE B CA 1
ATOM 2466 C C . PHE B 1 92 ? 9 -22.984 -4.582 1 98.69 92 PHE B C 1
ATOM 2468 O O . PHE B 1 92 ? 7.805 -23.156 -4.332 1 98.69 92 PHE B O 1
ATOM 2475 N N . ALA B 1 93 ? 9.617 -23.734 -5.438 1 98.56 93 ALA B N 1
ATOM 2476 C CA . ALA B 1 93 ? 8.992 -24.875 -6.098 1 98.56 93 ALA B CA 1
ATOM 2477 C C . ALA B 1 93 ? 9.992 -26.016 -6.293 1 98.56 93 ALA B C 1
ATOM 2479 O O . ALA B 1 93 ? 10.141 -26.531 -7.398 1 98.56 93 ALA B O 1
ATOM 2480 N N . PRO B 1 94 ? 10.57 -26.484 -5.238 1 98 94 PRO B N 1
ATOM 2481 C CA . PRO B 1 94 ? 11.656 -27.453 -5.359 1 98 94 PRO B CA 1
ATOM 2482 C C . PRO B 1 94 ? 11.203 -28.781 -5.961 1 98 94 PRO B C 1
ATOM 2484 O O . PRO B 1 94 ? 11.992 -29.484 -6.605 1 98 94 PRO B O 1
ATOM 2487 N N . SER B 1 95 ? 9.953 -29.172 -5.82 1 97.44 95 SER B N 1
ATOM 2488 C CA . SER B 1 95 ? 9.453 -30.438 -6.352 1 97.44 95 SER B CA 1
ATOM 2489 C C . SER B 1 95 ? 9.188 -30.344 -7.848 1 97.44 95 SER B C 1
ATOM 2491 O O . SER B 1 95 ? 9.047 -31.375 -8.523 1 97.44 95 SER B O 1
ATOM 2493 N N . GLY B 1 96 ? 9.016 -29.094 -8.297 1 97.06 96 GLY B N 1
ATOM 2494 C CA . GLY B 1 96 ? 8.648 -28.875 -9.688 1 97.06 96 GLY B CA 1
ATOM 2495 C C . GLY B 1 96 ? 7.18 -29.141 -9.969 1 97.06 96 GLY B C 1
ATOM 2496 O O . GLY B 1 96 ? 6.734 -29.062 -11.109 1 97.06 96 GLY B O 1
ATOM 2497 N N . LYS B 1 97 ? 6.441 -29.438 -8.953 1 96.88 97 LYS B N 1
ATOM 2498 C CA . LYS B 1 97 ? 5.039 -29.797 -9.133 1 96.88 97 LYS B CA 1
ATOM 2499 C C . LYS B 1 97 ? 4.117 -28.703 -8.602 1 96.88 97 LYS B C 1
ATOM 2501 O O . LYS B 1 97 ? 3.004 -28.516 -9.102 1 96.88 97 LYS B O 1
ATOM 2506 N N . GLN B 1 98 ? 4.535 -28.078 -7.57 1 97.62 98 GLN B N 1
ATOM 2507 C CA . GLN B 1 98 ? 3.77 -27.016 -6.922 1 97.62 98 GLN B CA 1
ATOM 2508 C C . GLN B 1 98 ? 4.691 -26.031 -6.203 1 97.62 98 GLN B C 1
ATOM 2510 O O . GLN B 1 98 ? 5.867 -26.328 -5.98 1 97.62 98 GLN B O 1
ATOM 2515 N N . TYR B 1 99 ? 4.105 -24.891 -5.895 1 98.12 99 TYR B N 1
ATOM 2516 C CA . TYR B 1 99 ? 4.832 -23.953 -5.035 1 98.12 99 TYR B CA 1
ATOM 2517 C C . TYR B 1 99 ? 4.848 -24.453 -3.592 1 98.12 99 TYR B C 1
ATOM 2519 O O . TYR B 1 99 ? 3.91 -25.125 -3.148 1 98.12 99 TYR B O 1
ATOM 2527 N N . ASP B 1 100 ? 5.891 -24.188 -2.889 1 97.56 100 ASP B N 1
ATOM 2528 C CA . ASP B 1 100 ? 5.867 -24.172 -1.43 1 97.56 100 ASP B CA 1
ATOM 2529 C C . ASP B 1 100 ? 5.391 -22.828 -0.899 1 97.56 100 ASP B C 1
ATOM 2531 O O . ASP B 1 100 ? 6.172 -21.875 -0.825 1 97.56 100 ASP B O 1
ATOM 2535 N N . TYR B 1 101 ? 4.137 -22.719 -0.591 1 96.44 101 TYR B N 1
ATOM 2536 C CA . TYR B 1 101 ? 3.553 -21.469 -0.107 1 96.44 101 TYR B CA 1
ATOM 2537 C C . TYR B 1 101 ? 4 -21.172 1.32 1 96.44 101 TYR B C 1
ATOM 2539 O O . TYR B 1 101 ? 4.41 -22.094 2.047 1 96.44 101 TYR B O 1
ATOM 2547 N N . PRO B 1 102 ? 3.92 -19.875 1.715 1 94.75 102 PRO B N 1
ATOM 2548 C CA . PRO B 1 102 ? 4.359 -19.516 3.066 1 94.75 102 PRO B CA 1
ATOM 2549 C C . PRO B 1 102 ? 3.445 -20.078 4.152 1 94.75 102 PRO B C 1
ATOM 2551 O O . PRO B 1 102 ? 2.268 -20.344 3.895 1 94.75 102 PRO B O 1
ATOM 2554 N N . GLU B 1 103 ? 4.035 -20.203 5.309 1 91.81 103 GLU B N 1
ATOM 2555 C CA . GLU B 1 103 ? 3.238 -20.594 6.473 1 91.81 103 GLU B CA 1
ATOM 2556 C C . GLU B 1 103 ? 2.273 -19.484 6.875 1 91.81 103 GLU B C 1
ATOM 2558 O O . GLU B 1 103 ? 2.432 -18.328 6.457 1 91.81 103 GLU B O 1
ATOM 2563 N N . GLN B 1 104 ? 1.203 -19.828 7.602 1 94.5 104 GLN B N 1
ATOM 2564 C CA . GLN B 1 104 ? 0.244 -18.875 8.148 1 94.5 104 GLN B CA 1
ATOM 2565 C C . GLN B 1 104 ? -0.424 -18.062 7.043 1 94.5 104 GLN B C 1
ATOM 2567 O O . GLN B 1 104 ? -0.632 -16.859 7.184 1 94.5 104 GLN B O 1
ATOM 2572 N N . ASP B 1 105 ? -0.519 -18.688 5.93 1 92.81 105 ASP B N 1
ATOM 2573 C CA . ASP B 1 105 ? -1.261 -18.141 4.793 1 92.81 105 ASP B CA 1
ATOM 2574 C C . ASP B 1 105 ? -0.686 -16.797 4.344 1 92.81 105 ASP B C 1
ATOM 2576 O O . ASP B 1 105 ? -1.423 -15.93 3.885 1 92.81 105 ASP B O 1
ATOM 2580 N N . GLY B 1 106 ? 0.583 -16.578 4.602 1 96.81 106 GLY B N 1
ATOM 2581 C CA . GLY B 1 106 ? 1.281 -15.414 4.09 1 96.81 106 GLY B CA 1
ATOM 2582 C C . GLY B 1 106 ? 1.068 -14.172 4.934 1 96.81 106 GLY B C 1
ATOM 2583 O O . GLY B 1 106 ? 1.406 -13.062 4.512 1 96.81 106 GLY B O 1
ATOM 2584 N N . ALA B 1 107 ? 0.5 -14.352 6.156 1 97.69 107 ALA B N 1
ATOM 2585 C CA . ALA B 1 107 ? 0.287 -13.219 7.047 1 97.69 107 ALA B CA 1
ATOM 2586 C C . ALA B 1 107 ? 1.605 -12.734 7.648 1 97.69 107 ALA B C 1
ATOM 2588 O O . ALA B 1 107 ? 2.467 -13.547 8 1 97.69 107 ALA B O 1
ATOM 2589 N N . LEU B 1 108 ? 1.754 -11.445 7.727 1 97.44 108 LEU B N 1
ATOM 2590 C CA . LEU B 1 108 ? 2.873 -10.891 8.484 1 97.44 108 LEU B CA 1
ATOM 2591 C C . LEU B 1 108 ? 2.779 -11.297 9.953 1 97.44 108 LEU B C 1
ATOM 2593 O O . LEU B 1 108 ? 1.691 -11.297 10.531 1 97.44 108 LEU B O 1
ATOM 2597 N N . LEU B 1 109 ? 3.9 -11.594 10.531 1 97.38 109 LEU B N 1
ATOM 2598 C CA . LEU B 1 109 ? 3.945 -12.016 11.93 1 97.38 109 LEU B CA 1
ATOM 2599 C C . LEU B 1 109 ? 4.324 -10.852 12.844 1 97.38 109 LEU B C 1
ATOM 2601 O O . LEU B 1 109 ? 5.062 -9.961 12.43 1 97.38 109 LEU B O 1
ATOM 2605 N N . ASP B 1 110 ? 3.793 -10.875 14.039 1 97.38 110 ASP B N 1
ATOM 2606 C CA . ASP B 1 110 ? 4.215 -9.883 15.031 1 97.38 110 ASP B CA 1
ATOM 2607 C C . ASP B 1 110 ? 5.559 -10.266 15.648 1 97.38 110 ASP B C 1
ATOM 2609 O O . ASP B 1 110 ? 6.195 -11.227 15.211 1 97.38 110 ASP B O 1
ATOM 2613 N N . SER B 1 111 ? 6.012 -9.523 16.656 1 97 111 SER B N 1
ATOM 2614 C CA . SER B 1 111 ? 7.363 -9.656 17.188 1 97 111 SER B CA 1
ATOM 2615 C C . SER B 1 111 ? 7.551 -11 17.891 1 97 111 SER B C 1
ATOM 2617 O O . SER B 1 111 ? 8.688 -11.445 18.109 1 97 111 SER B O 1
ATOM 2619 N N . VAL B 1 112 ? 6.441 -11.672 18.25 1 97 112 VAL B N 1
ATOM 2620 C CA . VAL B 1 112 ? 6.57 -12.945 18.953 1 97 112 VAL B CA 1
ATOM 2621 C C . VAL B 1 112 ? 6.184 -14.086 18.016 1 97 112 VAL B C 1
ATOM 2623 O O . VAL B 1 112 ? 5.957 -15.219 18.469 1 97 112 VAL B O 1
ATOM 2626 N N . GLY B 1 113 ? 5.988 -13.828 16.781 1 95.88 113 GLY B N 1
ATOM 2627 C CA . GLY B 1 113 ? 5.848 -14.875 15.781 1 95.88 113 GLY B CA 1
ATOM 2628 C C . GLY B 1 113 ? 4.406 -15.289 15.547 1 95.88 113 GLY B C 1
ATOM 2629 O O . GLY B 1 113 ? 4.141 -16.344 14.984 1 95.88 113 GLY B O 1
ATOM 2630 N N . VAL B 1 114 ? 3.455 -14.547 15.953 1 96.88 114 VAL B N 1
ATOM 2631 C CA . VAL B 1 114 ? 2.037 -14.828 15.75 1 96.88 114 VAL B CA 1
ATOM 2632 C C . VAL B 1 114 ? 1.529 -14.078 14.523 1 96.88 114 VAL B C 1
ATOM 2634 O O . VAL B 1 114 ? 1.808 -12.891 14.352 1 96.88 114 VAL B O 1
ATOM 2637 N N . PRO B 1 115 ? 0.834 -14.812 13.648 1 97.25 115 PRO B N 1
ATOM 2638 C CA . PRO B 1 115 ? 0.278 -14.117 12.484 1 97.25 115 PRO B CA 1
ATOM 2639 C C . PRO B 1 115 ? -0.683 -12.992 12.883 1 97.25 115 PRO B C 1
ATOM 2641 O O . PRO B 1 115 ? -1.524 -13.18 13.766 1 97.25 115 PRO B O 1
ATOM 2644 N N . VAL B 1 116 ? -0.561 -11.891 12.258 1 96.75 116 VAL B N 1
ATOM 2645 C CA . VAL B 1 116 ? -1.433 -10.75 12.523 1 96.75 116 VAL B CA 1
ATOM 2646 C C . VAL B 1 116 ? -2.639 -10.789 11.586 1 96.75 116 VAL B C 1
ATOM 2648 O O . VAL B 1 116 ? -2.637 -10.148 10.539 1 96.75 116 VAL B O 1
ATOM 2651 N N . THR B 1 117 ? -3.602 -11.484 11.922 1 97.38 117 THR B N 1
ATOM 2652 C CA . THR B 1 117 ? -4.855 -11.602 11.188 1 97.38 117 THR B CA 1
ATOM 2653 C C . THR B 1 117 ? -6.047 -11.398 12.117 1 97.38 117 THR B C 1
ATOM 2655 O O . THR B 1 117 ? -5.973 -11.711 13.305 1 97.38 117 THR B O 1
ATOM 2658 N N . THR B 1 118 ? -7.012 -10.82 11.578 1 97.56 118 THR B N 1
ATOM 2659 C CA . THR B 1 118 ? -8.266 -10.602 12.289 1 97.56 118 THR B CA 1
ATOM 2660 C C . THR B 1 118 ? -9.438 -10.531 11.312 1 97.56 118 THR B C 1
ATOM 2662 O O . THR B 1 118 ? -9.25 -10.703 10.109 1 97.56 118 THR B O 1
ATOM 2665 N N . GLU B 1 119 ? -10.633 -10.406 11.922 1 98.12 119 GLU B N 1
ATOM 2666 C CA . GLU B 1 119 ? -11.805 -10.227 11.07 1 98.12 119 GLU B CA 1
ATOM 2667 C C . GLU B 1 119 ? -12.102 -8.75 10.852 1 98.12 119 GLU B C 1
ATOM 2669 O O . GLU B 1 119 ? -12.156 -7.969 11.805 1 98.12 119 GLU B O 1
ATOM 2674 N N . TYR B 1 120 ? -12.266 -8.367 9.609 1 97.75 120 TYR B N 1
ATOM 2675 C CA . TYR B 1 120 ? -12.648 -7.016 9.227 1 97.75 120 TYR B CA 1
ATOM 2676 C C . TYR B 1 120 ? -14.062 -6.996 8.648 1 97.75 120 TYR B C 1
ATOM 2678 O O . TYR B 1 120 ? -14.539 -8.008 8.133 1 97.75 120 TYR B O 1
ATOM 2686 N N . THR B 1 121 ? -14.656 -5.859 8.773 1 97.56 121 THR B N 1
ATOM 2687 C CA . THR B 1 121 ? -15.859 -5.59 7.992 1 97.56 121 THR B CA 1
ATOM 2688 C C . THR B 1 121 ? -15.523 -4.754 6.758 1 97.56 121 THR B C 1
ATOM 2690 O O . THR B 1 121 ? -14.992 -3.65 6.875 1 97.56 121 THR B O 1
ATOM 2693 N N . LEU B 1 122 ? -15.703 -5.336 5.605 1 97.69 122 LEU B N 1
ATOM 2694 C CA . LEU B 1 122 ? -15.586 -4.562 4.375 1 97.69 122 LEU B CA 1
ATOM 2695 C C . LEU B 1 122 ? -16.906 -3.852 4.055 1 97.69 122 LEU B C 1
ATOM 2697 O O . LEU B 1 122 ? -17.938 -4.496 3.922 1 97.69 122 LEU B O 1
ATOM 2701 N N . GLU B 1 123 ? -16.797 -2.551 3.957 1 96.44 123 GLU B N 1
ATOM 2702 C CA . GLU B 1 123 ? -17.984 -1.717 3.859 1 96.44 123 GLU B CA 1
ATOM 2703 C C . GLU B 1 123 ? -18.469 -1.614 2.416 1 96.44 123 GLU B C 1
ATOM 2705 O O . GLU B 1 123 ? -17.688 -1.713 1.479 1 96.44 123 GLU B O 1
ATOM 2710 N N . GLU B 1 124 ? -19.781 -1.354 2.332 1 97.94 124 GLU B N 1
ATOM 2711 C CA . GLU B 1 124 ? -20.375 -1.095 1.028 1 97.94 124 GLU B CA 1
ATOM 2712 C C . GLU B 1 124 ? -19.625 0.007 0.283 1 97.94 124 GLU B C 1
ATOM 2714 O O . GLU B 1 124 ? -19.266 1.022 0.875 1 97.94 124 GLU B O 1
ATOM 2719 N N . GLY B 1 125 ? -19.391 -0.244 -0.985 1 96.44 125 GLY B N 1
ATOM 2720 C CA . GLY B 1 125 ? -18.766 0.755 -1.836 1 96.44 125 GLY B CA 1
ATOM 2721 C C . GLY B 1 125 ? -17.266 0.564 -1.977 1 96.44 125 GLY B C 1
ATOM 2722 O O . GLY B 1 125 ? -16.656 1.091 -2.908 1 96.44 125 GLY B O 1
ATOM 2723 N N . MET B 1 126 ? -16.656 -0.167 -1.079 1 96 126 MET B N 1
ATOM 2724 C CA . MET B 1 126 ? -15.227 -0.419 -1.167 1 96 126 MET B CA 1
ATOM 2725 C C . MET B 1 126 ? -14.891 -1.226 -2.416 1 96 126 MET B C 1
ATOM 2727 O O . MET B 1 126 ? -15.609 -2.168 -2.764 1 96 126 MET B O 1
ATOM 2731 N N . GLU B 1 127 ? -13.812 -0.832 -3.01 1 96.5 127 GLU B N 1
ATOM 2732 C CA . GLU B 1 127 ? -13.344 -1.61 -4.148 1 96.5 127 GLU B CA 1
ATOM 2733 C C . GLU B 1 127 ? -12.125 -2.455 -3.773 1 96.5 127 GLU B C 1
ATOM 2735 O O . GLU B 1 127 ? -11.258 -2 -3.029 1 96.5 127 GLU B O 1
ATOM 2740 N N . LEU B 1 128 ? -12.141 -3.668 -4.266 1 97.38 128 LEU B N 1
ATOM 2741 C CA . LEU B 1 128 ? -11.125 -4.691 -4.027 1 97.38 128 LEU B CA 1
ATOM 2742 C C . LEU B 1 128 ? -10.625 -5.277 -5.344 1 97.38 128 LEU B C 1
ATOM 2744 O O . LEU B 1 128 ? -11.344 -5.254 -6.348 1 97.38 128 LEU B O 1
ATOM 2748 N N . ASP B 1 129 ? -9.367 -5.746 -5.27 1 96.56 129 ASP B N 1
ATOM 2749 C CA . ASP B 1 129 ? -8.875 -6.324 -6.516 1 96.56 129 ASP B CA 1
ATOM 2750 C C . ASP B 1 129 ? -8.07 -7.594 -6.25 1 96.56 129 ASP B C 1
ATOM 2752 O O . ASP B 1 129 ? -7.867 -7.98 -5.094 1 96.56 129 ASP B O 1
ATOM 2756 N N . ARG B 1 130 ? -7.785 -8.32 -7.375 1 96.31 130 ARG B N 1
ATOM 2757 C CA . ARG B 1 130 ? -7.051 -9.586 -7.309 1 96.31 130 ARG B CA 1
ATOM 2758 C C . ARG B 1 130 ? -6.316 -9.859 -8.617 1 96.31 130 ARG B C 1
ATOM 2760 O O . ARG B 1 130 ? -6.82 -9.547 -9.695 1 96.31 130 ARG B O 1
ATOM 2767 N N . PHE B 1 131 ? -5.125 -10.414 -8.516 1 96.5 131 PHE B N 1
ATOM 2768 C CA . PHE B 1 131 ? -4.414 -11.031 -9.625 1 96.5 131 PHE B CA 1
ATOM 2769 C C . PHE B 1 131 ? -4.508 -12.547 -9.547 1 96.5 131 PHE B C 1
ATOM 2771 O O . PHE B 1 131 ? -4.16 -13.148 -8.531 1 96.5 131 PHE B O 1
ATOM 2778 N N . GLY B 1 132 ? -4.914 -13.203 -10.484 1 94.5 132 GLY B N 1
ATOM 2779 C CA . GLY B 1 132 ? -5.102 -14.648 -10.484 1 94.5 132 GLY B CA 1
ATOM 2780 C C . GLY B 1 132 ? -6.402 -15.078 -11.141 1 94.5 132 GLY B C 1
ATOM 2781 O O . GLY B 1 132 ? -6.938 -14.367 -11.992 1 94.5 132 GLY B O 1
ATOM 2782 N N . THR B 1 133 ? -6.816 -16.219 -10.781 1 91.12 133 THR B N 1
ATOM 2783 C CA . THR B 1 133 ? -8.086 -16.703 -11.336 1 91.12 133 THR B CA 1
ATOM 2784 C C . THR B 1 133 ? -9.258 -16.016 -10.648 1 91.12 133 THR B C 1
ATOM 2786 O O . THR B 1 133 ? -9.125 -15.516 -9.523 1 91.12 133 THR B O 1
ATOM 2789 N N . GLN B 1 134 ? -10.398 -15.992 -11.242 1 87.12 134 GLN B N 1
ATOM 2790 C CA . GLN B 1 134 ? -11.586 -15.344 -10.703 1 87.12 134 GLN B CA 1
ATOM 2791 C C . GLN B 1 134 ? -12.156 -16.141 -9.531 1 87.12 134 GLN B C 1
ATOM 2793 O O . GLN B 1 134 ? -13.039 -15.648 -8.812 1 87.12 134 GLN B O 1
ATOM 2798 N N . TYR B 1 135 ? -11.633 -17.312 -9.281 1 87.81 135 TYR B N 1
ATOM 2799 C CA . TYR B 1 135 ? -12.25 -18.234 -8.328 1 87.81 135 TYR B CA 1
ATOM 2800 C C . TYR B 1 135 ? -11.531 -18.203 -6.984 1 87.81 135 TYR B C 1
ATOM 2802 O O . TYR B 1 135 ? -11.984 -18.812 -6.012 1 87.81 135 TYR B O 1
ATOM 2810 N N . GLY B 1 136 ? -10.438 -17.531 -6.934 1 92.19 136 GLY B N 1
ATOM 2811 C CA . GLY B 1 136 ? -9.695 -17.5 -5.684 1 92.19 136 GLY B CA 1
ATOM 2812 C C . GLY B 1 136 ? -10.422 -16.75 -4.582 1 92.19 136 GLY B C 1
ATOM 2813 O O . GLY B 1 136 ? -11.531 -16.25 -4.793 1 92.19 136 GLY B O 1
ATOM 2814 N N . GLY B 1 137 ? -9.82 -16.75 -3.42 1 95.12 137 GLY B N 1
ATOM 2815 C CA . GLY B 1 137 ? -10.477 -16.156 -2.264 1 95.12 137 GLY B CA 1
ATOM 2816 C C . GLY B 1 137 ? -9.742 -14.953 -1.709 1 95.12 137 GLY B C 1
ATOM 2817 O O . GLY B 1 137 ? -10.203 -14.312 -0.763 1 95.12 137 GLY B O 1
ATOM 2818 N N . TYR B 1 138 ? -8.578 -14.68 -2.25 1 97.19 138 TYR B N 1
ATOM 2819 C CA . TYR B 1 138 ? -7.773 -13.586 -1.729 1 97.19 138 TYR B CA 1
ATOM 2820 C C . TYR B 1 138 ? -8.07 -12.289 -2.473 1 97.19 138 TYR B C 1
ATOM 2822 O O . TYR B 1 138 ? -8.25 -12.289 -3.691 1 97.19 138 TYR B O 1
ATOM 2830 N N . LEU B 1 139 ? -8.164 -11.188 -1.714 1 97.19 139 LEU B N 1
ATOM 2831 C CA . LEU B 1 139 ? -8.383 -9.828 -2.201 1 97.19 139 LEU B CA 1
ATOM 2832 C C . LEU B 1 139 ? -7.441 -8.844 -1.509 1 97.19 139 LEU B C 1
ATOM 2834 O O . LEU B 1 139 ? -6.902 -9.148 -0.442 1 97.19 139 LEU B O 1
ATOM 2838 N N . ALA B 1 140 ? -7.305 -7.762 -2.152 1 97.75 140 ALA B N 1
ATOM 2839 C CA . ALA B 1 140 ? -6.613 -6.613 -1.572 1 97.75 140 ALA B CA 1
ATOM 2840 C C . ALA B 1 140 ? -7.355 -5.316 -1.885 1 97.75 140 ALA B C 1
ATOM 2842 O O . ALA B 1 140 ? -8.195 -5.273 -2.785 1 97.75 140 ALA B O 1
ATOM 2843 N N . PRO B 1 141 ? -7.121 -4.266 -1.058 1 96.62 141 PRO B N 1
ATOM 2844 C CA . PRO B 1 141 ? -7.645 -2.971 -1.499 1 96.62 141 PRO B CA 1
ATOM 2845 C C . PRO B 1 141 ? -7.242 -2.631 -2.932 1 96.62 141 PRO B C 1
ATOM 2847 O O . PRO B 1 141 ? -6.109 -2.904 -3.342 1 96.62 141 PRO B O 1
ATOM 2850 N N . ARG B 1 142 ? -8.172 -2.113 -3.676 1 94.56 142 ARG B N 1
ATOM 2851 C CA . ARG B 1 142 ? -7.887 -1.793 -5.07 1 94.56 142 ARG B CA 1
ATOM 2852 C C . ARG B 1 142 ? -6.633 -0.937 -5.195 1 94.56 142 ARG B C 1
ATOM 2854 O O . ARG B 1 142 ? -6.465 0.04 -4.461 1 94.56 142 ARG B O 1
ATOM 2861 N N . GLY B 1 143 ? -5.77 -1.359 -6.09 1 91 143 GLY B N 1
ATOM 2862 C CA . GLY B 1 143 ? -4.586 -0.56 -6.375 1 91 143 GLY B CA 1
ATOM 2863 C C . GLY B 1 143 ? -3.357 -1.019 -5.613 1 91 143 GLY B C 1
ATOM 2864 O O . GLY B 1 143 ? -2.258 -0.506 -5.832 1 91 143 GLY B O 1
ATOM 2865 N N . THR B 1 144 ? -3.516 -1.958 -4.703 1 94.44 144 THR B N 1
ATOM 2866 C CA . THR B 1 144 ? -2.348 -2.498 -4.016 1 94.44 144 THR B CA 1
ATOM 2867 C C . THR B 1 144 ? -1.291 -2.955 -5.016 1 94.44 144 THR B C 1
ATOM 2869 O O . THR B 1 144 ? -1.579 -3.752 -5.91 1 94.44 144 THR B O 1
ATOM 2872 N N . PRO B 1 145 ? -0.1 -2.436 -4.871 1 93.06 145 PRO B N 1
ATOM 2873 C CA . PRO B 1 145 ? 0.938 -2.824 -5.828 1 93.06 145 PRO B CA 1
ATOM 2874 C C . PRO B 1 145 ? 1.185 -4.332 -5.852 1 93.06 145 PRO B C 1
ATOM 2876 O O . PRO B 1 145 ? 1.109 -4.988 -4.809 1 93.06 145 PRO B O 1
ATOM 2879 N N . PHE B 1 146 ? 1.498 -4.871 -7.039 1 96.25 146 PHE B N 1
ATOM 2880 C CA . PHE B 1 146 ? 1.696 -6.309 -7.191 1 96.25 146 PHE B CA 1
ATOM 2881 C C . PHE B 1 146 ? 2.814 -6.801 -6.281 1 96.25 146 PHE B C 1
ATOM 2883 O O . PHE B 1 146 ? 2.68 -7.836 -5.629 1 96.25 146 PHE B O 1
ATOM 2890 N N . ALA B 1 147 ? 3.938 -6.055 -6.16 1 96.12 147 ALA B N 1
ATOM 2891 C CA . ALA B 1 147 ? 5.094 -6.457 -5.359 1 96.12 147 ALA B CA 1
ATOM 2892 C C . ALA B 1 147 ? 4.719 -6.594 -3.887 1 96.12 147 ALA B C 1
ATOM 2894 O O . ALA B 1 147 ? 5.324 -7.383 -3.156 1 96.12 147 ALA B O 1
ATOM 2895 N N . TRP B 1 148 ? 3.68 -5.883 -3.496 1 96.69 148 TRP B N 1
ATOM 2896 C CA . TRP B 1 148 ? 3.32 -5.848 -2.08 1 96.69 148 TRP B CA 1
ATOM 2897 C C . TRP B 1 148 ? 2.406 -7.012 -1.722 1 96.69 148 TRP B C 1
ATOM 2899 O O . TRP B 1 148 ? 2.127 -7.254 -0.545 1 96.69 148 TRP B O 1
ATOM 2909 N N . ARG B 1 149 ? 2.084 -7.754 -2.656 1 97.69 149 ARG B N 1
ATOM 2910 C CA . ARG B 1 149 ? 1.14 -8.852 -2.459 1 97.69 149 ARG B CA 1
ATOM 2911 C C . ARG B 1 149 ? 1.87 -10.156 -2.156 1 97.69 149 ARG B C 1
ATOM 2913 O O . ARG B 1 149 ? 1.264 -11.117 -1.674 1 97.69 149 ARG B O 1
ATOM 2920 N N . SER B 1 150 ? 3.102 -10.25 -2.498 1 97.81 150 SER B N 1
ATOM 2921 C CA . SER B 1 150 ? 3.93 -11.43 -2.26 1 97.81 150 SER B CA 1
ATOM 2922 C C . SER B 1 150 ? 3.26 -12.695 -2.789 1 97.81 150 SER B C 1
ATOM 2924 O O . SER B 1 150 ? 3.209 -13.711 -2.098 1 97.81 150 SER B O 1
ATOM 2926 N N . ILE B 1 151 ? 2.713 -12.594 -4.008 1 98 151 ILE B N 1
ATOM 2927 C CA . ILE B 1 151 ? 2.131 -13.766 -4.648 1 98 151 ILE B CA 1
ATOM 2928 C C . ILE B 1 151 ? 3.061 -14.266 -5.754 1 98 151 ILE B C 1
ATOM 2930 O O . ILE B 1 151 ? 3.951 -13.539 -6.199 1 98 151 ILE B O 1
ATOM 2934 N N . PRO B 1 152 ? 2.896 -15.508 -6.184 1 97.69 152 PRO B N 1
ATOM 2935 C CA . PRO B 1 152 ? 3.803 -16.078 -7.184 1 97.69 152 PRO B CA 1
ATOM 2936 C C . PRO B 1 152 ? 3.721 -15.359 -8.531 1 97.69 152 PRO B C 1
ATOM 2938 O O . PRO B 1 152 ? 2.656 -14.859 -8.898 1 97.69 152 PRO B O 1
ATOM 2941 N N . PRO B 1 153 ? 4.898 -15.391 -9.258 1 97.94 153 PRO B N 1
ATOM 2942 C CA . PRO B 1 153 ? 4.875 -14.766 -10.578 1 97.94 153 PRO B CA 1
ATOM 2943 C C . PRO B 1 153 ? 3.889 -15.438 -11.531 1 97.94 153 PRO B C 1
ATOM 2945 O O . PRO B 1 153 ? 3.393 -14.797 -12.461 1 97.94 153 PRO B O 1
ATOM 2948 N N . SER B 1 154 ? 3.51 -16.703 -11.234 1 97.56 154 SER B N 1
ATOM 2949 C CA . SER B 1 154 ? 2.615 -17.438 -12.125 1 97.56 154 SER B CA 1
ATOM 2950 C C . SER B 1 154 ? 1.198 -16.875 -12.07 1 97.56 154 SER B C 1
ATOM 2952 O O . SER B 1 154 ? 0.365 -17.188 -12.922 1 97.56 154 SER B O 1
ATOM 2954 N N . ASN B 1 155 ? 0.933 -16.062 -11.039 1 96.88 155 ASN B N 1
ATOM 2955 C CA . ASN B 1 155 ? -0.366 -15.3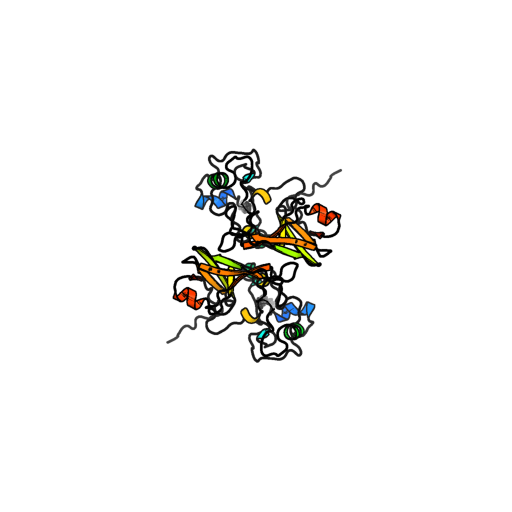98 -10.984 1 96.88 155 ASN B CA 1
ATOM 2956 C C . ASN B 1 155 ? -0.595 -14.5 -12.203 1 96.88 155 ASN B C 1
ATOM 2958 O O . ASN B 1 155 ? -1.729 -14.117 -12.484 1 96.88 155 ASN B O 1
ATOM 2962 N N . LEU B 1 156 ? 0.448 -14.219 -12.93 1 96.38 156 LEU B N 1
ATOM 2963 C CA . LEU B 1 156 ? 0.37 -13.352 -14.094 1 96.38 156 LEU B CA 1
ATOM 2964 C C . LEU B 1 156 ? 0.324 -14.164 -15.383 1 96.38 156 LEU B C 1
ATOM 2966 O O . LEU B 1 156 ? 0.188 -13.609 -16.469 1 96.38 156 LEU B O 1
ATOM 2970 N N . ASN B 1 157 ? 0.489 -15.508 -15.25 1 96 157 ASN B N 1
ATOM 2971 C CA . ASN B 1 157 ? 0.415 -16.344 -16.438 1 96 157 ASN B CA 1
ATOM 2972 C C . ASN B 1 157 ? -0.977 -16.312 -17.062 1 96 157 ASN B C 1
ATOM 2974 O O . ASN B 1 157 ? -1.979 -16.484 -16.375 1 96 157 ASN B O 1
ATOM 2978 N N . LYS B 1 158 ? -0.931 -16.125 -18.281 1 91.25 158 LYS B N 1
ATOM 2979 C CA . LYS B 1 158 ? -2.213 -16.125 -18.984 1 91.25 158 LYS B CA 1
ATOM 2980 C C . LYS B 1 158 ? -2.855 -17.516 -18.953 1 91.25 158 LYS B C 1
ATOM 2982 O O . LYS B 1 158 ? -2.158 -18.531 -18.984 1 91.25 158 LYS B O 1
ATOM 2987 N N . TYR B 1 159 ? -4.164 -17.516 -18.891 1 89.06 159 TYR B N 1
ATOM 2988 C CA . TYR B 1 159 ? -4.988 -18.719 -19.047 1 89.06 159 TYR B CA 1
ATOM 2989 C C . TYR B 1 159 ? -6.211 -18.422 -19.906 1 89.06 159 TYR B C 1
ATOM 2991 O O . TYR B 1 159 ? -6.488 -17.266 -20.234 1 89.06 159 TYR B O 1
ATOM 2999 N N . PRO B 1 160 ? -6.82 -19.453 -20.438 1 85.62 160 PRO B N 1
ATOM 3000 C CA . PRO B 1 160 ? -7.945 -19.203 -21.344 1 85.62 160 PRO B CA 1
ATOM 3001 C C . PRO B 1 160 ? -8.969 -18.219 -20.766 1 85.62 160 PRO B C 1
ATOM 3003 O O . PRO B 1 160 ? -9.445 -18.422 -19.641 1 85.62 160 PRO B O 1
ATOM 3006 N N . ASN B 1 161 ? -9.266 -17.188 -21.422 1 83.12 161 ASN B N 1
ATOM 3007 C CA . ASN B 1 161 ? -10.273 -16.188 -21.109 1 83.12 161 ASN B CA 1
ATOM 3008 C C . ASN B 1 161 ? -9.859 -15.328 -19.922 1 83.12 161 ASN B C 1
ATOM 3010 O O . ASN B 1 161 ? -10.711 -14.75 -19.234 1 83.12 161 ASN B O 1
ATOM 3014 N N . SER B 1 162 ? -8.625 -15.32 -19.656 1 88.19 162 SER B N 1
ATOM 3015 C CA . SER B 1 162 ? -8.156 -14.484 -18.562 1 88.19 162 SER B CA 1
ATOM 3016 C C . SER B 1 162 ? -8.078 -13.016 -18.969 1 88.19 162 SER B C 1
ATOM 3018 O O . SER B 1 162 ? -7.781 -12.711 -20.125 1 88.19 162 SER B O 1
ATOM 3020 N N . PRO B 1 163 ? -8.398 -12.062 -18.094 1 92.06 163 PRO B N 1
ATOM 3021 C CA . PRO B 1 163 ? -8.117 -10.648 -18.375 1 92.06 163 PRO B CA 1
ATOM 3022 C C . PRO B 1 163 ? -6.625 -10.336 -18.359 1 92.06 163 PRO B C 1
ATOM 3024 O O . PRO B 1 163 ? -5.809 -11.195 -18.031 1 92.06 163 PRO B O 1
ATOM 3027 N N . GLU B 1 164 ? -6.289 -9.094 -18.797 1 91.5 164 GLU B N 1
ATOM 3028 C CA . GLU B 1 164 ? -4.898 -8.656 -18.766 1 91.5 164 GLU B CA 1
ATOM 3029 C C . GLU B 1 164 ? -4.309 -8.773 -17.375 1 91.5 164 GLU B C 1
ATOM 3031 O O . GLU B 1 164 ? -4.918 -8.32 -16.391 1 91.5 164 GLU B O 1
ATOM 3036 N N . TYR B 1 165 ? -3.213 -9.562 -17.297 1 93.38 165 TYR B N 1
ATOM 3037 C CA . TYR B 1 165 ? -2.455 -9.805 -16.078 1 93.38 165 TYR B CA 1
ATOM 3038 C C . TYR B 1 165 ? -3.311 -10.508 -15.031 1 93.38 165 TYR B C 1
ATOM 3040 O O . TYR B 1 165 ? -2.996 -10.484 -13.836 1 93.38 165 TYR B O 1
ATOM 3048 N N . ASN B 1 166 ? -4.441 -11.008 -15.516 1 94.75 166 ASN B N 1
ATOM 3049 C CA . ASN B 1 166 ? -5.344 -11.703 -14.602 1 94.75 166 ASN B CA 1
ATOM 3050 C C . ASN B 1 166 ? -5.836 -10.789 -13.484 1 94.75 166 ASN B C 1
ATOM 3052 O O . ASN B 1 166 ? -5.895 -11.195 -12.328 1 94.75 166 ASN B O 1
ATOM 3056 N N . TYR B 1 167 ? -6.109 -9.547 -13.836 1 95.5 167 TYR B N 1
ATOM 3057 C CA . TYR B 1 167 ? -6.488 -8.508 -12.891 1 95.5 167 TYR B CA 1
ATOM 3058 C C . TYR B 1 167 ? -8 -8.312 -12.867 1 95.5 167 TYR B C 1
ATOM 3060 O O . TYR B 1 167 ? -8.617 -8.117 -13.914 1 95.5 167 TYR B O 1
ATOM 3068 N N . TRP B 1 168 ? -8.555 -8.477 -11.664 1 95.19 168 TRP B N 1
ATOM 3069 C CA . TRP B 1 168 ? -9.984 -8.328 -11.422 1 95.19 168 TRP B CA 1
ATOM 3070 C C . TRP B 1 168 ? -10.258 -7.262 -10.367 1 95.19 168 TRP B C 1
ATOM 3072 O O . TRP B 1 168 ? -9.523 -7.148 -9.391 1 95.19 168 TRP B O 1
ATOM 3082 N N . VAL B 1 169 ? -11.359 -6.508 -10.578 1 96.31 169 VAL B N 1
ATOM 3083 C CA . VAL B 1 169 ? -11.797 -5.539 -9.578 1 96.31 169 VAL B CA 1
ATOM 3084 C C . VAL B 1 169 ? -13.258 -5.781 -9.219 1 96.31 169 VAL B C 1
ATOM 3086 O O . VAL B 1 169 ? -14.109 -5.895 -10.102 1 96.31 169 VAL B O 1
ATOM 3089 N N . TRP B 1 170 ? -13.508 -5.879 -7.961 1 97 170 TRP B N 1
ATOM 3090 C CA . TRP B 1 170 ? -14.867 -5.984 -7.441 1 97 170 TRP B CA 1
ATOM 3091 C C . TRP B 1 170 ? -15.219 -4.777 -6.578 1 97 170 TRP B C 1
ATOM 3093 O O . TRP B 1 170 ? -14.328 -4.121 -6.035 1 97 170 TRP B O 1
ATOM 3103 N N . ARG B 1 171 ? -16.484 -4.512 -6.457 1 98.25 171 ARG B N 1
ATOM 3104 C CA . ARG B 1 171 ? -17.031 -3.559 -5.496 1 98.25 171 ARG B CA 1
ATOM 3105 C C . ARG B 1 171 ? -17.922 -4.258 -4.473 1 98.25 171 ARG B C 1
ATOM 3107 O O . ARG B 1 171 ? -18.703 -5.141 -4.824 1 98.25 171 ARG B O 1
ATOM 3114 N N . VAL B 1 172 ? -17.781 -3.908 -3.242 1 98.44 172 VAL B N 1
ATOM 3115 C CA . VAL B 1 172 ? -18.641 -4.426 -2.191 1 98.44 172 VAL B CA 1
ATOM 3116 C C . VAL B 1 172 ? -20.047 -3.822 -2.328 1 98.44 172 VAL B C 1
ATOM 3118 O O . VAL B 1 172 ? -20.188 -2.6 -2.346 1 98.44 172 VAL B O 1
ATOM 3121 N N . VAL B 1 173 ? -21.047 -4.582 -2.416 1 98.69 173 VAL B N 1
ATOM 3122 C CA . VAL B 1 173 ? -22.422 -4.16 -2.561 1 98.69 173 VAL B CA 1
ATOM 3123 C C . VAL B 1 173 ? -23.125 -4.184 -1.199 1 98.69 173 VAL B C 1
ATOM 3125 O O . VAL B 1 173 ? -23.906 -3.287 -0.879 1 98.69 173 VAL B O 1
ATOM 3128 N N . GLU B 1 174 ? -22.828 -5.207 -0.47 1 98.38 174 GLU B N 1
ATOM 3129 C CA . GLU B 1 174 ? -23.297 -5.367 0.907 1 98.38 174 GLU B CA 1
ATOM 3130 C C . GLU B 1 174 ? -22.125 -5.652 1.848 1 98.38 174 GLU B C 1
ATOM 3132 O O . GLU B 1 174 ? -21.312 -6.531 1.577 1 98.38 174 GLU B O 1
ATOM 3137 N N . SER B 1 175 ? -22.141 -4.891 2.928 1 98.06 175 SER B N 1
ATOM 3138 C CA . SER B 1 175 ? -21.047 -5.086 3.877 1 98.06 175 SER B CA 1
ATOM 3139 C C . SER B 1 175 ? -20.984 -6.539 4.34 1 98.06 175 SER B C 1
ATOM 3141 O O . SER B 1 175 ? -22 -7.184 4.543 1 98.06 175 SER B O 1
ATOM 3143 N N . PHE B 1 176 ? -19.781 -7.051 4.551 1 97.69 176 PHE B N 1
ATOM 3144 C CA . PHE B 1 176 ? -19.578 -8.414 5.027 1 97.69 176 PHE B CA 1
ATOM 3145 C C . PHE B 1 176 ? -18.266 -8.547 5.766 1 97.69 176 PHE B C 1
ATOM 3147 O O . PHE B 1 176 ? -17.391 -7.676 5.66 1 97.69 176 PHE B O 1
ATOM 3154 N N . ASN B 1 177 ? -18.203 -9.555 6.523 1 97.25 177 ASN B N 1
ATOM 3155 C CA . ASN B 1 177 ? -16.984 -9.805 7.289 1 97.25 177 ASN B CA 1
ATOM 3156 C C . ASN B 1 177 ? -16.031 -10.734 6.543 1 97.25 177 ASN B C 1
ATOM 3158 O O . ASN B 1 177 ? -16.484 -11.648 5.848 1 97.25 177 ASN B O 1
ATOM 3162 N N . VAL B 1 178 ? -14.773 -10.484 6.738 1 97.81 178 VAL B N 1
ATOM 3163 C CA . VAL B 1 178 ? -13.727 -11.273 6.105 1 97.81 178 VAL B CA 1
ATOM 3164 C C . VAL B 1 178 ? -12.484 -11.289 6.992 1 97.81 178 VAL B C 1
ATOM 3166 O O . VAL B 1 178 ? -12.242 -10.352 7.75 1 97.81 178 VAL B O 1
ATOM 3169 N N . THR B 1 179 ? -11.734 -12.344 6.852 1 97.94 179 THR B N 1
ATOM 3170 C CA . THR B 1 179 ? -10.445 -12.375 7.531 1 97.94 179 THR B CA 1
ATOM 3171 C C . THR B 1 179 ? -9.398 -11.609 6.73 1 97.94 179 THR B C 1
ATOM 3173 O O . THR B 1 179 ? -9.375 -11.664 5.5 1 97.94 179 THR B O 1
ATOM 3176 N N . GLY B 1 180 ? -8.539 -10.883 7.465 1 97.81 180 GLY B N 1
ATOM 3177 C CA . GLY B 1 180 ? -7.504 -10.141 6.754 1 97.81 180 GLY B CA 1
ATOM 3178 C C . GLY B 1 180 ? -6.34 -9.75 7.641 1 97.81 180 GLY B C 1
ATOM 3179 O O . GLY B 1 180 ? -6.41 -9.875 8.867 1 97.81 180 GLY B O 1
ATOM 3180 N N . GLY B 1 181 ? -5.273 -9.242 6.992 1 97.81 181 GLY B N 1
ATOM 3181 C CA . GLY B 1 181 ? -4.066 -8.781 7.66 1 97.81 181 GLY B CA 1
ATOM 3182 C C . GLY B 1 181 ? -2.961 -8.391 6.699 1 97.81 181 GLY B C 1
ATOM 3183 O O . GLY B 1 181 ? -3.082 -8.594 5.488 1 97.81 181 GLY B O 1
ATOM 3184 N N . PRO B 1 182 ? -1.917 -7.793 7.301 1 98 182 PRO B N 1
ATOM 3185 C CA . PRO B 1 182 ? -0.779 -7.441 6.449 1 98 182 PRO B CA 1
ATOM 3186 C C . PRO B 1 182 ? -0.066 -8.664 5.879 1 98 182 PRO B C 1
ATOM 3188 O O . PRO B 1 182 ? -0.117 -9.742 6.473 1 98 182 PRO B O 1
ATOM 3191 N N . ILE B 1 183 ? 0.562 -8.461 4.793 1 98.25 183 ILE B N 1
ATOM 3192 C CA . ILE B 1 183 ? 1.147 -9.547 4.016 1 98.25 183 ILE B CA 1
ATOM 3193 C C . ILE B 1 183 ? 2.633 -9.68 4.348 1 98.25 183 ILE B C 1
ATOM 3195 O O . ILE B 1 183 ? 3.352 -8.68 4.406 1 98.25 183 ILE B O 1
ATOM 3199 N N . ALA B 1 184 ? 3.088 -10.914 4.492 1 97.56 184 ALA B N 1
ATOM 3200 C CA . ALA B 1 184 ? 4.496 -11.203 4.746 1 97.56 184 ALA B CA 1
ATOM 3201 C C . ALA B 1 184 ? 5.309 -11.172 3.453 1 97.56 184 ALA B C 1
ATOM 3203 O O . ALA B 1 184 ? 4.77 -11.422 2.371 1 97.56 184 ALA B O 1
ATOM 3204 N N . PRO B 1 185 ? 6.625 -10.859 3.59 1 96.12 185 PRO B N 1
ATOM 3205 C CA . PRO B 1 185 ? 7.492 -11.047 2.428 1 96.12 185 PRO B CA 1
ATOM 3206 C C . PRO B 1 185 ? 7.574 -12.508 1.98 1 96.12 185 PRO B C 1
ATOM 3208 O O . PRO B 1 185 ? 7.715 -13.406 2.814 1 96.12 185 PRO B O 1
ATOM 3211 N N . PHE B 1 186 ? 7.375 -12.773 0.788 1 97.88 186 PHE B N 1
ATOM 3212 C CA . PHE B 1 186 ? 7.496 -14.102 0.208 1 97.88 186 PHE B CA 1
ATOM 3213 C C . PHE B 1 186 ? 7.645 -14.023 -1.307 1 97.88 186 PHE B C 1
ATOM 3215 O O . PHE B 1 186 ? 7.391 -12.977 -1.906 1 97.88 186 PHE B O 1
ATOM 3222 N N . PHE B 1 187 ? 8.242 -15.039 -1.956 1 98.31 187 PHE B N 1
ATOM 3223 C CA . PHE B 1 187 ? 8.438 -15.156 -3.396 1 98.31 187 PHE B CA 1
ATOM 3224 C C . PHE B 1 187 ? 9.352 -14.047 -3.906 1 98.31 187 PHE B C 1
ATOM 3226 O O . PHE B 1 187 ? 9.156 -13.539 -5.012 1 98.31 187 PHE B O 1
ATOM 3233 N N . GLY B 1 188 ? 10.188 -13.57 -3.078 1 96.5 188 GLY B N 1
ATOM 3234 C CA . GLY B 1 188 ? 11.172 -12.555 -3.436 1 96.5 188 GLY B CA 1
ATOM 3235 C C . GLY B 1 188 ? 10.617 -11.148 -3.418 1 96.5 188 GLY B C 1
ATOM 3236 O O . GLY B 1 188 ? 11.242 -10.219 -3.922 1 96.5 188 GLY B O 1
ATOM 3237 N N . GLN B 1 189 ? 9.422 -10.992 -2.975 1 96.81 189 GLN B N 1
ATOM 3238 C CA . GLN B 1 189 ? 8.773 -9.688 -2.93 1 96.81 189 GLN B CA 1
ATOM 3239 C C . GLN B 1 189 ? 8.648 -9.188 -1.495 1 96.81 189 GLN B C 1
ATOM 3241 O O . GLN B 1 189 ? 8.594 -9.977 -0.554 1 96.81 189 GLN B O 1
ATOM 3246 N N . PRO B 1 190 ? 8.555 -7.906 -1.269 1 94.38 190 PRO B N 1
ATOM 3247 C CA . PRO B 1 190 ? 8.648 -7.32 0.071 1 94.38 190 PRO B CA 1
ATOM 3248 C C . PRO B 1 190 ? 7.395 -7.551 0.907 1 94.38 190 PRO B C 1
ATOM 3250 O O . PRO B 1 190 ? 7.473 -7.648 2.135 1 94.38 190 PRO B O 1
ATOM 3253 N N . GLY B 1 191 ? 6.234 -7.598 0.222 1 96.44 191 GLY B N 1
ATOM 3254 C CA . GLY B 1 191 ? 5 -7.664 0.984 1 96.44 191 GLY B CA 1
ATOM 3255 C C . GLY B 1 191 ? 4.57 -6.316 1.54 1 96.44 191 GLY B C 1
ATOM 3256 O O . GLY B 1 191 ? 4.637 -5.301 0.844 1 96.44 191 GLY B O 1
ATOM 3257 N N . TYR B 1 192 ? 3.883 -6.41 2.744 1 95.94 192 TYR B N 1
ATOM 3258 C CA . TYR B 1 192 ? 3.494 -5.262 3.553 1 95.94 192 TYR B CA 1
ATOM 3259 C C . TYR B 1 192 ? 2.232 -4.605 3.002 1 95.94 192 TYR B C 1
ATOM 3261 O O . TYR B 1 192 ? 1.801 -3.562 3.496 1 95.94 192 TYR B O 1
ATOM 3269 N N . GLY B 1 193 ? 1.611 -5.176 1.987 1 96.69 193 GLY B N 1
ATOM 3270 C CA . GLY B 1 193 ? 0.239 -4.824 1.658 1 96.69 193 GLY B CA 1
ATOM 3271 C C . GLY B 1 193 ? -0.774 -5.402 2.627 1 96.69 193 GLY B C 1
ATOM 3272 O O . GLY B 1 193 ? -0.407 -6.105 3.57 1 96.69 193 GLY B O 1
ATOM 3273 N N . LEU B 1 194 ? -1.978 -5.062 2.391 1 97.81 194 LEU B N 1
ATOM 3274 C CA . LEU B 1 194 ? -3.096 -5.645 3.123 1 97.81 194 LEU B CA 1
ATOM 3275 C C . LEU B 1 194 ? -3.844 -6.656 2.26 1 97.81 194 LEU B C 1
ATOM 3277 O O . LEU B 1 194 ? -4.082 -6.41 1.075 1 97.81 194 LEU B O 1
ATOM 3281 N N . GLN B 1 195 ? -4.16 -7.805 2.861 1 98.12 195 GLN B N 1
ATOM 3282 C CA . GLN B 1 195 ? -4.934 -8.812 2.145 1 98.12 195 GLN B CA 1
ATOM 3283 C C . GLN B 1 195 ? -6.172 -9.227 2.936 1 98.12 195 GLN B C 1
ATOM 3285 O O . GLN B 1 195 ? -6.18 -9.148 4.168 1 98.12 195 GLN B O 1
ATOM 3290 N N . PHE B 1 196 ? -7.148 -9.648 2.193 1 98.25 196 PHE B N 1
ATOM 3291 C CA . PHE B 1 196 ? -8.367 -10.242 2.723 1 98.25 196 PHE B CA 1
ATOM 3292 C C . PHE B 1 196 ? -8.609 -11.625 2.125 1 98.25 196 PHE B C 1
ATOM 3294 O O . PHE B 1 196 ? -8.227 -11.883 0.981 1 98.25 196 PHE B O 1
ATOM 3301 N N . TYR B 1 197 ? -9.203 -12.508 2.924 1 97.81 197 TYR B N 1
ATOM 3302 C CA . TYR B 1 197 ? -9.445 -13.875 2.475 1 97.81 197 TYR B CA 1
ATOM 3303 C C . TYR B 1 197 ? -10.859 -14.32 2.834 1 97.81 197 TYR B C 1
ATOM 3305 O O . TYR B 1 197 ? -11.258 -14.258 3.998 1 97.81 197 TYR B O 1
ATOM 3313 N N . TYR B 1 198 ? -11.539 -14.688 1.843 1 96.56 198 TYR B N 1
ATOM 3314 C CA . TYR B 1 198 ? -12.852 -15.305 2.025 1 96.56 198 TYR B CA 1
ATOM 3315 C C . TYR B 1 198 ? -12.812 -16.781 1.656 1 96.56 198 TYR B C 1
ATOM 3317 O O . TYR B 1 198 ? -12.641 -17.141 0.485 1 96.56 198 TYR B O 1
ATOM 3325 N N . GLU B 1 199 ? -13.031 -17.656 2.566 1 92.25 199 GLU B N 1
ATOM 3326 C CA . GLU B 1 199 ? -12.844 -19.094 2.426 1 92.25 199 GLU B CA 1
ATOM 3327 C C . GLU B 1 199 ? -13.781 -19.672 1.369 1 92.25 199 GLU B C 1
ATOM 3329 O O . GLU B 1 199 ? -13.406 -20.594 0.637 1 92.25 199 GLU B O 1
ATOM 3334 N N . GLY B 1 200 ? -14.969 -19.219 1.161 1 91.12 200 GLY B N 1
ATOM 3335 C CA . GLY B 1 200 ? -15.938 -19.766 0.223 1 91.12 200 GLY B CA 1
ATOM 3336 C C . GLY B 1 200 ? -15.656 -19.375 -1.218 1 91.12 200 GLY B C 1
ATOM 3337 O O . GLY B 1 200 ? -16.297 -19.891 -2.139 1 91.12 200 GLY B O 1
ATOM 3338 N N . GLY B 1 201 ? -14.648 -18.5 -1.423 1 93.75 201 GLY B N 1
ATOM 3339 C CA . GLY B 1 201 ? -14.336 -18.062 -2.773 1 93.75 201 GLY B CA 1
ATOM 3340 C C . GLY B 1 201 ? -15.125 -16.828 -3.195 1 93.75 201 GLY B C 1
ATOM 3341 O O . GLY B 1 201 ? -16.25 -16.625 -2.736 1 93.75 201 GLY B O 1
ATOM 3342 N N . LEU B 1 202 ? -14.555 -16.125 -4.176 1 94.38 202 LEU B N 1
ATOM 3343 C CA . LEU B 1 202 ? -15.141 -14.859 -4.582 1 94.38 202 LEU B CA 1
ATOM 3344 C C . LEU B 1 202 ? -16.375 -15.078 -5.449 1 94.38 202 LEU B C 1
ATOM 3346 O O . LEU B 1 202 ? -17.297 -14.258 -5.453 1 94.38 202 LEU B O 1
ATOM 3350 N N . LYS B 1 203 ? -16.359 -16.172 -6.203 1 93.12 203 LYS B N 1
ATOM 3351 C CA . LYS B 1 203 ? -17.516 -16.469 -7.043 1 93.12 203 LYS B CA 1
ATOM 3352 C C . LYS B 1 203 ? -18.781 -16.625 -6.207 1 93.12 203 LYS B C 1
ATOM 3354 O O . LYS B 1 203 ? -19.859 -16.188 -6.613 1 93.12 203 LYS B O 1
ATOM 3359 N N . LEU B 1 204 ? -18.672 -17.281 -5.082 1 94.75 204 LEU B N 1
ATOM 3360 C CA . LEU B 1 204 ? -19.812 -17.422 -4.176 1 94.75 204 LEU B CA 1
ATOM 3361 C C . LEU B 1 204 ? -20.344 -16.062 -3.752 1 94.75 204 LEU B C 1
ATOM 3363 O O . LEU B 1 204 ? -21.547 -15.828 -3.777 1 94.75 204 LEU B O 1
ATOM 3367 N N . LEU B 1 205 ? -19.438 -15.141 -3.35 1 96.38 205 LEU B N 1
ATOM 3368 C CA . LEU B 1 205 ? -19.828 -13.797 -2.943 1 96.38 205 LEU B CA 1
ATOM 3369 C C . LEU B 1 205 ? -20.5 -13.055 -4.094 1 96.38 205 LEU B C 1
ATOM 3371 O O . LEU B 1 205 ? -21.484 -12.344 -3.883 1 96.38 205 LEU B O 1
ATOM 3375 N N . GLU B 1 206 ? -19.969 -13.227 -5.227 1 95.88 206 GLU B N 1
ATOM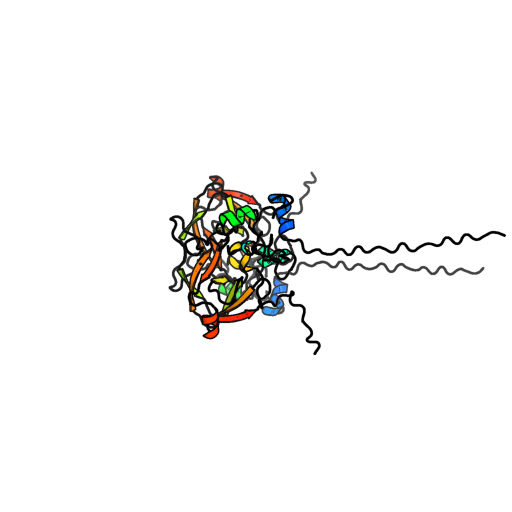 3376 C CA . GLU B 1 206 ? -20.547 -12.594 -6.414 1 95.88 206 GLU B CA 1
ATOM 3377 C C . GLU B 1 206 ? -21.938 -13.117 -6.703 1 95.88 206 GLU B C 1
ATOM 3379 O O . GLU B 1 206 ? -22.859 -12.336 -6.957 1 95.88 206 GLU B O 1
ATOM 3384 N N . ASP B 1 207 ? -22.047 -14.422 -6.703 1 96.31 207 ASP B N 1
ATOM 3385 C CA . ASP B 1 207 ? -23.328 -15.055 -6.98 1 96.31 207 ASP B CA 1
ATOM 3386 C C . ASP B 1 207 ? -24.391 -14.609 -5.977 1 96.31 207 ASP B C 1
ATOM 3388 O O . ASP B 1 207 ? -25.578 -14.477 -6.324 1 96.31 207 ASP B O 1
ATOM 3392 N N . GLN B 1 208 ? -24.047 -14.344 -4.777 1 97.25 208 GLN B N 1
ATOM 3393 C CA . GLN B 1 208 ? -24.953 -13.93 -3.711 1 97.25 208 GLN B CA 1
ATOM 3394 C C . GLN B 1 208 ? -25.219 -12.43 -3.77 1 97.25 208 GLN B C 1
ATOM 3396 O O . GLN B 1 208 ? -26.031 -11.906 -3.002 1 97.25 208 GLN B O 1
ATOM 3401 N N . GLY B 1 209 ? -24.453 -11.711 -4.547 1 97.69 209 GLY B N 1
ATOM 3402 C CA . GLY B 1 209 ? -24.672 -10.281 -4.715 1 97.69 209 GLY B CA 1
ATOM 3403 C C . GLY B 1 209 ? -23.969 -9.445 -3.666 1 97.69 209 GLY B C 1
ATOM 3404 O O . GLY B 1 209 ? -24.266 -8.266 -3.496 1 97.69 209 GLY B O 1
ATOM 3405 N N . VAL B 1 210 ? -23.078 -10.047 -2.943 1 98.06 210 VAL B N 1
ATOM 3406 C CA . VAL B 1 210 ? -22.359 -9.367 -1.884 1 98.06 210 VAL B CA 1
ATOM 3407 C C . VAL B 1 210 ? -21.266 -8.477 -2.496 1 98.06 210 VAL B C 1
ATOM 3409 O O . VAL B 1 210 ? -21 -7.387 -1.99 1 98.06 210 VAL B O 1
ATOM 3412 N N . ILE B 1 211 ? -20.594 -8.969 -3.527 1 97.94 211 ILE B N 1
ATOM 3413 C CA . ILE B 1 211 ? -19.672 -8.18 -4.328 1 97.94 211 ILE B CA 1
ATOM 3414 C C . ILE B 1 211 ? -20.109 -8.203 -5.793 1 97.94 211 ILE B C 1
ATOM 3416 O O . ILE B 1 211 ? -20.875 -9.078 -6.207 1 97.94 211 ILE B O 1
ATOM 3420 N N . GLU B 1 212 ? -19.656 -7.246 -6.539 1 97.88 212 GLU B N 1
ATOM 3421 C CA . GLU B 1 212 ? -19.953 -7.184 -7.969 1 97.88 212 GLU B CA 1
ATOM 3422 C C . GLU B 1 212 ? -18.703 -6.824 -8.766 1 97.88 212 GLU B C 1
ATOM 3424 O O . GLU B 1 212 ? -17.922 -5.969 -8.359 1 97.88 212 GLU B O 1
ATOM 3429 N N . LEU B 1 213 ? -18.469 -7.574 -9.844 1 95.06 213 LEU B N 1
ATOM 3430 C CA . LEU B 1 213 ? -17.359 -7.281 -10.734 1 95.06 213 LEU B CA 1
ATOM 3431 C C . LEU B 1 213 ? -17.547 -5.93 -11.422 1 95.06 213 LEU B C 1
ATOM 3433 O O . LEU B 1 213 ? -18.578 -5.68 -12.031 1 95.06 213 LEU B O 1
ATOM 3437 N N . VAL B 1 214 ? -16.547 -5.02 -11.328 1 92.88 214 VAL B N 1
ATOM 3438 C CA . VAL B 1 214 ? -16.75 -3.688 -11.883 1 92.88 214 VAL B CA 1
ATOM 3439 C C . VAL B 1 214 ? -15.68 -3.377 -12.914 1 92.88 214 VAL B C 1
ATOM 3441 O O . VAL B 1 214 ? -15.812 -2.436 -13.703 1 92.88 214 VAL B O 1
ATOM 3444 N N . ASP B 1 215 ? -14.641 -4.016 -12.938 1 81.5 215 ASP B N 1
ATOM 3445 C CA . ASP B 1 215 ? -13.586 -3.777 -13.93 1 81.5 215 ASP B CA 1
ATOM 3446 C C . ASP B 1 215 ? -12.766 -5.039 -14.172 1 81.5 215 ASP B C 1
ATOM 3448 O O . ASP B 1 215 ? -12.578 -5.848 -13.258 1 81.5 215 ASP B O 1
ATOM 3452 N N . LYS B 1 216 ? -12.586 -5.355 -15.438 1 79.56 216 LYS B N 1
ATOM 3453 C CA . LYS B 1 216 ? -11.641 -6.379 -15.875 1 79.56 216 LYS B CA 1
ATOM 3454 C C . LYS B 1 216 ? -11 -6 -17.203 1 79.56 216 LYS B C 1
ATOM 3456 O O . LYS B 1 216 ? -11.641 -5.371 -18.047 1 79.56 216 LYS B O 1
ATOM 3461 N N . LYS B 1 217 ? -9.797 -5.531 -17.062 1 67.75 217 LYS B N 1
ATOM 3462 C CA . LYS B 1 217 ? -9.242 -5.086 -18.328 1 67.75 217 LYS B CA 1
ATOM 3463 C C . LYS B 1 217 ? -8.984 -6.27 -19.266 1 67.75 217 LYS B C 1
ATOM 3465 O O . LYS B 1 217 ? -8.43 -7.289 -18.844 1 67.75 217 LYS B O 1
ATOM 3470 N N . GLN B 1 218 ? -9.766 -6.102 -20.406 1 66.62 218 GLN B N 1
ATOM 3471 C CA . GLN B 1 218 ? -9.578 -7.129 -21.422 1 66.62 218 GLN B CA 1
ATOM 3472 C C . GLN B 1 218 ? -8.148 -7.125 -21.953 1 66.62 218 GLN B C 1
ATOM 3474 O O . GLN B 1 218 ? -7.527 -6.066 -22.078 1 66.62 218 GLN B O 1
ATOM 3479 N N . CYS B 1 219 ? -7.574 -8.281 -22 1 61.41 219 CYS B N 1
ATOM 3480 C CA . CYS B 1 219 ? -6.219 -8.469 -22.484 1 61.41 219 CYS B CA 1
ATOM 3481 C C . CYS B 1 219 ? -6.07 -7.883 -23.891 1 61.41 219 CYS B C 1
ATOM 3483 O O . CYS B 1 219 ? -6.918 -8.109 -24.75 1 61.41 219 CYS B O 1
ATOM 3485 N N . SER B 1 220 ? -5.27 -6.742 -23.984 1 52 220 SER B N 1
ATOM 3486 C CA . SER B 1 220 ? -4.996 -6.25 -25.328 1 52 220 SER B CA 1
ATOM 3487 C C . SER B 1 220 ? -4.488 -7.371 -26.234 1 52 220 SER B C 1
ATOM 3489 O O . SER B 1 220 ? -4.352 -7.188 -27.438 1 52 220 SER B O 1
ATOM 3491 N N . CYS B 1 221 ? -4.25 -8.508 -25.625 1 49.59 221 CYS B N 1
ATOM 3492 C CA . CYS B 1 221 ? -3.621 -9.555 -26.406 1 49.59 221 CYS B CA 1
ATOM 3493 C C . CYS B 1 221 ? -4.633 -10.219 -27.344 1 49.59 221 CYS B C 1
ATOM 3495 O O . CYS B 1 221 ? -4.262 -11.031 -28.188 1 49.59 221 CYS B O 1
ATOM 3497 N N . GLU B 1 222 ? -5.875 -10.109 -27.031 1 48.16 222 GLU B N 1
ATOM 3498 C CA . GLU B 1 222 ? -6.812 -10.82 -27.891 1 48.16 222 GLU B CA 1
ATOM 3499 C C . GLU B 1 222 ? -7.07 -10.055 -29.188 1 48.16 222 GLU B C 1
ATOM 3501 O O . GLU B 1 222 ? -7.422 -8.867 -29.156 1 48.16 222 GLU B O 1
ATOM 3506 N N . VAL B 1 223 ? -6.32 -10.336 -30.25 1 40.81 223 VAL B N 1
ATOM 3507 C CA . VAL B 1 223 ? -6.715 -9.938 -31.594 1 40.81 223 VAL B CA 1
ATOM 3508 C C . VAL B 1 223 ? -8.188 -10.281 -31.828 1 40.81 223 VAL B C 1
ATOM 3510 O O . VAL B 1 223 ? -8.617 -11.398 -31.547 1 40.81 223 VAL B O 1
ATOM 3513 N N . PRO B 1 224 ? -9.016 -9.242 -32.031 1 40.62 224 PRO B N 1
ATOM 3514 C CA . PRO B 1 224 ? -10.375 -9.609 -32.438 1 40.62 224 PRO B CA 1
ATOM 3515 C C . PRO B 1 224 ? -10.391 -10.641 -33.562 1 40.62 224 PRO B C 1
ATOM 3517 O O . PRO B 1 224 ? -9.68 -10.484 -34.531 1 40.62 224 PRO B O 1
ATOM 3520 N N . HIS B 1 225 ? -10.484 -11.891 -33.312 1 35.25 225 HIS B N 1
ATOM 3521 C CA . HIS B 1 225 ? -10.789 -12.75 -34.438 1 35.25 225 HIS B CA 1
ATOM 3522 C C . HIS B 1 225 ? -12.055 -12.281 -35.156 1 35.25 225 HIS B C 1
ATOM 3524 O O . HIS B 1 225 ? -13.125 -12.195 -34.531 1 35.25 225 HIS B O 1
ATOM 3530 N N . ASN B 1 226 ? -11.961 -11.281 -36.062 1 36.25 226 ASN B N 1
ATOM 3531 C CA . ASN B 1 226 ? -13.031 -11.125 -37.031 1 36.25 226 ASN B CA 1
ATOM 3532 C C . ASN B 1 226 ? -13.555 -12.469 -37.5 1 36.25 226 ASN B C 1
ATOM 3534 O O . ASN B 1 226 ? -12.781 -13.312 -37.969 1 36.25 226 ASN B O 1
ATOM 3538 N N . ASP B 1 227 ? -14.594 -12.992 -36.938 1 32.31 227 ASP B N 1
ATOM 3539 C CA . ASP B 1 227 ? -15.414 -14.047 -37.531 1 32.31 227 ASP B CA 1
ATOM 3540 C C . ASP B 1 227 ? -15.688 -13.75 -39 1 32.31 227 ASP B C 1
ATOM 3542 O O . ASP B 1 227 ? -16.438 -12.828 -39.312 1 32.31 227 ASP B O 1
ATOM 3546 N N . LEU B 1 228 ? -14.734 -13.703 -39.875 1 28.31 228 LEU B N 1
ATOM 3547 C CA . LEU B 1 228 ? -15.078 -13.891 -41.281 1 28.31 228 LEU B CA 1
ATOM 3548 C C . LEU B 1 228 ? -15.852 -15.188 -41.5 1 28.31 228 LEU B C 1
ATOM 3550 O O . LEU B 1 228 ? -15.297 -16.281 -41.344 1 28.31 228 LEU B O 1
ATOM 3554 N N . LYS B 1 229 ? -17.188 -15.148 -40.875 1 23.94 229 LYS B N 1
ATOM 3555 C CA . LYS B 1 229 ? -18.172 -15.859 -41.688 1 23.94 229 LYS B CA 1
ATOM 3556 C C . LYS B 1 229 ? -18.594 -15.008 -42.875 1 23.94 229 LYS B C 1
ATOM 3558 O O . LYS B 1 229 ? -18.812 -13.797 -42.75 1 23.94 229 LYS B O 1
#

Sequence (458 aa):
MHASLALLLLPLGALSLPFEDSAQTVEASLGRRCGRSPCKGVPSTNTPDALCNNKFLGPKVLTAADDPEWSEMFKGYSPLGSYCPKDFLLEFAPSGKQYDYPEQDGALLDSVGVPVTTEYTLEEGMELDRFGTQYGGYLAPRGTPFAWRSIPPSNLNKYPNSPEYNYWVWRVVESFNVTGGPIAPFFGQPGYGLQFYYEGGLKLLEDQGVIELVDKKQCSCEVPHNDLKMHASLALLLLPLGALSLPFEDSAQTVEASLGRRCGRSPCKGVPSTNTPDALCNNKFLGPKVLTAADDPEWSEMFKGYSPLGSYCPKDFLLEFAPSGKQYDYPEQDGALLDSVGVPVTTEYTLEEGMELDRFGTQYGGYLAPRGTPFAWRSIPPSNLNKYPNSPEYNYWVWRVVESFNVTGGPIAPFFGQPGYGLQFYYEGGLKLLEDQGVIELVDKKQCSCEVPHNDLK

Organism: Aspergillus parasiticus (NCBI:txid5067)

Radius of gyration: 27.68 Å; Cα contacts (8 Å, |Δi|>4): 882; chains: 2; bounding box: 56×84×100 Å

pLDDT: mean 86.59, std 19.34, range [23.47, 98.81]